Protein 3VE6 (pdb70)

CATH classification: 1.25.10.10

Secondary structure (DSSP, 8-state):
---SS--HHHHHHHHTSS-HHHHHHHHHHHHHHHTSSS---HHHHHHTT-HHHHHHHTT-SS-HHHHHHHHHHHHHHHTS-HHHHHHHHHTT-HHHHHHHTT-S-HHHHHHHHHHHHHHHHH-HHHHHHHHHTT-HHHHHHTT-SS-GGGS-HHHHHHHHHHHHHTT---SSPPPHHHHHHHHHHHHHHTT-S-HHHHHHHHHHHHHHHSS-HHHHHHHHTTT-HHHHHHHHT-S-HHHHHHHHHHHHHHTTS-HHHHHHHHHHTGGGTHHHHTT-SSHHHHHHHHHHHHTTTTS-HHHHHHHHHTT-HHHHHHHHHSS-HHHHHHHHHHHHHHHHHS-HHHHHHHHHTT-HHHHHGGGGSS-HHHHHHHHHHHHHHHHHHTTTTTHHHHHHHHHTTT-HHHHHHHTT-SSHHHHHHHHHHHHHT-/--S-S-------

Radius of gyration: 27.86 Å; Cα contacts (8 Å, |Δi|>4): 637; chains: 2; bounding box: 37×75×72 Å

Sequence (438 aa):
QGTVNWSVEDIVKGINSNNLESQLQATQAARKLLSREKQPPIDNIIRAGLIPKFVSFLGKTDCSPIQFESAWALTNIASGTSEQTKAVVDGGAIPAFISLLASPHAHISEQAVWALGNIAGDGSAFRDLVIKHGAIDPLLALLAVPDLSTLACGYLRNLTWTLSNLCRNKNPAPPLDAVEQILPTLVRLLHHNDPEVLADSCWAISYLTDGPNERIEMVVKKGVVPQLVKLLGATELPIVTPALRAIGNIVTGTDEQTQKVIDAGALAVFPSLLTNPKTNIQKEATWTMSNITAGRQDQIQQVVNHGLVPFLVGVLSKADFKTQKEAAWAITNYTSGGTVEQIVYLVHCGIIEPLMNLLSAKDTKIIQVILDAISNIFQAAEKLGETEKLSIMIEECGGLDKIEALQRHENESVYKASLNLIEKYFEGPSAKKPKKEA

Solvent-accessible surface area: 18948 Å² total; per-residue (Å²): 191,62,9,89,130,72,55,35,143,74,0,38,153,14,2,81,36,162,77,69,99,38,28,20,74,0,0,42,0,0,40,48,10,0,13,106,103,166,160,29,24,22,76,66,0,43,178,43,33,1,6,77,81,0,16,67,9,4,52,75,112,123,16,27,68,0,9,34,16,0,0,21,0,0,0,4,0,0,19,21,84,68,129,21,0,97,20,0,20,93,23,33,0,2,63,21,0,23,81,7,5,91,23,129,76,62,93,0,3,38,1,0,1,28,0,0,0,0,0,0,5,38,20,13,78,32,0,32,62,1,23,172,82,34,0,6,97,36,0,27,66,39,4,81,41,142,71,9,62,110,41,65,73,35,21,2,65,12,0,0,3,1,0,5,1,1,1,28,54,107,139,85,34,5,44,102,106,1,2,79,70,2,0,67,22,0,27,82,0,0,110,24,118,15,56,81,0,18,12,19,0,0,23,0,0,3,23,7,1,59,24,85,59,130,34,0,56,26,0,14,162,77,46,0,5,80,20,0,16,153,11,1,53,31,135,79,82,81,6,10,34,0,0,0,46,0,0,0,13,0,4,71,15,53,55,116,8,1,38,114,0,11,99,37,27,0,0,67,28,0,43,70,5,2,77,33,128,91,69,68,5,32,58,18,0,0,61,0,0,4,37,0,1,59,15,90,84,84,0,0,65,57,0,25,103,74,27,0,0,65,61,0,18,39,5,1,58,186,30,70,66,129,1,24,52,38,0,1,95,0,0,8,29,0,4,73,32,12,47,40,140,6,9,52,78,0,22,153,39,35,0,11,107,12,0,0,76,11,8,65,24,207,36,70,83,0,6,39,5,0,2,70,0,2,41,20,7,0,113,9,10,81,154,94,58,83,36,128,120,9,14,76,71,1,106,136,33,35,0,42,102,56,0,100,47,13,53,204,59,173,51,116,52,0,85,111,31,0,83,85,3,30,135,131,40,76,141,24,48,77,20,38,66,59,29,57,116,113

Foldseek 3Di:
DVLEDDDLVCLLVQCVDPDPVSNLSSLLSLLNQLVVPPDRPLVSNLVSPCLLSLLVQCPVLVDVSSVLSSLSNLLSQLQDAPVSVVSNVVSVNLLSLLVQLPPPDLSNVLSSLSSLLSQLLRAPVSLVVSVVSPSLVSLVVVCPDPDNVVDDPVSLLSSLSSLLSNQAYVVPGHDPVSCLSCLVVLLVLCPDPDQSSVLSSLSSLLSQLQDAQVSLVSNVVVPCLLSLLVQCQDPDPSNNVSSLSNLLSQLQYALVSVVSNVVSPNLLRLVCQCVPPDQVSNLSSLLSLLSQLLHAQVSLVSCVVSVCLLSLQVQCQDGDVSNVLSSLSSLLSNLQRYDLVSLVVSVVSPNQLSLQVCLPPPDPVSLLSSLSNVVSNCVSCVVVPCLVVVVVVCVVNCRLVSLVVQCVDDDPSRVVSSVVCVVPRD/DDDDPDDDPDDD

Nearest PDB structures (foldseek):
  6d7n-assembly1_B  TM=9.996E-01  e=6.670E-53  Panicum virgatum
  6d7m-assembly1_B  TM=9.993E-01  e=5.185E-52  Mus musculus
  5gxw-assembly1_A  TM=9.993E-01  e=7.814E-52  Mus musculus
  6p6e-assembly1_A  TM=9.997E-01  e=3.421E-51  Mus musculus
  3tpo-assembly1_A  TM=9.995E-01  e=2.257E-50  Mus musculus

Organism: Mus musculus (NCBI:txid10090)

GO terms:
  GO:0010494 cytoplasmic stress granule (C, IDA)
  GO:0005515 protein binding (F, IPI)
  GO:0061608 nuclear import signal receptor activity (F, IDA)
  GO:0006606 protein import into nucleus (P, IDA)
  GO:1903902 positive regulation of viral life cycle (P, IMP)
  GO:0075506 entry of viral genome into host nucleus through nuclear pore complex via importin (P, IMP)
  GO:0005654 nucleoplasm (C, TAS)
  GO:0005829 cytosol (C, TAS)
  GO:0140297 DNA-binding transcription factor binding (F, IPI)
  GO:0098978 glutamatergic synapse (C, IDA)
  GO:0098978 glutamatergic synapse (C, IMP)
  GO:0014069 postsynaptic density (C, IDA)
  GO:0099527 postsynapse to nucleus signaling pathway (P, IDA)
  GO:0099527 postsynapse to nucleus signaling pathway (P, IMP)
  GO:0014069 postsynaptic density (C, IEP)

B-factor: mean 61.04, std 24.83, range [16.73, 161.01]

Structure (mmCIF, N/CA/C/O backbone):
data_3VE6
#
_entry.id   3VE6
#
_cell.length_a   78.950
_cell.length_b   89.750
_cell.length_c   99.580
_cell.angle_alpha   90.000
_cell.angle_beta   90.000
_cell.angle_gamma   90.000
#
_symmetry.space_group_name_H-M   'P 21 21 21'
#
loop_
_entity.id
_entity.type
_entity.pdbx_description
1 polymer 'Importin subunit alpha-2'
2 polymer 'Venezuelan equine encephalitis virus capsid protein NLS'
#
loop_
_atom_site.group_PDB
_atom_site.id
_atom_site.type_symbol
_atom_site.label_atom_id
_atom_site.label_alt_id
_atom_site.label_comp_id
_atom_site.label_asym_id
_atom_site.label_entity_id
_atom_site.label_seq_id
_atom_site.pdbx_PDB_ins_code
_atom_site.Cartn_x
_atom_site.Cartn_y
_atom_site.Cartn_z
_atom_site.occupancy
_atom_site.B_iso_or_equiv
_atom_site.auth_seq_id
_atom_site.auth_comp_id
_atom_site.auth_asym_id
_atom_site.auth_atom_id
_atom_site.pdbx_PDB_model_num
ATOM 1 N N . GLN A 1 1 ? 31.802 103.881 70.713 1.00 123.12 1 GLN A N 1
ATOM 2 C CA . GLN A 1 1 ? 31.057 104.671 69.690 1.00 128.16 1 GLN A CA 1
ATOM 3 C C . GLN A 1 1 ? 31.851 105.890 69.221 1.00 132.83 1 GLN A C 1
ATOM 4 O O . GLN A 1 1 ? 31.544 106.473 68.181 1.00 122.43 1 GLN A O 1
ATOM 20 N N . GLY A 1 2 ? 32.869 106.269 69.987 1.00 130.34 2 GLY A N 1
ATOM 21 C CA . GLY A 1 2 ? 33.690 107.418 69.649 1.00 121.31 2 GLY A CA 1
ATOM 22 C C . GLY A 1 2 ? 34.999 107.027 68.990 1.00 114.46 2 GLY A C 1
ATOM 23 O O . GLY A 1 2 ? 35.921 107.838 68.895 1.00 75.61 2 GLY A O 1
ATOM 27 N N . THR A 1 3 ? 35.082 105.781 68.532 1.00 126.17 3 THR A N 1
ATOM 28 C CA . THR A 1 3 ? 36.280 105.286 67.863 1.00 99.59 3 THR A CA 1
ATOM 29 C C . THR A 1 3 ? 35.954 104.863 66.436 1.00 102.78 3 THR A C 1
ATOM 30 O O . THR A 1 3 ? 36.616 103.994 65.869 1.00 95.87 3 THR A O 1
ATOM 41 N N . VAL A 1 4 ? 34.929 105.484 65.860 1.00 110.94 4 VAL A N 1
ATOM 42 C CA . VAL A 1 4 ? 34.505 105.166 64.503 1.00 115.11 4 VAL A CA 1
ATOM 43 C C . VAL A 1 4 ? 35.108 106.153 63.510 1.00 117.94 4 VAL A C 1
ATOM 44 O O . VAL A 1 4 ? 35.058 107.366 63.716 1.00 107.99 4 VAL A O 1
ATOM 57 N N . ASN A 1 5 ? 35.684 105.621 62.437 1.00 107.44 5 ASN A N 1
ATOM 58 C CA . ASN A 1 5 ? 36.290 106.440 61.392 1.00 103.25 5 ASN A CA 1
ATOM 59 C C . ASN A 1 5 ? 37.454 107.297 61.884 1.00 91.08 5 ASN A C 1
ATOM 60 O O . ASN A 1 5 ? 37.393 108.526 61.846 1.00 81.50 5 ASN A O 1
ATOM 71 N N . TRP A 1 6 ? 38.512 106.640 62.348 1.00 95.13 6 TRP A N 1
ATOM 72 C CA . TRP A 1 6 ? 39.770 107.320 62.628 1.00 61.21 6 TRP A CA 1
ATOM 73 C C . TRP A 1 6 ? 40.642 107.271 61.383 1.00 50.62 6 TRP A C 1
ATOM 74 O O . TRP A 1 6 ? 40.526 106.351 60.574 1.00 53.33 6 TRP A O 1
ATOM 95 N N . SER A 1 7 ? 41.515 108.260 61.226 1.00 57.04 7 SER A N 1
ATOM 96 C CA . SER A 1 7 ? 42.486 108.237 60.143 1.00 50.81 7 SER A CA 1
ATOM 97 C C . SER A 1 7 ? 43.647 107.344 60.555 1.00 53.65 7 SER A C 1
ATOM 98 O O . SER A 1 7 ? 43.926 107.192 61.745 1.00 54.33 7 SER A O 1
ATOM 106 N N . VAL A 1 8 ? 44.323 106.755 59.576 1.00 46.42 8 VAL A N 1
ATOM 107 C CA . VAL A 1 8 ? 45.438 105.862 59.863 1.00 43.21 8 VAL A CA 1
ATOM 108 C C . VAL A 1 8 ? 46.522 106.618 60.622 1.00 46.44 8 VAL A C 1
ATOM 109 O O . VAL A 1 8 ? 47.223 106.046 61.454 1.00 45.80 8 VAL A O 1
ATOM 122 N N . GLU A 1 9 ? 46.648 107.910 60.334 1.00 55.04 9 GLU A N 1
ATOM 123 C CA . GLU A 1 9 ? 47.632 108.751 61.003 1.00 65.19 9 GLU A CA 1
ATOM 124 C C . GLU A 1 9 ? 47.246 108.998 62.459 1.00 53.16 9 GLU A C 1
ATOM 125 O O . GLU A 1 9 ? 48.109 109.068 63.334 1.00 47.20 9 GLU A O 1
ATOM 137 N N . ASP A 1 10 ? 45.948 109.131 62.715 1.00 44.89 10 ASP A N 1
ATOM 138 C CA . ASP A 1 10 ? 45.455 109.319 64.075 1.00 53.14 10 ASP A CA 1
ATOM 139 C C . ASP A 1 10 ? 45.732 108.079 64.918 1.00 53.73 10 ASP A C 1
ATOM 140 O O . ASP A 1 10 ? 46.126 108.181 66.079 1.00 46.75 10 ASP A O 1
ATOM 149 N N . ILE A 1 11 ? 45.524 106.910 64.322 1.00 44.34 11 ILE A N 1
ATOM 150 C CA . ILE A 1 11 ? 45.754 105.646 65.010 1.00 41.18 11 ILE A CA 1
ATOM 151 C C . ILE A 1 11 ? 47.213 105.521 65.437 1.00 39.31 11 ILE A C 1
ATOM 152 O O . ILE A 1 11 ? 47.508 105.075 66.545 1.00 39.75 11 ILE A O 1
ATOM 168 N N . VAL A 1 12 ? 48.121 105.918 64.551 1.00 36.58 12 VAL A N 1
ATOM 169 C CA . VAL A 1 12 ? 49.547 105.871 64.847 1.00 48.87 12 VAL A CA 1
ATOM 170 C C . VAL A 1 12 ? 49.902 106.883 65.930 1.00 44.95 12 VAL A C 1
ATOM 171 O O . VAL A 1 12 ? 50.741 106.619 66.790 1.00 41.79 12 VAL A O 1
ATOM 184 N N . LYS A 1 13 ? 49.252 108.041 65.883 1.00 46.50 13 LYS A N 1
ATOM 185 C CA . LYS A 1 13 ? 49.530 109.116 66.828 1.00 45.48 13 LYS A CA 1
ATOM 186 C C . LYS A 1 13 ? 49.235 108.676 68.259 1.00 49.42 13 LYS A C 1
ATOM 187 O O . LYS A 1 13 ? 50.019 108.937 69.172 1.00 48.95 13 LYS A O 1
ATOM 206 N N . GLY A 1 14 ? 48.103 108.006 68.448 1.00 33.88 14 GLY A N 1
ATOM 207 C CA . GLY A 1 14 ? 47.703 107.542 69.764 1.00 43.27 14 GLY A CA 1
ATOM 208 C C . GLY A 1 14 ? 48.544 106.376 70.247 1.00 47.30 14 GLY A C 1
ATOM 209 O O . GLY A 1 14 ? 48.843 106.265 71.436 1.00 46.95 14 GLY A O 1
ATOM 213 N N . ILE A 1 15 ? 48.925 105.503 69.321 1.00 44.67 15 ILE A N 1
ATOM 214 C CA . ILE A 1 15 ? 49.717 104.324 69.655 1.00 44.77 15 ILE A CA 1
ATOM 215 C C . ILE A 1 15 ? 51.164 104.690 69.976 1.00 47.85 15 ILE A C 1
ATOM 216 O O . ILE A 1 15 ? 51.818 104.023 70.778 1.00 42.46 15 ILE A O 1
ATOM 232 N N . ASN A 1 16 ? 51.660 105.753 69.349 1.00 55.89 16 ASN A N 1
ATOM 233 C CA . ASN A 1 16 ? 53.024 106.211 69.588 1.00 58.40 16 ASN A CA 1
ATOM 234 C C . ASN A 1 16 ? 53.143 107.029 70.870 1.00 46.95 16 ASN A C 1
ATOM 235 O O . ASN A 1 16 ? 54.246 107.375 71.293 1.00 60.23 16 ASN A O 1
ATOM 246 N N . SER A 1 17 ? 52.006 107.340 71.483 1.00 52.93 17 SER A N 1
ATOM 247 C CA . SER A 1 17 ? 51.996 108.059 72.749 1.00 55.30 17 SER A CA 1
ATOM 248 C C . SER A 1 17 ? 52.474 107.150 73.875 1.00 59.00 17 SER A C 1
ATOM 249 O O . SER A 1 17 ? 52.481 105.927 73.735 1.00 69.06 17 SER A O 1
ATOM 257 N N . ASN A 1 18 ? 52.870 107.753 74.990 1.00 68.33 18 ASN A N 1
ATOM 258 C CA . ASN A 1 18 ? 53.336 106.997 76.146 1.00 77.16 18 ASN A CA 1
ATOM 259 C C . ASN A 1 18 ? 52.184 106.636 77.079 1.00 74.50 18 ASN A C 1
ATOM 260 O O . ASN A 1 18 ? 52.404 106.197 78.208 1.00 81.62 18 ASN A O 1
ATOM 271 N N . ASN A 1 19 ? 50.957 106.822 76.602 1.00 64.96 19 ASN A N 1
ATOM 272 C CA . ASN A 1 19 ? 49.770 106.584 77.410 1.00 55.16 19 ASN A CA 1
ATOM 273 C C . ASN A 1 19 ? 49.081 105.279 77.027 1.00 48.86 19 ASN A C 1
ATOM 274 O O . ASN A 1 19 ? 48.605 105.125 75.903 1.00 51.54 19 ASN A O 1
ATOM 285 N N . LEU A 1 20 ? 49.029 104.344 77.970 1.00 44.95 20 LEU A N 1
ATOM 286 C CA . LEU A 1 20 ? 48.436 103.032 77.728 1.00 45.48 20 LEU A CA 1
ATOM 287 C C . LEU A 1 20 ? 47.008 103.143 77.202 1.00 43.34 20 LEU A C 1
ATOM 288 O O . LEU A 1 20 ? 46.626 102.434 76.271 1.00 33.36 20 LEU A O 1
ATOM 304 N N . GLU A 1 21 ? 46.221 104.030 77.802 1.00 44.93 21 GLU A N 1
ATOM 305 C CA . GLU A 1 21 ? 44.836 104.222 77.385 1.00 38.29 21 GLU A CA 1
ATOM 306 C C . GLU A 1 21 ? 44.755 104.766 75.963 1.00 45.17 21 GLU A C 1
ATOM 307 O O . GLU A 1 21 ? 44.002 104.251 75.138 1.00 48.79 21 GLU A O 1
ATOM 319 N N . SER A 1 22 ? 45.532 105.806 75.680 1.00 49.14 22 SER A N 1
ATOM 320 C CA . SER A 1 22 ? 45.552 106.398 74.348 1.00 45.23 22 SER A CA 1
ATOM 321 C C . SER A 1 22 ? 45.856 105.335 73.300 1.00 45.98 22 SER A C 1
ATOM 322 O O . SER A 1 22 ? 45.296 105.352 72.204 1.00 56.06 22 SER A O 1
ATOM 330 N N . GLN A 1 23 ? 46.746 104.409 73.644 1.00 40.72 23 GLN A N 1
ATOM 331 C CA . GLN A 1 23 ? 47.081 103.304 72.756 1.00 44.63 23 GLN A CA 1
ATOM 332 C C . GLN A 1 23 ? 45.874 102.393 72.568 1.00 45.18 23 GLN A C 1
ATOM 333 O O . GLN A 1 23 ? 45.569 101.973 71.452 1.00 48.02 23 GLN A O 1
ATOM 347 N N . LEU A 1 24 ? 45.189 102.094 73.667 1.00 33.88 24 LEU A N 1
ATOM 348 C CA . LEU A 1 24 ? 44.010 101.237 73.632 1.00 31.79 24 LEU A CA 1
ATOM 349 C C . LEU A 1 24 ? 42.931 101.815 72.721 1.00 53.61 24 LEU A C 1
ATOM 350 O O . LEU A 1 24 ? 42.319 101.092 71.935 1.00 58.02 24 LEU A O 1
ATOM 366 N N . GLN A 1 25 ? 42.704 103.120 72.830 1.00 50.25 25 GLN A N 1
ATOM 367 C CA . GLN A 1 25 ? 41.693 103.788 72.020 1.00 46.99 25 GLN A CA 1
ATOM 368 C C . GLN A 1 25 ? 42.038 103.684 70.540 1.00 51.97 25 GLN A C 1
ATOM 369 O O . GLN A 1 25 ? 41.181 103.377 69.711 1.00 48.46 25 GLN A O 1
ATOM 383 N N . ALA A 1 26 ? 43.300 103.941 70.215 1.00 51.85 26 ALA A N 1
ATOM 384 C CA . ALA A 1 26 ? 43.763 103.891 68.834 1.00 39.73 26 ALA A CA 1
ATOM 385 C C . ALA A 1 26 ? 43.716 102.466 68.294 1.00 42.87 26 ALA A C 1
ATOM 386 O O . ALA A 1 26 ? 43.418 102.248 67.120 1.00 47.90 26 ALA A O 1
ATOM 393 N N . THR A 1 27 ? 44.010 101.497 69.155 1.00 50.00 27 THR A N 1
ATOM 394 C CA . THR A 1 27 ? 43.992 100.094 68.760 1.00 48.75 27 THR A CA 1
ATOM 395 C C . THR A 1 27 ? 42.566 99.651 68.456 1.00 45.52 27 THR A C 1
ATOM 396 O O . THR A 1 27 ? 42.322 98.928 67.490 1.00 38.98 27 THR A O 1
ATOM 407 N N . GLN A 1 28 ? 41.627 100.090 69.288 1.00 42.29 28 GLN A N 1
ATOM 408 C CA . GLN A 1 28 ? 40.218 99.786 69.079 1.00 50.18 28 GLN A CA 1
ATOM 409 C C . GLN A 1 28 ? 39.728 100.426 67.786 1.00 48.29 28 GLN A C 1
ATOM 410 O O . GLN A 1 28 ? 38.897 99.859 67.078 1.00 52.68 28 GLN A O 1
ATOM 424 N N . ALA A 1 29 ? 40.250 101.610 67.482 1.00 40.96 29 ALA A N 1
ATOM 425 C CA . ALA A 1 29 ? 39.901 102.305 66.250 1.00 41.24 29 ALA A CA 1
ATOM 426 C C . ALA A 1 29 ? 40.442 101.544 65.044 1.00 56.30 29 ALA A C 1
ATOM 427 O O . ALA A 1 29 ? 39.759 101.405 64.030 1.00 43.52 29 ALA A O 1
ATOM 434 N N . ALA A 1 30 ? 41.671 101.051 65.164 1.00 60.12 30 ALA A N 1
ATOM 435 C CA . ALA A 1 30 ? 42.293 100.274 64.099 1.00 42.85 30 ALA A CA 1
ATOM 436 C C . ALA A 1 30 ? 41.449 99.046 63.787 1.00 53.01 30 ALA A C 1
ATOM 437 O O . ALA A 1 30 ? 41.245 98.696 62.625 1.00 53.45 30 ALA A O 1
ATOM 444 N N . ARG A 1 31 ? 40.962 98.395 64.837 1.00 41.12 31 ARG A N 1
ATOM 445 C CA . ARG A 1 31 ? 40.101 97.230 64.689 1.00 48.20 31 ARG A CA 1
ATOM 446 C C . ARG A 1 31 ? 38.838 97.589 63.919 1.00 50.76 31 ARG A C 1
ATOM 447 O O . ARG A 1 31 ? 38.486 96.926 62.945 1.00 53.37 31 ARG A O 1
ATOM 468 N N . LYS A 1 32 ? 38.158 98.642 64.363 1.00 56.37 32 LYS A N 1
ATOM 469 C CA . LYS A 1 32 ? 36.895 99.048 63.757 1.00 43.08 32 LYS A CA 1
ATOM 470 C C . LYS A 1 32 ? 37.048 99.354 62.268 1.00 50.50 32 LYS A C 1
ATOM 471 O O . LYS A 1 32 ? 36.086 99.251 61.507 1.00 62.97 32 LYS A O 1
ATOM 490 N N . LEU A 1 33 ? 38.254 99.731 61.856 1.00 48.41 33 LEU A N 1
ATOM 491 C CA . LEU A 1 33 ? 38.537 99.941 60.441 1.00 57.19 33 LEU A CA 1
ATOM 492 C C . LEU A 1 33 ? 38.647 98.600 59.728 1.00 63.06 33 LEU A C 1
ATOM 493 O O . LEU A 1 33 ? 38.092 98.412 58.647 1.00 82.36 33 LEU A O 1
ATOM 509 N N . LEU A 1 34 ? 39.366 97.668 60.346 1.00 57.04 34 LEU A N 1
ATOM 510 C CA . LEU A 1 34 ? 39.548 96.339 59.779 1.00 56.46 34 LEU A CA 1
ATOM 511 C C . LEU A 1 34 ? 38.234 95.566 59.765 1.00 53.69 34 LEU A C 1
ATOM 512 O O . LEU A 1 34 ? 37.999 94.742 58.880 1.00 59.23 34 LEU A O 1
ATOM 528 N N . SER A 1 35 ? 37.382 95.834 60.749 1.00 62.39 35 SER A N 1
ATOM 529 C CA . SER A 1 35 ? 36.093 95.157 60.847 1.00 57.49 35 SER A CA 1
ATOM 530 C C . SER A 1 35 ? 35.003 95.905 60.081 1.00 68.73 35 SER A C 1
ATOM 531 O O . SER A 1 35 ? 33.847 95.484 60.070 1.00 64.75 35 SER A O 1
ATOM 539 N N . ARG A 1 36 ? 35.371 97.015 59.447 1.00 86.08 36 ARG A N 1
ATOM 540 C CA . ARG A 1 36 ? 34.452 97.718 58.560 1.00 86.45 36 ARG A CA 1
ATOM 541 C C . ARG A 1 36 ? 34.309 96.866 57.306 1.00 104.43 36 ARG A C 1
ATOM 542 O O . ARG A 1 36 ? 35.298 96.536 56.651 1.00 95.85 36 ARG A O 1
ATOM 563 N N . GLU A 1 37 ? 33.073 96.501 56.983 1.00 124.74 37 GLU A N 1
ATOM 564 C CA . GLU A 1 37 ? 32.813 95.454 55.998 1.00 134.18 37 GLU A CA 1
ATOM 565 C C . GLU A 1 37 ? 33.261 95.794 54.576 1.00 131.26 37 GLU A C 1
ATOM 566 O O . GLU A 1 37 ? 33.393 94.901 53.738 1.00 119.86 37 GLU A O 1
ATOM 578 N N . LYS A 1 38 ? 33.488 97.074 54.299 1.00 117.94 38 LYS A N 1
ATOM 579 C CA . LYS A 1 38 ? 33.889 97.495 52.959 1.00 96.99 38 LYS A CA 1
ATOM 580 C C . LYS A 1 38 ? 35.369 97.865 52.883 1.00 89.14 38 LYS A C 1
ATOM 581 O O . LYS A 1 38 ? 35.789 98.903 53.394 1.00 94.53 38 LYS A O 1
ATOM 600 N N . GLN A 1 39 ? 36.142 96.997 52.236 1.00 83.34 39 GLN A N 1
ATOM 601 C CA . GLN A 1 39 ? 37.568 97.218 51.991 1.00 75.79 39 GLN A CA 1
ATOM 602 C C . GLN A 1 39 ? 38.273 98.011 53.090 1.00 73.40 39 GLN A C 1
ATOM 603 O O . GLN A 1 39 ? 38.350 99.237 53.023 1.00 69.56 39 GLN A O 1
ATOM 617 N N . PRO A 1 40 ? 38.798 97.307 54.103 1.00 76.39 40 PRO A N 1
ATOM 618 C CA . PRO A 1 40 ? 39.598 97.947 55.152 1.00 65.27 40 PRO A CA 1
ATOM 619 C C . PRO A 1 40 ? 40.987 98.330 54.644 1.00 50.26 40 PRO A C 1
ATOM 620 O O . PRO A 1 40 ? 41.503 97.673 53.741 1.00 54.09 40 PRO A O 1
ATOM 631 N N . PRO A 1 41 ? 41.587 99.383 55.220 1.00 57.23 41 PRO A N 1
ATOM 632 C CA . PRO A 1 41 ? 42.907 99.864 54.798 1.00 64.29 41 PRO A CA 1
ATOM 633 C C . PRO A 1 41 ? 44.049 99.031 55.377 1.00 59.94 41 PRO A C 1
ATOM 634 O O . PRO A 1 41 ? 44.915 99.571 56.064 1.00 67.46 41 PRO A O 1
ATOM 645 N N . ILE A 1 42 ? 44.051 97.733 55.091 1.00 43.21 42 ILE A N 1
ATOM 646 C CA . ILE A 1 42 ? 45.062 96.830 55.632 1.00 49.11 42 ILE A CA 1
ATOM 647 C C . ILE A 1 42 ? 46.476 97.291 55.292 1.00 44.46 42 ILE A C 1
ATOM 648 O O . ILE A 1 42 ? 47.289 97.531 56.184 1.00 46.63 42 ILE A O 1
ATOM 664 N N . ASP A 1 43 ? 46.764 97.412 54.000 1.00 55.51 43 ASP A N 1
ATOM 665 C CA . ASP A 1 43 ? 48.102 97.777 53.543 1.00 62.54 43 ASP A CA 1
ATOM 666 C C . ASP A 1 43 ? 48.644 99.006 54.266 1.00 56.87 43 ASP A C 1
ATOM 667 O O . ASP A 1 43 ? 49.817 99.050 54.634 1.00 44.85 43 ASP A O 1
ATOM 676 N N . ASN A 1 44 ? 47.788 100.003 54.467 1.00 63.61 44 ASN A N 1
ATOM 677 C CA . ASN A 1 44 ? 48.199 101.232 55.136 1.00 61.75 44 ASN A CA 1
ATOM 678 C C . ASN A 1 44 ? 48.558 100.992 56.599 1.00 65.95 44 ASN A C 1
ATOM 679 O O . ASN A 1 44 ? 49.466 101.627 57.135 1.00 47.97 44 ASN A O 1
ATOM 690 N N . ILE A 1 45 ? 47.843 100.074 57.241 1.00 56.07 45 ILE A N 1
ATOM 691 C CA . ILE A 1 45 ? 48.133 99.712 58.624 1.00 51.38 45 ILE A CA 1
ATOM 692 C C . ILE A 1 45 ? 49.504 99.053 58.713 1.00 50.16 45 ILE A C 1
ATOM 693 O O . ILE A 1 45 ? 50.239 99.253 59.680 1.00 46.86 45 ILE A O 1
ATOM 709 N N . ILE A 1 46 ? 49.842 98.269 57.695 1.00 40.12 46 ILE A N 1
ATOM 710 C CA . ILE A 1 46 ? 51.112 97.553 57.663 1.00 49.58 46 ILE A CA 1
ATOM 711 C C . ILE A 1 46 ? 52.270 98.496 57.358 1.00 49.34 46 ILE A C 1
ATOM 712 O O . ILE A 1 46 ? 53.307 98.455 58.021 1.00 45.69 46 ILE A O 1
ATOM 728 N N . ARG A 1 47 ? 52.089 99.347 56.353 1.00 51.43 47 ARG A N 1
ATOM 729 C CA . ARG A 1 47 ? 53.136 100.276 55.940 1.00 50.72 47 ARG A CA 1
ATOM 730 C C . ARG A 1 47 ? 53.405 101.327 57.014 1.00 52.15 47 ARG A C 1
ATOM 731 O O . ARG A 1 47 ? 54.438 101.996 56.989 1.00 43.55 47 ARG A O 1
ATOM 752 N N . ALA A 1 48 ? 52.475 101.471 57.953 1.00 54.04 48 ALA A N 1
ATOM 753 C CA . ALA A 1 48 ? 52.639 102.414 59.052 1.00 42.68 48 ALA A CA 1
ATOM 754 C C . ALA A 1 48 ? 53.583 101.856 60.114 1.00 40.39 48 ALA A C 1
ATOM 755 O O . ALA A 1 48 ? 54.093 102.598 60.953 1.00 26.13 48 ALA A O 1
ATOM 762 N N . GLY A 1 49 ? 53.810 100.546 60.076 1.00 39.93 49 GLY A N 1
ATOM 763 C CA . GLY A 1 49 ? 54.687 99.895 61.032 1.00 35.77 49 GLY A CA 1
ATOM 764 C C . GLY A 1 49 ? 54.018 99.706 62.379 1.00 40.07 49 GLY A C 1
ATOM 765 O O . GLY A 1 49 ? 54.632 99.923 63.424 1.00 57.00 49 GLY A O 1
ATOM 769 N N . LEU A 1 50 ? 52.754 99.296 62.353 1.00 43.13 50 LEU A N 1
ATOM 770 C CA . LEU A 1 50 ? 51.978 99.112 63.575 1.00 42.58 50 LEU A CA 1
ATOM 771 C C . LEU A 1 50 ? 51.967 97.657 64.033 1.00 43.67 50 LEU A C 1
ATOM 772 O O . LEU A 1 50 ? 51.890 97.380 65.230 1.00 40.76 50 LEU A O 1
ATOM 788 N N . ILE A 1 51 ? 52.040 96.733 63.079 1.00 40.74 51 ILE A N 1
ATOM 789 C CA . ILE A 1 51 ? 51.968 95.308 63.387 1.00 34.33 51 ILE A CA 1
ATOM 790 C C . ILE A 1 51 ? 52.870 94.922 64.559 1.00 28.32 51 ILE A C 1
ATOM 791 O O . ILE A 1 51 ? 52.419 94.260 65.493 1.00 31.08 51 ILE A O 1
ATOM 807 N N . PRO A 1 52 ? 54.147 95.334 64.518 1.00 29.89 52 PRO A N 1
ATOM 808 C CA . PRO A 1 52 ? 55.049 95.012 65.630 1.00 32.34 52 PRO A CA 1
ATOM 809 C C . PRO A 1 52 ? 54.533 95.548 66.962 1.00 36.78 52 PRO A C 1
ATOM 810 O O . PRO A 1 52 ? 54.701 94.902 67.997 1.00 39.51 52 PRO A O 1
ATOM 821 N N . LYS A 1 53 ? 53.912 96.723 66.928 1.00 36.50 53 LYS A N 1
ATOM 822 C CA . LYS A 1 53 ? 53.386 97.347 68.135 1.00 37.08 53 LYS A CA 1
ATOM 823 C C . LYS A 1 53 ? 52.125 96.631 68.611 1.00 31.35 53 LYS A C 1
ATOM 824 O O . LYS A 1 53 ? 51.867 96.547 69.812 1.00 27.90 53 LYS A O 1
ATOM 843 N N . PHE A 1 54 ? 51.341 96.119 67.667 1.00 35.12 54 PHE A N 1
ATOM 844 C CA . PHE A 1 54 ? 50.159 95.333 68.003 1.00 37.75 54 PHE A CA 1
ATOM 845 C C . PHE A 1 54 ? 50.567 94.028 68.674 1.00 37.83 54 PHE A C 1
ATOM 846 O O . PHE A 1 54 ? 49.961 93.610 69.660 1.00 38.65 54 PHE A O 1
ATOM 863 N N . VAL A 1 55 ? 51.598 93.389 68.132 1.00 33.43 55 VAL A N 1
ATOM 864 C CA . VAL A 1 55 ? 52.083 92.123 68.666 1.00 27.04 55 VAL A CA 1
ATOM 865 C C . VAL A 1 55 ? 52.578 92.280 70.100 1.00 35.14 55 VAL A C 1
ATOM 866 O O . VAL A 1 55 ? 52.394 91.389 70.928 1.00 35.45 55 VAL A O 1
ATOM 879 N N . SER A 1 56 ? 53.207 93.414 70.389 1.00 36.44 56 SER A N 1
ATOM 880 C CA . SER A 1 56 ? 53.745 93.667 71.721 1.00 40.86 56 SER A CA 1
ATOM 881 C C . SER A 1 56 ? 52.628 93.897 72.735 1.00 45.07 56 SER A C 1
ATOM 882 O O . SER A 1 56 ? 52.803 93.648 73.928 1.00 49.78 56 SER A O 1
ATOM 890 N N . PHE A 1 57 ? 51.482 94.372 72.259 1.00 33.33 57 PHE A N 1
ATOM 891 C CA . PHE A 1 57 ? 50.331 94.602 73.124 1.00 44.97 57 PHE A CA 1
ATOM 892 C C . PHE A 1 57 ? 49.703 93.279 73.549 1.00 47.76 57 PHE A C 1
ATOM 893 O O . PHE A 1 57 ? 49.040 93.203 74.583 1.00 50.23 57 PHE A O 1
ATOM 910 N N . LEU A 1 58 ? 49.912 92.240 72.747 1.00 45.60 58 LEU A N 1
ATOM 911 C CA . LEU A 1 58 ? 49.399 90.915 73.070 1.00 37.34 58 LEU A CA 1
ATOM 912 C C . LEU A 1 58 ? 50.009 90.408 74.374 1.00 41.35 58 LEU A C 1
ATOM 913 O O . LEU A 1 58 ? 49.462 89.514 75.018 1.00 50.77 58 LEU A O 1
ATOM 929 N N . GLY A 1 59 ? 51.147 90.981 74.755 1.00 34.31 59 GLY A N 1
ATOM 930 C CA . GLY A 1 59 ? 51.839 90.577 75.964 1.00 32.67 59 GLY A CA 1
ATOM 931 C C . GLY A 1 59 ? 51.381 91.330 77.200 1.00 36.42 59 GLY A C 1
ATOM 932 O O . GLY A 1 59 ? 51.627 90.893 78.324 1.00 51.22 59 GLY A O 1
ATOM 936 N N . LYS A 1 60 ? 50.719 92.466 76.999 1.00 35.10 60 LYS A N 1
ATOM 937 C CA . LYS A 1 60 ? 50.204 93.253 78.115 1.00 47.26 60 LYS A CA 1
ATOM 938 C C . LYS A 1 60 ? 49.110 92.488 78.854 1.00 43.50 60 LYS A C 1
ATOM 939 O O . LYS A 1 60 ? 47.928 92.612 78.536 1.00 40.20 60 LYS A O 1
ATOM 958 N N . THR A 1 61 ? 49.516 91.701 79.845 1.00 41.64 61 THR A N 1
ATOM 959 C CA . THR A 1 61 ? 48.579 90.892 80.616 1.00 58.40 61 THR A CA 1
ATOM 960 C C . THR A 1 61 ? 47.706 91.763 81.512 1.00 55.24 61 THR A C 1
ATOM 961 O O . THR A 1 61 ? 46.497 91.553 81.605 1.00 42.02 61 THR A O 1
ATOM 972 N N . ASP A 1 62 ? 48.322 92.738 82.171 1.00 59.37 62 ASP A N 1
ATOM 973 C CA . ASP A 1 62 ? 47.599 93.623 83.078 1.00 58.86 62 ASP A CA 1
ATOM 974 C C . ASP A 1 62 ? 46.400 94.266 82.386 1.00 51.39 62 ASP A C 1
ATOM 975 O O . ASP A 1 62 ? 45.341 94.430 82.991 1.00 56.17 62 ASP A O 1
ATOM 984 N N . CYS A 1 63 ? 46.572 94.628 81.118 1.00 45.32 63 CYS A N 1
ATOM 985 C CA . CYS A 1 63 ? 45.494 95.226 80.337 1.00 56.16 63 CYS A CA 1
ATOM 986 C C . CYS A 1 63 ? 44.964 94.222 79.319 1.00 61.35 63 CYS A C 1
ATOM 987 O O . CYS A 1 63 ? 45.518 94.078 78.229 1.00 60.13 63 CYS A O 1
ATOM 995 N N . SER A 1 64 ? 43.893 93.524 79.683 1.00 51.90 64 SER A N 1
ATOM 996 C CA . SER A 1 64 ? 43.310 92.509 78.812 1.00 59.86 64 SER A CA 1
ATOM 997 C C . SER A 1 64 ? 42.522 93.113 77.649 1.00 54.20 64 SER A C 1
ATOM 998 O O . SER A 1 64 ? 42.446 92.512 76.578 1.00 50.53 64 SER A O 1
ATOM 1006 N N . PRO A 1 65 ? 41.925 94.299 77.850 1.00 46.33 65 PRO A N 1
ATOM 1007 C CA . PRO A 1 65 ? 41.183 94.914 76.744 1.00 43.96 65 PRO A CA 1
ATOM 1008 C C . PRO A 1 65 ? 42.035 95.093 75.490 1.00 43.99 65 PRO A C 1
ATOM 1009 O O . PRO A 1 65 ? 41.624 94.675 74.408 1.00 46.69 65 PRO A O 1
ATOM 1020 N N . ILE A 1 66 ? 43.208 95.702 75.636 1.00 41.81 66 ILE A N 1
ATOM 1021 C CA . ILE A 1 66 ? 44.073 95.971 74.493 1.00 39.86 66 ILE A CA 1
ATOM 1022 C C . ILE A 1 66 ? 44.579 94.672 73.870 1.00 37.29 66 ILE A C 1
ATOM 1023 O O . ILE A 1 66 ? 44.898 94.630 72.682 1.00 42.59 66 ILE A O 1
ATOM 1039 N N . GLN A 1 67 ? 44.654 93.615 74.675 1.00 50.06 67 GLN A N 1
ATOM 1040 C CA . GLN A 1 67 ? 45.026 92.299 74.169 1.00 49.92 67 GLN A CA 1
ATOM 1041 C C . GLN A 1 67 ? 43.977 91.802 73.182 1.00 54.77 67 GLN A C 1
ATOM 1042 O O . GLN A 1 67 ? 44.308 91.263 72.125 1.00 51.23 67 GLN A O 1
ATOM 1056 N N . PHE A 1 68 ? 42.709 91.988 73.534 1.00 42.40 68 PHE A N 1
ATOM 1057 C CA . PHE A 1 68 ? 41.604 91.558 72.687 1.00 47.35 68 PHE A CA 1
ATOM 1058 C C . PHE A 1 68 ? 41.511 92.415 71.430 1.00 44.65 68 PHE A C 1
ATOM 1059 O O . PHE A 1 68 ? 41.327 91.899 70.329 1.00 52.25 68 PHE A O 1
ATOM 1076 N N . GLU A 1 69 ? 41.639 93.727 71.604 1.00 41.23 69 GLU A N 1
ATOM 1077 C CA . GLU A 1 69 ? 41.550 94.659 70.487 1.00 45.31 69 GLU A CA 1
ATOM 1078 C C . GLU A 1 69 ? 42.636 94.377 69.455 1.00 47.35 69 GLU A C 1
ATOM 1079 O O . GLU A 1 69 ? 42.389 94.431 68.250 1.00 45.62 69 GLU A O 1
ATOM 1091 N N . SER A 1 70 ? 43.837 94.076 69.936 1.00 48.05 70 SER A N 1
ATOM 1092 C CA . SER A 1 70 ? 44.976 93.835 69.059 1.00 40.81 70 SER A CA 1
ATOM 1093 C C . SER A 1 70 ? 44.907 92.452 68.424 1.00 42.55 70 SER A C 1
ATOM 1094 O O . SER A 1 70 ? 45.250 92.281 67.255 1.00 45.48 70 SER A O 1
ATOM 1102 N N . ALA A 1 71 ? 44.465 91.466 69.197 1.00 47.11 71 ALA A N 1
ATOM 1103 C CA . ALA A 1 71 ? 44.286 90.119 68.675 1.00 35.34 71 ALA A CA 1
ATOM 1104 C C . ALA A 1 71 ? 43.274 90.155 67.536 1.00 36.26 71 ALA A C 1
ATOM 1105 O O . ALA A 1 71 ? 43.516 89.614 66.458 1.00 47.29 71 ALA A O 1
ATOM 1112 N N . TRP A 1 72 ? 42.142 90.803 67.789 1.00 40.12 72 TRP A N 1
ATOM 1113 C CA . TRP A 1 72 ? 41.120 91.010 66.771 1.00 44.58 72 TRP A CA 1
ATOM 1114 C C . TRP A 1 72 ? 41.742 91.691 65.557 1.00 33.22 72 TRP A C 1
ATOM 1115 O O . TRP A 1 72 ? 41.628 91.205 64.433 1.00 32.88 72 TRP A O 1
ATOM 1136 N N . ALA A 1 73 ? 42.420 92.809 65.795 1.00 44.09 73 ALA A N 1
ATOM 1137 C CA . ALA A 1 73 ? 43.051 93.570 64.722 1.00 38.72 73 ALA A CA 1
ATOM 1138 C C . ALA A 1 73 ? 43.921 92.677 63.841 1.00 37.74 73 ALA A C 1
ATOM 1139 O O . ALA A 1 73 ? 43.680 92.552 62.641 1.00 38.35 73 ALA A O 1
ATOM 1146 N N . LEU A 1 74 ? 44.931 92.058 64.444 1.00 35.31 74 LEU A N 1
ATOM 1147 C CA . LEU A 1 74 ? 45.868 91.216 63.707 1.00 32.04 74 LEU A CA 1
ATOM 1148 C C . LEU A 1 74 ? 45.160 90.073 62.985 1.00 30.10 74 LEU A C 1
ATOM 1149 O O . LEU A 1 74 ? 45.562 89.680 61.890 1.00 32.81 74 LEU A O 1
ATOM 1165 N N . THR A 1 75 ? 44.108 89.542 63.599 1.00 29.10 75 THR A N 1
ATOM 1166 C CA . THR A 1 75 ? 43.351 88.445 63.003 1.00 27.84 75 THR A CA 1
ATOM 1167 C C . THR A 1 75 ? 42.858 88.825 61.612 1.00 34.70 75 THR A C 1
ATOM 1168 O O . THR A 1 75 ? 42.985 88.049 60.665 1.00 37.82 75 THR A O 1
ATOM 1179 N N . ASN A 1 76 ? 42.296 90.024 61.494 1.00 37.01 76 ASN A N 1
ATOM 1180 C CA . ASN A 1 76 ? 41.774 90.501 60.220 1.00 42.16 76 ASN A CA 1
ATOM 1181 C C . ASN A 1 76 ? 42.887 90.778 59.215 1.00 35.81 76 ASN A C 1
ATOM 1182 O O . ASN A 1 76 ? 42.702 90.608 58.010 1.00 35.38 76 ASN A O 1
ATOM 1193 N N . ILE A 1 77 ? 44.042 91.207 59.714 1.00 37.49 77 ILE A N 1
ATOM 1194 C CA . ILE A 1 77 ? 45.196 91.455 58.859 1.00 38.55 77 ILE A CA 1
ATOM 1195 C C . ILE A 1 77 ? 45.735 90.139 58.308 1.00 31.12 77 ILE A C 1
ATOM 1196 O O . ILE A 1 77 ? 46.232 90.083 57.183 1.00 34.59 77 ILE A O 1
ATOM 1212 N N . ALA A 1 78 ? 45.630 89.082 59.107 1.00 31.55 78 ALA A N 1
ATOM 1213 C CA . ALA A 1 78 ? 46.120 87.767 58.711 1.00 31.80 78 ALA A CA 1
ATOM 1214 C C . ALA A 1 78 ? 45.141 87.065 57.774 1.00 34.35 78 ALA A C 1
ATOM 1215 O O . ALA A 1 78 ? 45.499 86.095 57.106 1.00 31.61 78 ALA A O 1
ATOM 1222 N N . SER A 1 79 ? 43.907 87.556 57.729 1.00 38.75 79 SER A N 1
ATOM 1223 C CA . SER A 1 79 ? 42.879 86.962 56.882 1.00 42.14 79 SER A CA 1
ATOM 1224 C C . SER A 1 79 ? 43.002 87.425 55.431 1.00 33.59 79 SER A C 1
ATOM 1225 O O . SER A 1 79 ? 42.258 86.967 54.564 1.00 49.31 79 SER A O 1
ATOM 1233 N N . GLY A 1 80 ? 43.939 88.332 55.172 1.00 33.41 80 GLY A N 1
ATOM 1234 C CA . GLY A 1 80 ? 44.121 88.876 53.839 1.00 56.83 80 GLY A CA 1
ATOM 1235 C C . GLY A 1 80 ? 45.037 88.032 52.974 1.00 50.26 80 GLY A C 1
ATOM 1236 O O . GLY A 1 80 ? 45.086 86.809 53.111 1.00 46.28 80 GLY A O 1
ATOM 1240 N N . THR A 1 81 ? 45.768 88.691 52.081 1.00 41.42 81 THR A N 1
ATOM 1241 C CA . THR A 1 81 ? 46.662 88.002 51.157 1.00 46.30 81 THR A CA 1
ATOM 1242 C C . THR A 1 81 ? 47.834 87.369 51.897 1.00 42.93 81 THR A C 1
ATOM 1243 O O . THR A 1 81 ? 48.087 87.682 53.061 1.00 38.79 81 THR A O 1
ATOM 1254 N N . SER A 1 82 ? 48.546 86.478 51.215 1.00 46.17 82 SER A N 1
ATOM 1255 C CA . SER A 1 82 ? 49.709 85.818 51.795 1.00 39.57 82 SER A CA 1
ATOM 1256 C C . SER A 1 82 ? 50.764 86.844 52.192 1.00 47.69 82 SER A C 1
ATOM 1257 O O . SER A 1 82 ? 51.500 86.651 53.160 1.00 49.54 82 SER A O 1
ATOM 1265 N N . GLU A 1 83 ? 50.834 87.935 51.436 1.00 43.03 83 GLU A N 1
ATOM 1266 C CA . GLU A 1 83 ? 51.787 89.001 51.714 1.00 47.26 83 GLU A CA 1
ATOM 1267 C C . GLU A 1 83 ? 51.428 89.707 53.016 1.00 50.87 83 GLU A C 1
ATOM 1268 O O . GLU A 1 83 ? 52.306 90.096 53.787 1.00 36.42 83 GLU A O 1
ATOM 1280 N N . GLN A 1 84 ? 50.131 89.870 53.254 1.00 36.00 84 GLN A N 1
ATOM 1281 C CA . GLN A 1 84 ? 49.647 90.531 54.460 1.00 37.89 84 GLN A CA 1
ATOM 1282 C C . GLN A 1 84 ? 49.730 89.601 55.666 1.00 43.06 84 GLN A C 1
ATOM 1283 O O . GLN A 1 84 ? 50.004 90.043 56.782 1.00 34.74 84 GLN A O 1
ATOM 1297 N N . THR A 1 85 ? 49.491 88.314 55.439 1.00 34.87 85 THR A N 1
ATOM 1298 C CA . THR A 1 85 ? 49.613 87.318 56.496 1.00 35.88 85 THR A CA 1
ATOM 1299 C C . THR A 1 85 ? 51.074 87.184 56.901 1.00 42.90 85 THR A C 1
ATOM 1300 O O . THR A 1 85 ? 51.392 86.984 58.074 1.00 31.55 85 THR A O 1
ATOM 1311 N N . LYS A 1 86 ? 51.959 87.295 55.916 1.00 33.77 86 LYS A N 1
ATOM 1312 C CA . LYS A 1 86 ? 53.394 87.221 56.154 1.00 39.41 86 LYS A CA 1
ATOM 1313 C C . LYS A 1 86 ? 53.844 88.342 57.084 1.00 39.29 86 LYS A C 1
ATOM 1314 O O . LYS A 1 86 ? 54.737 88.156 57.909 1.00 33.71 86 LYS A O 1
ATOM 1333 N N . ALA A 1 87 ? 53.219 89.507 56.946 1.00 37.90 87 ALA A N 1
ATOM 1334 C CA . ALA A 1 87 ? 53.565 90.664 57.762 1.00 37.86 87 ALA A CA 1
ATOM 1335 C C . ALA A 1 87 ? 53.280 90.399 59.237 1.00 40.55 87 ALA A C 1
ATOM 1336 O O . ALA A 1 87 ? 54.024 90.845 60.111 1.00 36.31 87 ALA A O 1
ATOM 1343 N N . VAL A 1 88 ? 52.201 89.671 59.508 1.00 33.68 88 VAL A N 1
ATOM 1344 C CA . VAL A 1 88 ? 51.815 89.359 60.878 1.00 32.83 88 VAL A CA 1
ATOM 1345 C C . VAL A 1 88 ? 52.813 88.386 61.498 1.00 39.34 88 VAL A C 1
ATOM 1346 O O . VAL A 1 88 ? 53.219 88.548 62.649 1.00 39.74 88 VAL A O 1
ATOM 1359 N N . VAL A 1 89 ? 53.203 87.377 60.727 1.00 43.68 89 VAL A N 1
ATOM 1360 C CA . VAL A 1 89 ? 54.182 86.397 61.182 1.00 42.61 89 VAL A CA 1
ATOM 1361 C C . VAL A 1 89 ? 55.549 87.048 61.364 1.00 44.88 89 VAL A C 1
ATOM 1362 O O . VAL A 1 89 ? 56.284 86.719 62.295 1.00 44.26 89 VAL A O 1
ATOM 1375 N N . ASP A 1 90 ? 55.884 87.973 60.471 1.00 35.55 90 ASP A N 1
ATOM 1376 C CA . ASP A 1 90 ? 57.157 88.681 60.543 1.00 38.38 90 ASP A CA 1
ATOM 1377 C C . ASP A 1 90 ? 57.251 89.520 61.810 1.00 41.95 90 ASP A C 1
ATOM 1378 O O . ASP A 1 90 ? 58.342 89.759 62.327 1.00 35.05 90 ASP A O 1
ATOM 1387 N N . GLY A 1 91 ? 56.102 89.964 62.308 1.00 51.17 91 GLY A N 1
ATOM 1388 C CA . GLY A 1 91 ? 56.056 90.772 63.512 1.00 35.88 91 GLY A CA 1
ATOM 1389 C C . GLY A 1 91 ? 56.220 89.954 64.780 1.00 51.13 91 GLY A C 1
ATOM 1390 O O . GLY A 1 91 ? 56.176 90.498 65.883 1.00 32.33 91 GLY A O 1
ATOM 1394 N N . GLY A 1 92 ? 56.407 88.646 64.628 1.00 57.82 92 GLY A N 1
ATOM 1395 C CA . GLY A 1 92 ? 56.569 87.764 65.769 1.00 40.72 92 GLY A CA 1
ATOM 1396 C C . GLY A 1 92 ? 55.258 87.558 66.502 1.00 34.77 92 GLY A C 1
ATOM 1397 O O . GLY A 1 92 ? 55.192 87.680 67.725 1.00 41.74 92 GLY A O 1
ATOM 1401 N N . ALA A 1 93 ? 54.211 87.240 65.747 1.00 28.75 93 ALA A N 1
ATOM 1402 C CA . ALA A 1 93 ? 52.873 87.102 66.308 1.00 35.13 93 ALA A CA 1
ATOM 1403 C C . ALA A 1 93 ? 52.568 85.662 66.712 1.00 41.56 93 ALA A C 1
ATOM 1404 O O . ALA A 1 93 ? 51.817 85.424 67.657 1.00 38.20 93 ALA A O 1
ATOM 1411 N N . ILE A 1 94 ? 53.150 84.706 65.994 1.00 49.43 94 ILE A N 1
ATOM 1412 C CA . ILE A 1 94 ? 52.885 83.293 66.244 1.00 37.79 94 ILE A CA 1
ATOM 1413 C C . ILE A 1 94 ? 53.070 82.924 67.716 1.00 36.91 94 ILE A C 1
ATOM 1414 O O . ILE A 1 94 ? 52.129 82.464 68.361 1.00 34.16 94 ILE A O 1
ATOM 1430 N N . PRO A 1 95 ? 54.283 83.126 68.256 1.00 26.81 95 PRO A N 1
ATOM 1431 C CA . PRO A 1 95 ? 54.534 82.748 69.651 1.00 36.74 95 PRO A CA 1
ATOM 1432 C C . PRO A 1 95 ? 53.703 83.560 70.639 1.00 40.84 95 PRO A C 1
ATOM 1433 O O . PRO A 1 95 ? 53.410 83.081 71.735 1.00 33.49 95 PRO A O 1
ATOM 1444 N N . ALA A 1 96 ? 53.329 84.775 70.251 1.00 35.38 96 ALA A N 1
ATOM 1445 C CA . ALA A 1 96 ? 52.538 85.644 71.114 1.00 34.93 96 ALA A CA 1
ATOM 1446 C C . ALA A 1 96 ? 51.103 85.141 71.229 1.00 27.32 96 ALA A C 1
ATOM 1447 O O . ALA A 1 96 ? 50.512 85.168 72.308 1.00 27.96 96 ALA A O 1
ATOM 1454 N N . PHE A 1 97 ? 50.547 84.684 70.112 1.00 34.36 97 PHE A N 1
ATOM 1455 C CA . PHE A 1 97 ? 49.181 84.171 70.094 1.00 29.73 97 PHE A CA 1
ATOM 1456 C C . PHE A 1 97 ? 49.081 82.842 70.833 1.00 38.66 97 PHE A C 1
ATOM 1457 O O . PHE A 1 97 ? 48.088 82.574 71.510 1.00 30.02 97 PHE A O 1
ATOM 1474 N N . ILE A 1 98 ? 50.111 82.014 70.703 1.00 35.38 98 ILE A N 1
ATOM 1475 C CA . ILE A 1 98 ? 50.153 80.737 71.402 1.00 30.06 98 ILE A CA 1
ATOM 1476 C C . ILE A 1 98 ? 50.135 80.962 72.911 1.00 29.11 98 ILE A C 1
ATOM 1477 O O . ILE A 1 98 ? 49.637 80.128 73.666 1.00 36.32 98 ILE A O 1
ATOM 1493 N N . SER A 1 99 ? 50.678 82.096 73.342 1.00 33.18 99 SER A N 1
ATOM 1494 C CA . SER A 1 99 ? 50.694 82.448 74.756 1.00 42.77 99 SER A CA 1
ATOM 1495 C C . SER A 1 99 ? 49.311 82.895 75.222 1.00 36.12 99 SER A C 1
ATOM 1496 O O . SER A 1 99 ? 48.951 82.714 76.385 1.00 31.40 99 SER A O 1
ATOM 1504 N N . LEU A 1 100 ? 48.540 83.480 74.310 1.00 36.87 100 LEU A N 1
ATOM 1505 C CA . LEU A 1 100 ? 47.194 83.944 74.629 1.00 39.95 100 LEU A CA 1
ATOM 1506 C C . LEU A 1 100 ? 46.200 82.791 74.726 1.00 30.30 100 LEU A C 1
ATOM 1507 O O . LEU A 1 100 ? 45.099 82.959 75.251 1.00 45.98 100 LEU A O 1
ATOM 1523 N N . LEU A 1 101 ? 46.586 81.625 74.220 1.00 29.51 101 LEU A N 1
ATOM 1524 C CA . LEU A 1 101 ? 45.731 80.446 74.299 1.00 42.18 101 LEU A CA 1
ATOM 1525 C C . LEU A 1 101 ? 45.537 80.011 75.749 1.00 48.22 101 LEU A C 1
ATOM 1526 O O . LEU A 1 101 ? 44.609 79.265 76.061 1.00 57.84 101 LEU A O 1
ATOM 1542 N N . ALA A 1 102 ? 46.416 80.480 76.630 1.00 56.42 102 ALA A N 1
ATOM 1543 C CA . ALA A 1 102 ? 46.325 80.159 78.049 1.00 57.89 102 ALA A CA 1
ATOM 1544 C C . ALA A 1 102 ? 45.692 81.306 78.833 1.00 34.78 102 ALA A C 1
ATOM 1545 O O . ALA A 1 102 ? 45.689 81.296 80.064 1.00 50.00 102 ALA A O 1
ATOM 1552 N N . SER A 1 103 ? 45.158 82.292 78.119 1.00 45.62 103 SER A N 1
ATOM 1553 C CA . SER A 1 103 ? 44.542 83.448 78.758 1.00 44.52 103 SER A CA 1
ATOM 1554 C C . SER A 1 103 ? 43.277 83.042 79.510 1.00 44.34 103 SER A C 1
ATOM 1555 O O . SER A 1 103 ? 42.525 82.187 79.045 1.00 47.33 103 SER A O 1
ATOM 1563 N N . PRO A 1 104 ? 43.034 83.658 80.677 1.00 59.84 104 PRO A N 1
ATOM 1564 C CA . PRO A 1 104 ? 41.827 83.354 81.454 1.00 48.70 104 PRO A CA 1
ATOM 1565 C C . PRO A 1 104 ? 40.552 83.776 80.729 1.00 52.18 104 PRO A C 1
ATOM 1566 O O . PRO A 1 104 ? 39.499 83.169 80.925 1.00 59.70 104 PRO A O 1
ATOM 1577 N N . HIS A 1 105 ? 40.655 84.810 79.900 1.00 37.45 105 HIS A N 1
ATOM 1578 C CA . HIS A 1 105 ? 39.504 85.323 79.169 1.00 52.27 105 HIS A CA 1
ATOM 1579 C C . HIS A 1 105 ? 39.263 84.505 77.905 1.00 53.05 105 HIS A C 1
ATOM 1580 O O . HIS A 1 105 ? 40.074 84.522 76.978 1.00 59.31 105 HIS A O 1
ATOM 1595 N N . ALA A 1 106 ? 38.144 83.790 77.877 1.00 49.02 106 ALA A N 1
ATOM 1596 C CA . ALA A 1 106 ? 37.812 82.918 76.756 1.00 44.76 106 ALA A CA 1
ATOM 1597 C C . ALA A 1 106 ? 37.726 83.694 75.446 1.00 44.84 106 ALA A C 1
ATOM 1598 O O . ALA A 1 106 ? 38.178 83.218 74.405 1.00 48.60 106 ALA A O 1
ATOM 1605 N N . HIS A 1 107 ? 37.145 84.888 75.499 1.00 39.40 107 HIS A N 1
ATOM 1606 C CA . HIS A 1 107 ? 36.954 85.694 74.299 1.00 45.75 107 HIS A CA 1
ATOM 1607 C C . HIS A 1 107 ? 38.289 86.153 73.715 1.00 44.61 107 HIS A C 1
ATOM 1608 O O . HIS A 1 107 ? 38.385 86.440 72.522 1.00 40.91 107 HIS A O 1
ATOM 1623 N N . ILE A 1 108 ? 39.317 86.221 74.557 1.00 42.49 108 ILE A N 1
ATOM 1624 C CA . ILE A 1 108 ? 40.655 86.581 74.100 1.00 42.25 108 ILE A CA 1
ATOM 1625 C C . ILE A 1 108 ? 41.374 85.370 73.518 1.00 42.06 108 ILE A C 1
ATOM 1626 O O . ILE A 1 108 ? 41.990 85.454 72.456 1.00 46.82 108 ILE A O 1
ATOM 1642 N N . SER A 1 109 ? 41.296 84.244 74.220 1.00 39.33 109 SER A N 1
ATOM 1643 C CA . SER A 1 109 ? 41.932 83.018 73.755 1.00 40.00 109 SER A CA 1
ATOM 1644 C C . SER A 1 109 ? 41.281 82.538 72.462 1.00 41.77 109 SER A C 1
ATOM 1645 O O . SER A 1 109 ? 41.918 81.868 71.651 1.00 38.77 109 SER A O 1
ATOM 1653 N N . GLU A 1 110 ? 40.013 82.889 72.273 1.00 37.23 110 GLU A N 1
ATOM 1654 C CA . GLU A 1 110 ? 39.295 82.531 71.057 1.00 34.30 110 GLU A CA 1
ATOM 1655 C C . GLU A 1 110 ? 39.869 83.300 69.876 1.00 41.38 110 GLU A C 1
ATOM 1656 O O . GLU A 1 110 ? 39.893 82.802 68.751 1.00 26.44 110 GLU A O 1
ATOM 1668 N N . GLN A 1 111 ? 40.330 84.519 70.141 1.00 42.12 111 GLN A N 1
ATOM 1669 C CA . GLN A 1 111 ? 40.962 85.338 69.115 1.00 33.30 111 GLN A CA 1
ATOM 1670 C C . GLN A 1 111 ? 42.314 84.762 68.717 1.00 30.29 111 GLN A C 1
ATOM 1671 O O . GLN A 1 111 ? 42.697 84.810 67.550 1.00 33.17 111 GLN A O 1
ATOM 1685 N N . ALA A 1 112 ? 43.038 84.224 69.693 1.00 30.81 112 ALA A N 1
ATOM 1686 C CA . ALA A 1 112 ? 44.317 83.581 69.425 1.00 43.02 112 ALA A CA 1
ATOM 1687 C C . ALA A 1 112 ? 44.095 82.365 68.534 1.00 40.23 112 ALA A C 1
ATOM 1688 O O . ALA A 1 112 ? 44.860 82.116 67.602 1.00 33.32 112 ALA A O 1
ATOM 1695 N N . VAL A 1 113 ? 43.041 81.613 68.832 1.00 36.85 113 VAL A N 1
ATOM 1696 C CA . VAL A 1 113 ? 42.660 80.461 68.024 1.00 30.57 113 VAL A CA 1
ATOM 1697 C C . VAL A 1 113 ? 42.270 80.915 66.622 1.00 33.50 113 VAL A C 1
ATOM 1698 O O . VAL A 1 113 ? 42.658 80.302 65.627 1.00 28.70 113 VAL A O 1
ATOM 1711 N N . TRP A 1 114 ? 41.502 81.997 66.554 1.00 34.39 114 TRP A N 1
ATOM 1712 C CA . TRP A 1 114 ? 41.053 82.553 65.284 1.00 34.12 114 TRP A CA 1
ATOM 1713 C C . TRP A 1 114 ? 42.251 83.008 64.454 1.00 36.81 114 TRP A C 1
ATOM 1714 O O . TRP A 1 114 ? 42.370 82.664 63.278 1.00 27.35 114 TRP A O 1
ATOM 1735 N N . ALA A 1 115 ? 43.141 83.770 65.080 1.00 36.07 115 ALA A N 1
ATOM 1736 C CA . ALA A 1 115 ? 44.321 84.297 64.403 1.00 21.99 115 ALA A CA 1
ATOM 1737 C C . ALA A 1 115 ? 45.200 83.168 63.876 1.00 27.83 115 ALA A C 1
ATOM 1738 O O . ALA A 1 115 ? 45.462 83.084 62.677 1.00 29.49 115 ALA A O 1
ATOM 1745 N N . LEU A 1 116 ? 45.654 82.305 64.780 1.00 28.96 116 LEU A N 1
ATOM 1746 C CA . LEU A 1 116 ? 46.487 81.169 64.405 1.00 28.18 116 LEU A CA 1
ATOM 1747 C C . LEU A 1 116 ? 45.840 80.368 63.279 1.00 31.38 116 LEU A C 1
ATOM 1748 O O . LEU A 1 116 ? 46.530 79.730 62.484 1.00 25.80 116 LEU A O 1
ATOM 1764 N N . GLY A 1 117 ? 44.513 80.403 63.219 1.00 34.36 117 GLY A N 1
ATOM 1765 C CA . GLY A 1 117 ? 43.782 79.740 62.156 1.00 41.45 117 GLY A CA 1
ATOM 1766 C C . GLY A 1 117 ? 44.068 80.370 60.806 1.00 35.29 117 GLY A C 1
ATOM 1767 O O . GLY A 1 117 ? 44.346 79.671 59.831 1.00 28.04 117 GLY A O 1
ATOM 1771 N N . ASN A 1 118 ? 43.999 81.696 60.750 1.00 33.31 118 ASN A N 1
ATOM 1772 C CA . ASN A 1 118 ? 44.295 82.429 59.524 1.00 34.68 118 ASN A CA 1
ATOM 1773 C C . ASN A 1 118 ? 45.739 82.225 59.080 1.00 32.75 118 ASN A C 1
ATOM 1774 O O . ASN A 1 118 ? 46.021 82.103 57.888 1.00 30.05 118 ASN A O 1
ATOM 1785 N N . ILE A 1 119 ? 46.650 82.192 60.047 1.00 29.47 119 ILE A N 1
ATOM 1786 C CA . ILE A 1 119 ? 48.070 82.029 59.758 1.00 36.97 119 ILE A CA 1
ATOM 1787 C C . ILE A 1 119 ? 48.353 80.661 59.144 1.00 33.46 119 ILE A C 1
ATOM 1788 O O . ILE A 1 119 ? 48.977 80.564 58.087 1.00 29.47 119 ILE A O 1
ATOM 1804 N N . ALA A 1 120 ? 47.892 79.608 59.811 1.00 33.48 120 ALA A N 1
ATOM 1805 C CA . ALA A 1 120 ? 48.109 78.247 59.335 1.00 32.00 120 ALA A CA 1
ATOM 1806 C C . ALA A 1 120 ? 47.331 77.987 58.049 1.00 33.54 120 ALA A C 1
ATOM 1807 O O . ALA A 1 120 ? 47.735 77.169 57.223 1.00 51.01 120 ALA A O 1
ATOM 1814 N N . GLY A 1 121 ? 46.213 78.688 57.884 1.00 29.48 121 GLY A N 1
ATOM 1815 C CA . GLY A 1 121 ? 45.374 78.521 56.712 1.00 35.26 121 GLY A CA 1
ATOM 1816 C C . GLY A 1 121 ? 46.004 79.080 55.449 1.00 41.97 121 GLY A C 1
ATOM 1817 O O . GLY A 1 121 ? 45.551 78.787 54.343 1.00 51.36 121 GLY A O 1
ATOM 1821 N N . ASP A 1 122 ? 47.048 79.887 55.611 1.00 36.60 122 ASP A N 1
ATOM 1822 C CA . ASP A 1 122 ? 47.726 80.497 54.474 1.00 41.86 122 ASP A CA 1
ATOM 1823 C C . ASP A 1 122 ? 48.333 79.436 53.563 1.00 45.35 122 ASP A C 1
ATOM 1824 O O . ASP A 1 122 ? 48.026 79.378 52.372 1.00 42.50 122 ASP A O 1
ATOM 1833 N N . GLY A 1 123 ? 49.197 78.598 54.128 1.00 42.41 123 GLY A N 1
ATOM 1834 C CA . GLY A 1 123 ? 49.859 77.558 53.362 1.00 40.49 123 GLY A CA 1
ATOM 1835 C C . GLY A 1 123 ? 50.537 76.531 54.247 1.00 43.33 123 GLY A C 1
ATOM 1836 O O . GLY A 1 123 ? 50.314 76.495 55.456 1.00 54.60 123 GLY A O 1
ATOM 1840 N N . SER A 1 124 ? 51.370 75.694 53.639 1.00 39.92 124 SER A N 1
ATOM 1841 C CA . SER A 1 124 ? 52.060 74.634 54.364 1.00 43.19 124 SER A CA 1
ATOM 1842 C C . SER A 1 124 ? 53.214 75.186 55.194 1.00 35.87 124 SER A C 1
ATOM 1843 O O . SER A 1 124 ? 53.483 74.706 56.295 1.00 29.60 124 SER A O 1
ATOM 1851 N N . ALA A 1 125 ? 53.897 76.193 54.659 1.00 56.04 125 ALA A N 1
ATOM 1852 C CA . ALA A 1 125 ? 55.038 76.791 55.341 1.00 43.65 125 ALA A CA 1
ATOM 1853 C C . ALA A 1 125 ? 54.638 77.335 56.709 1.00 41.53 125 ALA A C 1
ATOM 1854 O O . ALA A 1 125 ? 55.248 76.996 57.723 1.00 37.06 125 ALA A O 1
ATOM 1861 N N . PHE A 1 126 ? 53.613 78.181 56.732 1.00 42.15 126 PHE A N 1
ATOM 1862 C CA . PHE A 1 126 ? 53.131 78.759 57.982 1.00 35.57 126 PHE A CA 1
ATOM 1863 C C . PHE A 1 126 ? 52.448 77.706 58.847 1.00 42.53 126 PHE A C 1
ATOM 1864 O O . PHE A 1 126 ? 52.538 77.749 60.073 1.00 41.29 126 PHE A O 1
ATOM 1881 N N . ARG A 1 127 ? 51.771 76.760 58.207 1.00 44.06 127 ARG A N 1
ATOM 1882 C CA . ARG A 1 127 ? 51.140 75.663 58.929 1.00 37.19 127 ARG A CA 1
ATOM 1883 C C . ARG A 1 127 ? 52.175 74.942 59.781 1.00 36.96 127 ARG A C 1
ATOM 1884 O O . ARG A 1 127 ? 51.953 74.687 60.964 1.00 32.77 127 ARG A O 1
ATOM 1905 N N . ASP A 1 128 ? 53.310 74.621 59.170 1.00 34.75 128 ASP A N 1
ATOM 1906 C CA . ASP A 1 128 ? 54.377 73.904 59.857 1.00 44.06 128 ASP A CA 1
ATOM 1907 C C . ASP A 1 128 ? 55.054 74.781 60.904 1.00 38.04 128 ASP A C 1
ATOM 1908 O O . ASP A 1 128 ? 55.513 74.287 61.934 1.00 34.47 128 ASP A O 1
ATOM 1917 N N . LEU A 1 129 ? 55.116 76.081 60.638 1.00 36.16 129 LEU A N 1
ATOM 1918 C CA . LEU A 1 129 ? 55.754 77.011 61.561 1.00 38.95 129 LEU A CA 1
ATOM 1919 C C . LEU A 1 129 ? 54.916 77.168 62.825 1.00 36.68 129 LEU A C 1
ATOM 1920 O O . LEU A 1 129 ? 55.452 77.223 63.932 1.00 34.95 129 LEU A O 1
ATOM 1936 N N . VAL A 1 130 ? 53.600 77.241 62.655 1.00 31.78 130 VAL A N 1
ATOM 1937 C CA . VAL A 1 130 ? 52.686 77.309 63.787 1.00 45.67 130 VAL A CA 1
ATOM 1938 C C . VAL A 1 130 ? 52.814 76.045 64.629 1.00 42.80 130 VAL A C 1
ATOM 1939 O O . VAL A 1 130 ? 52.720 76.091 65.856 1.00 37.23 130 VAL A O 1
ATOM 1952 N N . ILE A 1 131 ? 53.031 74.918 63.960 1.00 40.46 131 ILE A N 1
ATOM 1953 C CA . ILE A 1 131 ? 53.192 73.638 64.638 1.00 39.61 131 ILE A CA 1
ATOM 1954 C C . ILE A 1 131 ? 54.525 73.573 65.378 1.00 38.45 131 ILE A C 1
ATOM 1955 O O . ILE A 1 131 ? 54.600 73.056 66.493 1.00 47.07 131 ILE A O 1
ATOM 1971 N N . LYS A 1 132 ? 55.574 74.098 64.753 1.00 34.70 132 LYS A N 1
ATOM 1972 C CA . LYS A 1 132 ? 56.905 74.080 65.350 1.00 40.08 132 LYS A CA 1
ATOM 1973 C C . LYS A 1 132 ? 56.979 74.956 66.597 1.00 46.31 132 LYS A C 1
ATOM 1974 O O . LYS A 1 132 ? 57.759 74.682 67.509 1.00 42.28 132 LYS A O 1
ATOM 1993 N N . HIS A 1 133 ? 56.169 76.008 66.634 1.00 51.99 133 HIS A N 1
ATOM 1994 C CA . HIS A 1 133 ? 56.119 76.883 67.800 1.00 41.01 133 HIS A CA 1
ATOM 1995 C C . HIS A 1 133 ? 55.376 76.222 68.960 1.00 39.60 133 HIS A C 1
ATOM 1996 O O . HIS A 1 133 ? 55.332 76.764 70.064 1.00 45.31 133 HIS A O 1
ATOM 2011 N N . GLY A 1 134 ? 54.794 75.054 68.706 1.00 37.53 134 GLY A N 1
ATOM 2012 C CA . GLY A 1 134 ? 54.094 74.311 69.738 1.00 46.62 134 GLY A CA 1
ATOM 2013 C C . GLY A 1 134 ? 52.715 74.876 70.013 1.00 42.46 134 GLY A C 1
ATOM 2014 O O . GLY A 1 134 ? 52.400 75.251 71.143 1.00 54.61 134 GLY A O 1
ATOM 2018 N N . ALA A 1 135 ? 51.888 74.933 68.974 1.00 37.90 135 ALA A N 1
ATOM 2019 C CA . ALA A 1 135 ? 50.540 75.475 69.096 1.00 38.04 135 ALA A CA 1
ATOM 2020 C C . ALA A 1 135 ? 49.503 74.366 69.244 1.00 50.66 135 ALA A C 1
ATOM 2021 O O . ALA A 1 135 ? 48.353 74.629 69.587 1.00 52.48 135 ALA A O 1
ATOM 2028 N N . ILE A 1 136 ? 49.912 73.126 68.994 1.00 36.69 136 ILE A N 1
ATOM 2029 C CA . ILE A 1 136 ? 48.984 72.001 69.028 1.00 39.96 136 ILE A CA 1
ATOM 2030 C C . ILE A 1 136 ? 48.589 71.624 70.455 1.00 38.76 136 ILE A C 1
ATOM 2031 O O . ILE A 1 136 ? 47.412 71.397 70.736 1.00 40.58 136 ILE A O 1
ATOM 2047 N N . ASP A 1 137 ? 49.567 71.559 71.354 1.00 44.51 137 ASP A N 1
ATOM 2048 C CA . ASP A 1 137 ? 49.299 71.167 72.734 1.00 37.59 137 ASP A CA 1
ATOM 2049 C C . ASP A 1 137 ? 48.315 72.124 73.410 1.00 34.80 137 ASP A C 1
ATOM 2050 O O . ASP A 1 137 ? 47.346 71.681 74.024 1.00 42.35 137 ASP A O 1
ATOM 2059 N N . PRO A 1 138 ? 48.560 73.440 73.301 1.00 41.79 138 PRO A N 1
ATOM 2060 C CA . PRO A 1 138 ? 47.611 74.413 73.854 1.00 41.08 138 PRO A CA 1
ATOM 2061 C C . PRO A 1 138 ? 46.208 74.260 73.270 1.00 40.49 138 PRO A C 1
ATOM 2062 O O . PRO A 1 138 ? 45.232 74.201 74.017 1.00 37.06 138 PRO A O 1
ATOM 2073 N N . LEU A 1 139 ? 46.117 74.202 71.945 1.00 33.42 139 LEU A N 1
ATOM 2074 C CA . LEU A 1 139 ? 44.832 74.078 71.264 1.00 40.01 139 LEU A CA 1
ATOM 2075 C C . LEU A 1 139 ? 44.054 72.861 71.754 1.00 42.83 139 LEU A C 1
ATOM 2076 O O . LEU A 1 139 ? 42.897 72.976 72.158 1.00 39.56 139 LEU A O 1
ATOM 2092 N N . LEU A 1 140 ? 44.693 71.697 71.715 1.00 38.65 140 LEU A N 1
ATOM 2093 C CA . LEU A 1 140 ? 44.049 70.455 72.128 1.00 47.08 140 LEU A CA 1
ATOM 2094 C C . LEU A 1 140 ? 43.650 70.496 73.600 1.00 40.38 140 LEU A C 1
ATOM 2095 O O . LEU A 1 140 ? 42.669 69.870 74.002 1.00 41.66 140 LEU A O 1
ATOM 2111 N N . ALA A 1 141 ? 44.413 71.233 74.400 1.00 36.32 141 ALA A N 1
ATOM 2112 C CA . ALA A 1 141 ? 44.139 71.345 75.828 1.00 45.93 141 ALA A CA 1
ATOM 2113 C C . ALA A 1 141 ? 42.833 72.091 76.081 1.00 40.26 141 ALA A C 1
ATOM 2114 O O . ALA A 1 141 ? 42.173 71.875 77.098 1.00 37.99 141 ALA A O 1
ATOM 2121 N N . LEU A 1 142 ? 42.464 72.970 75.155 1.00 34.80 142 LEU A N 1
ATOM 2122 C CA . LEU A 1 142 ? 41.233 73.742 75.278 1.00 42.82 142 LEU A CA 1
ATOM 2123 C C . LEU A 1 142 ? 40.001 72.866 75.066 1.00 43.43 142 LEU A C 1
ATOM 2124 O O . LEU A 1 142 ? 38.884 73.265 75.396 1.00 43.97 142 LEU A O 1
ATOM 2140 N N . LEU A 1 143 ? 40.208 71.674 74.514 1.00 47.46 143 LEU A N 1
ATOM 2141 C CA . LEU A 1 143 ? 39.114 70.745 74.259 1.00 49.82 143 LEU A CA 1
ATOM 2142 C C . LEU A 1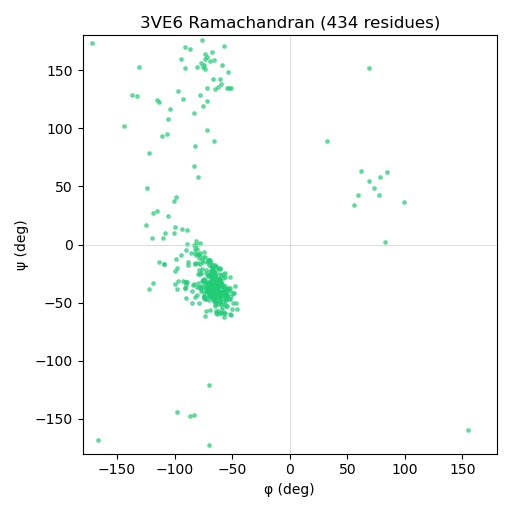 143 ? 39.156 69.557 75.217 1.00 42.13 143 LEU A C 1
ATOM 2143 O O . LEU A 1 143 ? 38.428 68.581 75.038 1.00 52.82 143 LEU A O 1
ATOM 2159 N N . ALA A 1 144 ? 40.009 69.644 76.234 1.00 43.02 144 ALA A N 1
ATOM 2160 C CA . ALA A 1 144 ? 40.147 68.566 77.205 1.00 62.14 144 ALA A CA 1
ATOM 2161 C C . ALA A 1 144 ? 39.074 68.667 78.283 1.00 51.69 144 ALA A C 1
ATOM 2162 O O . ALA A 1 144 ? 39.373 68.941 79.445 1.00 61.36 144 ALA A O 1
ATOM 2169 N N . VAL A 1 145 ? 37.824 68.446 77.889 1.00 41.51 145 VAL A N 1
ATOM 2170 C CA . VAL A 1 145 ? 36.707 68.484 78.826 1.00 60.62 145 VAL A CA 1
ATOM 2171 C C . VAL A 1 145 ? 35.842 67.239 78.664 1.00 59.65 145 VAL A C 1
ATOM 2172 O O . VAL A 1 145 ? 35.794 66.650 77.585 1.00 54.97 145 VAL A O 1
ATOM 2185 N N . PRO A 1 146 ? 35.156 66.831 79.742 1.00 53.20 146 PRO A N 1
ATOM 2186 C CA . PRO A 1 146 ? 34.274 65.659 79.702 1.00 52.85 146 PRO A CA 1
ATOM 2187 C C . PRO A 1 146 ? 33.255 65.725 78.568 1.00 40.11 146 PRO A C 1
ATOM 2188 O O . PRO A 1 146 ? 33.079 64.745 77.843 1.00 41.92 146 PRO A O 1
ATOM 2199 N N . ASP A 1 147 ? 32.595 66.870 78.420 1.00 43.98 147 ASP A N 1
ATOM 2200 C CA . ASP A 1 147 ? 31.569 67.038 77.397 1.00 48.66 147 ASP A CA 1
ATOM 2201 C C . ASP A 1 147 ? 31.774 68.340 76.628 1.00 51.39 147 ASP A C 1
ATOM 2202 O O . ASP A 1 147 ? 31.893 69.411 77.223 1.00 51.77 147 ASP A O 1
ATOM 2211 N N . LEU A 1 148 ? 31.815 68.238 75.304 1.00 47.85 148 LEU A N 1
ATOM 2212 C CA . LEU A 1 148 ? 32.037 69.398 74.447 1.00 51.28 148 LEU A CA 1
ATOM 2213 C C . LEU A 1 148 ? 30.865 70.375 74.491 1.00 57.00 148 LEU A C 1
ATOM 2214 O O . LEU A 1 148 ? 31.036 71.569 74.248 1.00 58.38 148 LEU A O 1
ATOM 2230 N N . SER A 1 149 ? 29.678 69.865 74.800 1.00 56.04 149 SER A N 1
ATOM 2231 C CA . SER A 1 149 ? 28.471 70.685 74.808 1.00 52.65 149 SER A CA 1
ATOM 2232 C C . SER A 1 149 ? 28.565 71.832 75.810 1.00 48.46 149 SER A C 1
ATOM 2233 O O . SER A 1 149 ? 27.960 72.886 75.614 1.00 43.93 149 SER A O 1
ATOM 2241 N N . THR A 1 150 ? 29.324 71.626 76.881 1.00 50.97 150 THR A N 1
ATOM 2242 C CA . THR A 1 150 ? 29.470 72.642 77.918 1.00 55.42 150 THR A CA 1
ATOM 2243 C C . THR A 1 150 ? 30.253 73.847 77.404 1.00 45.80 150 THR A C 1
ATOM 2244 O O . THR A 1 150 ? 30.127 74.950 77.936 1.00 48.79 150 THR A O 1
ATOM 2255 N N . LEU A 1 151 ? 31.061 73.631 76.371 1.00 51.64 151 LEU A N 1
ATOM 2256 C CA . LEU A 1 151 ? 31.834 74.709 75.766 1.00 39.43 151 LEU A CA 1
ATOM 2257 C C . LEU A 1 151 ? 30.936 75.600 74.917 1.00 31.15 151 LEU A C 1
ATOM 2258 O O . LEU A 1 151 ? 29.913 75.152 74.400 1.00 36.41 151 LEU A O 1
ATOM 2274 N N . ALA A 1 152 ? 31.323 76.864 74.778 1.00 28.83 152 ALA A N 1
ATOM 2275 C CA . ALA A 1 152 ? 30.559 77.812 73.978 1.00 42.77 152 ALA A CA 1
ATOM 2276 C C . ALA A 1 152 ? 30.488 77.344 72.528 1.00 43.94 152 ALA A C 1
ATOM 2277 O O . ALA A 1 152 ? 31.452 76.792 71.997 1.00 46.42 152 ALA A O 1
ATOM 2284 N N . CYS A 1 153 ? 29.341 77.567 71.895 1.00 40.18 153 CYS A N 1
ATOM 2285 C CA . CYS A 1 153 ? 29.120 77.120 70.524 1.00 47.59 153 CYS A CA 1
ATOM 2286 C C . CYS A 1 153 ? 30.173 77.684 69.575 1.00 43.32 153 CYS A C 1
ATOM 2287 O O . CYS A 1 153 ? 30.938 76.934 68.969 1.00 43.91 153 CYS A O 1
ATOM 2295 N N . GLY A 1 154 ? 30.207 79.007 69.452 1.00 46.48 154 GLY A N 1
ATOM 2296 C CA . GLY A 1 154 ? 31.143 79.666 68.560 1.00 47.46 154 GLY A CA 1
ATOM 2297 C C . GLY A 1 154 ? 32.589 79.362 68.904 1.00 42.92 154 GLY A C 1
ATOM 2298 O O . GLY A 1 154 ? 33.442 79.282 68.021 1.00 53.35 154 GLY A O 1
ATOM 2302 N N . TYR A 1 155 ? 32.863 79.192 70.193 1.00 41.27 155 TYR A N 1
ATOM 2303 C CA . TYR A 1 155 ? 34.214 78.903 70.658 1.00 52.22 155 TYR A CA 1
ATOM 2304 C C . TYR A 1 155 ? 34.672 77.536 70.161 1.00 52.67 155 TYR A C 1
ATOM 2305 O O . TYR A 1 155 ? 35.831 77.357 69.787 1.00 41.35 155 TYR A O 1
ATOM 2323 N N . LEU A 1 156 ? 33.753 76.576 70.160 1.00 44.77 156 LEU A N 1
ATOM 2324 C CA . LEU A 1 156 ? 34.057 75.224 69.710 1.00 37.31 156 LEU A CA 1
ATOM 2325 C C . LEU A 1 156 ? 34.190 75.173 68.191 1.00 36.93 156 LEU A C 1
ATOM 2326 O O . LEU A 1 156 ? 34.973 74.390 67.653 1.00 26.13 156 LEU A O 1
ATOM 2342 N N . ARG A 1 157 ? 33.420 76.012 67.505 1.00 28.72 157 ARG A N 1
ATOM 2343 C CA . ARG A 1 157 ? 33.447 76.060 66.048 1.00 38.95 157 ARG A CA 1
ATOM 2344 C C . ARG A 1 157 ? 34.785 76.581 65.532 1.00 41.75 157 ARG A C 1
ATOM 2345 O O . ARG A 1 157 ? 35.375 76.001 64.621 1.00 32.94 157 ARG A O 1
ATOM 2366 N N . ASN A 1 158 ? 35.257 77.677 66.116 1.00 26.12 158 ASN A N 1
ATOM 2367 C CA . ASN A 1 158 ? 36.520 78.278 65.702 1.00 43.60 158 ASN A CA 1
ATOM 2368 C C . ASN A 1 158 ? 37.712 77.376 66.006 1.00 42.93 158 ASN A C 1
ATOM 2369 O O . ASN A 1 158 ? 38.685 77.346 65.252 1.00 27.02 158 ASN A O 1
ATOM 2380 N N . LEU A 1 159 ? 37.634 76.643 67.112 1.00 41.17 159 LEU A N 1
ATOM 2381 C CA . LEU A 1 159 ? 38.686 75.700 67.473 1.00 35.83 159 LEU A CA 1
ATOM 2382 C C . LEU A 1 159 ? 38.770 74.579 66.445 1.00 37.01 159 LEU A C 1
ATOM 2383 O O . LEU A 1 159 ? 39.858 74.199 66.014 1.00 25.87 159 LEU A O 1
ATOM 2399 N N . THR A 1 160 ? 37.613 74.056 66.053 1.00 35.89 160 THR A N 1
ATOM 2400 C CA . THR A 1 160 ? 37.550 72.999 65.053 1.00 34.97 160 THR A CA 1
ATOM 2401 C C . THR A 1 160 ? 38.082 73.501 63.716 1.00 39.52 160 THR A C 1
ATOM 2402 O O . THR A 1 160 ? 38.844 72.811 63.040 1.00 36.90 160 THR A O 1
ATOM 2413 N N . TRP A 1 161 ? 37.674 74.710 63.342 1.00 36.87 161 TRP A N 1
ATOM 2414 C CA . TRP A 1 161 ? 38.095 75.306 62.081 1.00 47.64 161 TRP A CA 1
ATOM 2415 C C . TRP A 1 161 ? 39.609 75.469 62.021 1.00 32.95 161 TRP A C 1
ATOM 2416 O O . TRP A 1 161 ? 40.227 75.225 60.986 1.00 33.52 161 TRP A O 1
ATOM 2437 N N . THR A 1 162 ? 40.202 75.887 63.134 1.00 36.00 162 THR A N 1
ATOM 2438 C CA . THR A 1 162 ? 41.646 76.069 63.209 1.00 37.95 162 THR A CA 1
ATOM 2439 C C . THR A 1 162 ? 42.373 74.736 63.074 1.00 35.31 162 THR A C 1
ATOM 2440 O O . THR A 1 162 ? 43.382 74.637 62.376 1.00 27.66 162 THR A O 1
ATOM 2451 N N . LEU A 1 163 ? 41.857 73.712 63.746 1.00 36.62 163 LEU A N 1
ATOM 2452 C CA . LEU A 1 163 ? 42.456 72.385 63.690 1.00 29.08 163 LEU A CA 1
ATOM 2453 C C . LEU A 1 163 ? 42.405 71.819 62.274 1.00 37.41 163 LEU A C 1
ATOM 2454 O O . LEU A 1 163 ? 43.329 71.130 61.841 1.00 33.12 163 LEU A O 1
ATOM 2470 N N . SER A 1 164 ? 41.326 72.114 61.556 1.00 38.39 164 SER A N 1
ATOM 2471 C CA . SER A 1 164 ? 41.165 71.625 60.192 1.00 34.08 164 SER A CA 1
ATOM 2472 C C . SER A 1 164 ? 42.168 72.285 59.249 1.00 31.27 164 SER A C 1
ATOM 2473 O O . SER A 1 164 ? 42.534 71.713 58.223 1.00 47.42 164 SER A O 1
ATOM 2481 N N . ASN A 1 165 ? 42.611 73.488 59.602 1.00 29.36 165 ASN A N 1
ATOM 2482 C CA . ASN A 1 165 ? 43.602 74.201 58.805 1.00 40.63 165 ASN A CA 1
ATOM 2483 C C . ASN A 1 165 ? 45.008 73.661 59.045 1.00 41.58 165 ASN A C 1
ATOM 2484 O O . ASN A 1 165 ? 45.884 73.784 58.189 1.00 47.05 165 ASN A O 1
ATOM 2495 N N . LEU A 1 166 ? 45.218 73.065 60.215 1.00 31.20 166 LEU A N 1
ATOM 2496 C CA . LEU A 1 166 ? 46.497 72.446 60.538 1.00 34.41 166 LEU A CA 1
ATOM 2497 C C . LEU A 1 166 ? 46.622 71.079 59.872 1.00 38.56 166 LEU A C 1
ATOM 2498 O O . LEU A 1 166 ? 47.689 70.465 59.892 1.00 35.16 166 LEU A O 1
ATOM 2514 N N . CYS A 1 167 ? 45.526 70.607 59.286 1.00 41.56 167 CYS A N 1
ATOM 2515 C CA . CYS A 1 167 ? 45.525 69.350 58.549 1.00 46.04 167 CYS A CA 1
ATOM 2516 C C . CYS A 1 167 ? 45.355 69.611 57.056 1.00 47.35 167 CYS A C 1
ATOM 2517 O O . CYS A 1 167 ? 45.238 68.678 56.263 1.00 42.81 167 CYS A O 1
ATOM 2525 N N . ARG A 1 168 ? 45.350 70.887 56.678 1.00 41.94 168 ARG A N 1
ATOM 2526 C CA . ARG A 1 168 ? 45.069 71.288 55.305 1.00 34.97 168 ARG A CA 1
ATOM 2527 C C . ARG A 1 168 ? 46.354 71.381 54.486 1.00 41.93 168 ARG A C 1
ATOM 2528 O O . ARG A 1 168 ? 47.453 71.293 55.031 1.00 45.52 168 ARG A O 1
ATOM 2549 N N . ASN A 1 169 ? 46.205 71.544 53.174 1.00 48.76 169 ASN A N 1
ATOM 2550 C CA . ASN A 1 169 ? 47.344 71.663 52.264 1.00 43.90 169 ASN A CA 1
ATOM 2551 C C . ASN A 1 169 ? 48.112 70.348 52.133 1.00 53.13 169 ASN A C 1
ATOM 2552 O O . ASN A 1 169 ? 48.130 69.535 53.058 1.00 43.18 169 ASN A O 1
ATOM 2563 N N . LYS A 1 170 ? 48.743 70.146 50.979 1.00 54.81 170 LYS A N 1
ATOM 2564 C CA . LYS A 1 170 ? 49.346 68.855 50.647 1.00 66.41 170 LYS A CA 1
ATOM 2565 C C . LYS A 1 170 ? 50.858 68.891 50.425 1.00 62.29 170 LYS A C 1
ATOM 2566 O O . LYS A 1 170 ? 51.548 67.917 50.722 1.00 72.55 170 LYS A O 1
ATOM 2585 N N . ASN A 1 171 ? 51.371 69.996 49.896 1.00 52.97 171 ASN A N 1
ATOM 2586 C CA . ASN A 1 171 ? 52.785 70.077 49.538 1.00 57.01 171 ASN A CA 1
ATOM 2587 C C . ASN A 1 171 ? 53.584 71.027 50.428 1.00 57.59 171 ASN A C 1
ATOM 2588 O O . ASN A 1 171 ? 53.644 72.226 50.159 1.00 58.74 171 ASN A O 1
ATOM 2599 N N . PRO A 1 172 ? 54.201 70.494 51.497 1.00 45.76 172 PRO A N 1
ATOM 2600 C CA . PRO A 1 172 ? 54.108 69.099 51.938 1.00 40.43 172 PRO A CA 1
ATOM 2601 C C . PRO A 1 172 ? 52.907 68.868 52.846 1.00 42.26 172 PRO A C 1
ATOM 2602 O O . PRO A 1 172 ? 52.282 69.830 53.292 1.00 44.53 172 PRO A O 1
ATOM 2613 N N . ALA A 1 173 ? 52.586 67.606 53.108 1.00 44.24 173 ALA A N 1
ATOM 2614 C CA . ALA A 1 173 ? 51.491 67.271 54.009 1.00 41.06 173 ALA A CA 1
ATOM 2615 C C . ALA A 1 173 ? 51.937 67.469 55.454 1.00 33.22 173 ALA A C 1
ATOM 2616 O O . ALA A 1 173 ? 53.130 67.422 55.748 1.00 45.85 173 ALA A O 1
ATOM 2623 N N . PRO A 1 174 ? 50.976 67.694 56.362 1.00 37.02 174 PRO A N 1
ATOM 2624 C CA . PRO A 1 174 ? 51.296 67.911 57.778 1.00 38.88 174 PRO A CA 1
ATOM 2625 C C . PRO A 1 174 ? 52.150 66.784 58.356 1.00 39.43 174 PRO A C 1
ATOM 2626 O O . PRO A 1 174 ? 52.014 65.641 57.923 1.00 42.82 174 PRO A O 1
ATOM 2637 N N . PRO A 1 175 ? 53.023 67.104 59.323 1.00 37.10 175 PRO A N 1
ATOM 2638 C CA . PRO A 1 175 ? 53.869 66.090 59.965 1.00 44.23 175 PRO A CA 1
ATOM 2639 C C . PRO A 1 175 ? 53.053 64.933 60.534 1.00 43.50 175 PRO A C 1
ATOM 2640 O O . PRO A 1 175 ? 52.032 65.163 61.182 1.00 36.96 175 PRO A O 1
ATOM 2651 N N . LEU A 1 176 ? 53.504 63.706 60.295 1.00 48.52 176 LEU A N 1
ATOM 2652 C CA . LEU A 1 176 ? 52.798 62.522 60.770 1.00 38.16 176 LEU A CA 1
ATOM 2653 C C . LEU A 1 176 ? 52.580 62.576 62.278 1.00 43.53 176 LEU A C 1
ATOM 2654 O O . LEU A 1 176 ? 51.495 62.263 62.768 1.00 49.84 176 LEU A O 1
ATOM 2670 N N . ASP A 1 177 ? 53.617 62.972 63.008 1.00 40.85 177 ASP A N 1
ATOM 2671 C CA . ASP A 1 177 ? 53.540 63.057 64.461 1.00 50.51 177 ASP A CA 1
ATOM 2672 C C . ASP A 1 177 ? 52.483 64.066 64.896 1.00 52.98 177 ASP A C 1
ATOM 2673 O O . ASP A 1 177 ? 51.880 63.926 65.959 1.00 47.80 177 ASP A O 1
ATOM 2682 N N . ALA A 1 178 ? 52.262 65.083 64.069 1.00 45.90 178 ALA A N 1
ATOM 2683 C CA . ALA A 1 178 ? 51.274 66.113 64.368 1.00 58.23 178 ALA A CA 1
ATOM 2684 C C . ALA A 1 178 ? 49.863 65.623 64.054 1.00 32.74 178 ALA A C 1
ATOM 2685 O O . ALA A 1 178 ? 48.913 65.946 64.767 1.00 35.90 178 ALA A O 1
ATOM 2692 N N . VAL A 1 179 ? 49.732 64.842 62.986 1.00 29.33 179 VAL A N 1
ATOM 2693 C CA . VAL A 1 179 ? 48.435 64.309 62.586 1.00 40.63 179 VAL A CA 1
ATOM 2694 C C . VAL A 1 179 ? 47.921 63.312 63.621 1.00 43.16 179 VAL A C 1
ATOM 2695 O O . VAL A 1 179 ? 46.741 63.322 63.970 1.00 44.23 179 VAL A O 1
ATOM 2708 N N . GLU A 1 180 ? 48.812 62.452 64.105 1.00 37.34 180 GLU A N 1
ATOM 2709 C CA . GLU A 1 180 ? 48.463 61.497 65.151 1.00 42.56 180 GLU A CA 1
ATOM 2710 C C . GLU A 1 180 ? 48.060 62.222 66.428 1.00 37.25 180 GLU A C 1
ATOM 2711 O O . GLU A 1 180 ? 47.224 61.740 67.193 1.00 47.72 180 GLU A O 1
ATOM 2723 N N . GLN A 1 181 ? 48.662 63.385 66.651 1.00 46.68 181 GLN A N 1
ATOM 2724 C CA . GLN A 1 181 ? 48.416 64.166 67.855 1.00 44.93 181 GLN A CA 1
ATOM 2725 C C . GLN A 1 181 ? 47.019 64.780 67.840 1.00 50.79 181 GLN A C 1
ATOM 2726 O O . GLN A 1 181 ? 46.431 65.031 68.892 1.00 48.61 181 GLN A O 1
ATOM 2740 N N . ILE A 1 182 ? 46.492 65.016 66.642 1.00 37.09 182 ILE A N 1
ATOM 2741 C CA . ILE A 1 182 ? 45.215 65.704 66.485 1.00 46.58 182 ILE A CA 1
ATOM 2742 C C . ILE A 1 182 ? 44.053 64.742 66.241 1.00 40.93 182 ILE A C 1
ATOM 2743 O O . ILE A 1 182 ? 42.933 64.992 66.687 1.00 43.78 182 ILE A O 1
ATOM 2759 N N . LEU A 1 183 ? 44.321 63.647 65.536 1.00 45.40 183 LEU A N 1
ATOM 2760 C CA . LEU A 1 183 ? 43.269 62.710 65.148 1.00 43.16 183 LEU A CA 1
ATOM 2761 C C . LEU A 1 183 ? 42.319 62.367 66.295 1.00 39.70 183 LEU A C 1
ATOM 2762 O O . LEU A 1 183 ? 41.109 62.540 66.164 1.00 42.10 183 LEU A O 1
ATOM 2778 N N . PRO A 1 184 ? 42.861 61.884 67.424 1.00 45.18 184 PRO A N 1
ATOM 2779 C CA . PRO A 1 184 ? 42.013 61.481 68.552 1.00 43.06 184 PRO A CA 1
ATOM 2780 C C . PRO A 1 184 ? 40.964 62.531 68.906 1.00 48.70 184 PRO A C 1
ATOM 2781 O O . PRO A 1 184 ? 39.815 62.186 69.184 1.00 49.82 184 PRO A O 1
ATOM 2792 N N . THR A 1 185 ? 41.361 63.799 68.893 1.00 40.79 185 THR A N 1
ATOM 2793 C CA . THR A 1 185 ? 40.447 64.891 69.200 1.00 35.45 185 THR A CA 1
ATOM 2794 C C . THR A 1 185 ? 39.520 65.153 68.019 1.00 42.60 185 THR A C 1
ATOM 2795 O O . THR A 1 185 ? 38.374 65.563 68.196 1.00 45.54 185 THR A O 1
ATOM 2806 N N . LEU A 1 186 ? 40.026 64.912 66.814 1.00 44.54 186 LEU A N 1
ATOM 2807 C CA . LEU A 1 186 ? 39.248 65.122 65.601 1.00 42.64 186 LEU A CA 1
ATOM 2808 C C . LEU A 1 186 ? 38.117 64.102 65.511 1.00 44.42 186 LEU A C 1
ATOM 2809 O O . LEU A 1 186 ? 37.011 64.425 65.076 1.00 43.11 186 LEU A O 1
ATOM 2825 N N . VAL A 1 187 ? 38.400 62.872 65.927 1.00 38.64 187 VAL A N 1
ATOM 2826 C CA . VAL A 1 187 ? 37.395 61.816 65.946 1.00 48.76 187 VAL A CA 1
ATOM 2827 C C . VAL A 1 187 ? 36.307 62.165 66.952 1.00 47.68 187 VAL A C 1
ATOM 2828 O O . VAL A 1 187 ? 35.140 61.820 66.768 1.00 48.46 187 VAL A O 1
ATOM 2841 N N . ARG A 1 188 ? 36.701 62.854 68.017 1.00 39.61 188 ARG A N 1
ATOM 2842 C CA . ARG A 1 188 ? 35.771 63.263 69.060 1.00 33.60 188 ARG A CA 1
ATOM 2843 C C . ARG A 1 188 ? 34.876 64.394 68.564 1.00 39.59 188 ARG A C 1
ATOM 2844 O O . ARG A 1 188 ? 33.679 64.419 68.844 1.00 38.86 188 ARG A O 1
ATOM 2865 N N . LEU A 1 189 ? 35.463 65.327 67.821 1.00 42.94 189 LEU A N 1
ATOM 2866 C CA . LEU A 1 189 ? 34.704 66.420 67.225 1.00 48.85 189 LEU A CA 1
ATOM 2867 C C . LEU A 1 189 ? 33.773 65.901 66.135 1.00 43.69 189 LEU A C 1
ATOM 2868 O O . LEU A 1 189 ? 32.820 66.577 65.747 1.00 39.38 189 LEU A O 1
ATOM 2884 N N . LEU A 1 190 ? 34.055 64.699 65.644 1.00 36.37 190 LEU A N 1
ATOM 2885 C CA . LEU A 1 190 ? 33.287 64.115 64.553 1.00 40.65 190 LEU A CA 1
ATOM 2886 C C . LEU A 1 190 ? 31.990 63.476 65.050 1.00 52.76 190 LEU A C 1
ATOM 2887 O O . LEU A 1 190 ? 31.214 62.940 64.258 1.00 35.81 190 LEU A O 1
ATOM 2903 N N . HIS A 1 191 ? 31.759 63.530 66.359 1.00 47.37 191 HIS A N 1
ATOM 2904 C CA . HIS A 1 191 ? 30.547 62.969 66.948 1.00 42.46 191 HIS A CA 1
ATOM 2905 C C . HIS A 1 191 ? 29.714 64.028 67.668 1.00 42.35 191 HIS A C 1
ATOM 2906 O O . HIS A 1 191 ? 28.715 63.706 68.311 1.00 36.63 191 HIS A O 1
ATOM 2921 N N . HIS A 1 192 ? 30.124 65.289 67.563 1.00 44.38 192 HIS A N 1
ATOM 2922 C CA . HIS A 1 192 ? 29.406 66.374 68.222 1.00 42.19 192 HIS A CA 1
ATOM 2923 C C . HIS A 1 192 ? 28.112 66.686 67.475 1.00 45.37 192 HIS A C 1
ATOM 2924 O O . HIS A 1 192 ? 28.002 66.435 66.275 1.00 47.05 192 HIS A O 1
ATOM 2939 N N . ASN A 1 193 ? 27.134 67.236 68.188 1.00 48.05 193 ASN A N 1
ATOM 2940 C CA . ASN A 1 193 ? 25.806 67.457 67.621 1.00 53.99 193 ASN A CA 1
ATOM 2941 C C . ASN A 1 193 ? 25.720 68.685 66.715 1.00 47.72 193 ASN A C 1
ATOM 2942 O O . ASN A 1 193 ? 24.823 68.778 65.877 1.00 55.07 193 ASN A O 1
ATOM 2953 N N . ASP A 1 194 ? 26.646 69.624 66.881 1.00 43.84 194 ASP A N 1
ATOM 2954 C CA . ASP A 1 194 ? 26.639 70.846 66.082 1.00 55.63 194 ASP A CA 1
ATOM 2955 C C . ASP A 1 194 ? 27.045 70.547 64.641 1.00 51.77 194 ASP A C 1
ATOM 2956 O O . ASP A 1 194 ? 28.019 69.833 64.404 1.00 52.70 194 ASP A O 1
ATOM 2965 N N . PRO A 1 195 ? 26.301 71.100 63.669 1.00 41.63 195 PRO A N 1
ATOM 2966 C CA . PRO A 1 195 ? 26.557 70.823 62.251 1.00 42.81 195 PRO A CA 1
ATOM 2967 C C . PRO A 1 195 ? 27.839 71.468 61.726 1.00 45.26 195 PRO A C 1
ATOM 2968 O O . PRO A 1 195 ? 28.557 70.841 60.949 1.00 49.01 195 PRO A O 1
ATOM 2979 N N . GLU A 1 196 ? 28.118 72.700 62.141 1.00 49.91 196 GLU A N 1
ATOM 2980 C CA . GLU A 1 196 ? 29.319 73.394 61.687 1.00 37.20 196 GLU A CA 1
ATOM 2981 C C . GLU A 1 196 ? 30.575 72.685 62.183 1.00 40.83 196 GLU A C 1
ATOM 2982 O O . GLU A 1 196 ? 31.611 72.704 61.518 1.00 36.63 196 GLU A O 1
ATOM 2994 N N . VAL A 1 197 ? 30.479 72.062 63.353 1.00 42.45 197 VAL A N 1
ATOM 2995 C CA . VAL A 1 197 ? 31.592 71.298 63.903 1.00 38.41 197 VAL A CA 1
ATOM 2996 C C . VAL A 1 197 ? 31.798 70.019 63.100 1.00 37.72 197 VAL A C 1
ATOM 2997 O O . VAL A 1 197 ? 32.931 69.618 62.834 1.00 38.68 197 VAL A O 1
ATOM 3010 N N . LEU A 1 198 ? 30.696 69.382 62.717 1.00 36.37 198 LEU A N 1
ATOM 3011 C CA . LEU A 1 198 ? 30.755 68.161 61.922 1.00 44.89 198 LEU A CA 1
ATOM 3012 C C . LEU A 1 198 ? 31.266 68.453 60.516 1.00 47.51 198 LEU A C 1
ATOM 3013 O O . LEU A 1 198 ? 31.993 67.650 59.932 1.00 47.67 198 LEU A O 1
ATOM 3029 N N . ALA A 1 199 ? 30.884 69.606 59.977 1.00 37.39 199 ALA A N 1
ATOM 3030 C CA . ALA A 1 199 ? 31.299 69.998 58.636 1.00 36.29 199 ALA A CA 1
ATOM 3031 C C . ALA A 1 199 ? 32.811 70.179 58.573 1.00 40.87 199 ALA A C 1
ATOM 3032 O O . ALA A 1 199 ? 33.489 69.535 57.772 1.00 41.49 199 ALA A O 1
ATOM 3039 N N . ASP A 1 200 ? 33.333 71.057 59.423 1.00 37.07 200 ASP A N 1
ATOM 3040 C CA . ASP A 1 200 ? 34.766 71.325 59.464 1.00 32.50 200 ASP A CA 1
ATOM 3041 C C . ASP A 1 200 ? 35.546 70.071 59.845 1.00 39.73 200 ASP A C 1
ATOM 3042 O O . ASP A 1 200 ? 36.667 69.863 59.381 1.00 29.68 200 ASP A O 1
ATOM 3051 N N . SER A 1 201 ? 34.949 69.239 60.693 1.00 38.53 201 SER A N 1
ATOM 3052 C CA . SER A 1 201 ? 35.578 67.991 61.105 1.00 35.83 201 SER A CA 1
ATOM 3053 C C . SER A 1 201 ? 35.740 67.059 59.911 1.00 44.46 201 SER A C 1
ATOM 3054 O O . SER A 1 201 ? 36.774 66.411 59.753 1.00 37.88 201 SER A O 1
ATOM 3062 N N . CYS A 1 202 ? 34.711 66.996 59.072 1.00 36.00 202 CYS A N 1
ATOM 3063 C CA . CYS A 1 202 ? 34.747 66.159 57.880 1.00 34.95 202 CYS A CA 1
ATOM 3064 C C . CYS A 1 202 ? 35.757 66.700 56.873 1.00 40.27 202 CYS A C 1
ATOM 3065 O O . CYS A 1 202 ? 36.416 65.932 56.171 1.00 44.17 202 CYS A O 1
ATOM 3073 N N . TRP A 1 203 ? 35.875 68.022 56.805 1.00 35.96 203 TRP A N 1
ATOM 3074 C CA . TRP A 1 203 ? 36.850 68.652 55.922 1.00 35.25 203 TRP A CA 1
ATOM 3075 C C . TRP A 1 203 ? 38.269 68.368 56.402 1.00 35.53 203 TRP A C 1
ATOM 3076 O O . TRP A 1 203 ? 39.175 68.154 55.597 1.00 32.67 203 TRP A O 1
ATOM 3097 N N . ALA A 1 204 ? 38.457 68.368 57.717 1.00 43.28 204 ALA A N 1
ATOM 3098 C CA . ALA A 1 204 ? 39.757 68.060 58.299 1.00 38.55 204 ALA A CA 1
ATOM 3099 C C . ALA A 1 204 ? 40.174 66.646 57.916 1.00 39.43 204 ALA A C 1
ATOM 3100 O O . ALA A 1 204 ? 41.325 66.403 57.557 1.00 36.72 204 ALA A O 1
ATOM 3107 N N . ILE A 1 205 ? 39.227 65.716 57.994 1.00 40.01 205 ILE A N 1
ATOM 3108 C CA . ILE A 1 205 ? 39.480 64.329 57.624 1.00 39.09 205 ILE A CA 1
ATOM 3109 C C . ILE A 1 205 ? 39.767 64.209 56.132 1.00 42.73 205 ILE A C 1
ATOM 3110 O O . ILE A 1 205 ? 40.693 63.509 55.725 1.00 42.69 205 ILE A O 1
ATOM 3126 N N . SER A 1 206 ? 38.970 64.898 55.320 1.00 38.80 206 SER A N 1
ATOM 3127 C CA . SER A 1 206 ? 39.116 64.830 53.871 1.00 48.92 206 SER A CA 1
ATOM 3128 C C . SER A 1 206 ? 40.501 65.300 53.432 1.00 44.86 206 SER A C 1
ATOM 3129 O O . SER A 1 206 ? 40.996 64.898 52.380 1.00 51.15 206 SER A O 1
ATOM 3137 N N . TYR A 1 207 ? 41.123 66.151 54.244 1.00 44.83 207 TYR A N 1
ATOM 3138 C CA . TYR A 1 207 ? 42.460 66.648 53.947 1.00 38.49 207 TYR A CA 1
ATOM 3139 C C . TYR A 1 207 ? 43.500 65.566 54.213 1.00 40.77 207 TYR A C 1
ATOM 3140 O O . TYR A 1 207 ? 44.415 65.361 53.417 1.00 45.61 207 TYR A O 1
ATOM 3158 N N . LEU A 1 208 ? 43.350 64.878 55.340 1.00 38.52 208 LEU A N 1
ATOM 3159 C CA . LEU A 1 208 ? 44.302 63.852 55.748 1.00 40.17 208 LEU A CA 1
ATOM 3160 C C . LEU A 1 208 ? 44.252 62.642 54.820 1.00 42.80 208 LEU A C 1
ATOM 3161 O O . LEU A 1 208 ? 45.289 62.106 54.428 1.00 52.73 208 LEU A O 1
ATOM 3177 N N . THR A 1 209 ? 43.042 62.215 54.473 1.00 51.10 209 THR A N 1
ATOM 3178 C CA . THR A 1 209 ? 42.862 61.062 53.597 1.00 50.09 209 THR A CA 1
ATOM 3179 C C . THR A 1 209 ? 43.383 61.349 52.192 1.00 52.99 209 THR A C 1
ATOM 3180 O O . THR A 1 209 ? 43.727 60.429 51.450 1.00 50.15 209 THR A O 1
ATOM 3191 N N . ASP A 1 210 ? 43.440 62.627 51.830 1.00 40.46 210 ASP A N 1
ATOM 3192 C CA . ASP A 1 210 ? 43.948 63.027 50.524 1.00 49.86 210 ASP A CA 1
ATOM 3193 C C . ASP A 1 210 ? 45.460 62.839 50.472 1.00 61.01 210 ASP A C 1
ATOM 3194 O O . ASP A 1 210 ? 46.217 63.681 50.954 1.00 52.84 210 ASP A O 1
ATOM 3203 N N . GLY A 1 211 ? 45.894 61.727 49.886 1.00 59.89 211 GLY A N 1
ATOM 3204 C CA . GLY A 1 211 ? 47.310 61.427 49.778 1.00 59.71 211 GLY A CA 1
ATOM 3205 C C . GLY A 1 211 ? 47.574 59.938 49.667 1.00 73.31 211 GLY A C 1
ATOM 3206 O O . GLY A 1 211 ? 46.680 59.172 49.308 1.00 67.06 211 GLY A O 1
ATOM 3210 N N . PRO A 1 212 ? 48.811 59.519 49.974 1.00 78.76 212 PRO A N 1
ATOM 3211 C CA . PRO A 1 212 ? 49.217 58.109 49.920 1.00 76.23 212 PRO A CA 1
ATOM 3212 C C . PRO A 1 212 ? 48.342 57.213 50.792 1.00 76.73 212 PRO A C 1
ATOM 3213 O O . PRO A 1 212 ? 47.533 57.711 51.575 1.00 67.57 212 PRO A O 1
ATOM 3224 N N . ASN A 1 213 ? 48.511 55.902 50.657 1.00 67.03 213 ASN A N 1
ATO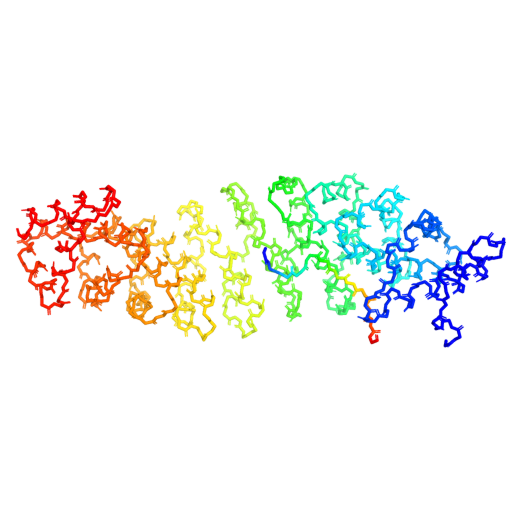M 3225 C CA . ASN A 1 213 ? 47.715 54.944 51.415 1.00 65.03 213 ASN A CA 1
ATOM 3226 C C . ASN A 1 213 ? 48.091 54.926 52.893 1.00 64.01 213 ASN A C 1
ATOM 3227 O O . ASN A 1 213 ? 47.272 54.580 53.744 1.00 50.24 213 ASN A O 1
ATOM 3238 N N . GLU A 1 214 ? 49.330 55.303 53.193 1.00 67.27 214 GLU A N 1
ATOM 3239 C CA . GLU A 1 214 ? 49.800 55.341 54.572 1.00 57.48 214 GLU A CA 1
ATOM 3240 C C . GLU A 1 214 ? 49.040 56.410 55.349 1.00 57.39 214 GLU A C 1
ATOM 3241 O O . GLU A 1 214 ? 48.731 56.234 56.527 1.00 45.29 214 GLU A O 1
ATOM 3253 N N . ARG A 1 215 ? 48.744 57.518 54.677 1.00 57.37 215 ARG A N 1
ATOM 3254 C CA . ARG A 1 215 ? 47.973 58.600 55.275 1.00 50.91 215 ARG A CA 1
ATOM 3255 C C . ARG A 1 215 ? 46.527 58.169 55.483 1.00 45.03 215 ARG A C 1
ATOM 3256 O O . ARG A 1 215 ? 45.936 58.423 56.531 1.00 50.05 215 ARG A O 1
ATOM 3277 N N . ILE A 1 216 ? 45.961 57.519 54.472 1.00 50.14 216 ILE A N 1
ATOM 3278 C CA . ILE A 1 216 ? 44.592 57.026 54.548 1.00 49.49 216 ILE A CA 1
ATOM 3279 C C . ILE A 1 216 ? 44.458 55.978 55.647 1.00 48.64 216 ILE A C 1
ATOM 3280 O O . ILE A 1 216 ? 43.433 55.903 56.323 1.00 36.69 216 ILE A O 1
ATOM 3296 N N . GLU A 1 217 ? 45.503 55.176 55.826 1.00 47.68 217 GLU A N 1
ATOM 3297 C CA . GLU A 1 217 ? 45.466 54.070 56.776 1.00 48.92 217 GLU A CA 1
ATOM 3298 C C . GLU A 1 217 ? 45.324 54.556 58.215 1.00 37.74 217 GLU A C 1
ATOM 3299 O O . GLU A 1 217 ? 44.456 54.085 58.950 1.00 48.82 217 GLU A O 1
ATOM 3311 N N . MET A 1 218 ? 46.177 55.493 58.615 1.00 50.32 218 MET A N 1
ATOM 3312 C CA . MET A 1 218 ? 46.169 55.991 59.988 1.00 51.05 218 MET A CA 1
ATOM 3313 C C . MET A 1 218 ? 44.829 56.632 60.342 1.00 52.09 218 MET A C 1
ATOM 3314 O O . MET A 1 218 ? 44.485 56.754 61.517 1.00 53.59 218 MET A O 1
ATOM 3328 N N . VAL A 1 219 ? 44.077 57.043 59.325 1.00 60.21 219 VAL A N 1
ATOM 3329 C CA . VAL A 1 219 ? 42.749 57.605 59.537 1.00 54.91 219 VAL A CA 1
ATOM 3330 C C . VAL A 1 219 ? 41.714 56.489 59.629 1.00 44.94 219 VAL A C 1
ATOM 3331 O O . VAL A 1 219 ? 40.794 56.547 60.446 1.00 55.63 219 VAL A O 1
ATOM 3344 N N . VAL A 1 220 ? 41.871 55.473 58.786 1.00 47.80 220 VAL A N 1
ATOM 3345 C CA . VAL A 1 220 ? 40.958 54.336 58.772 1.00 53.16 220 VAL A CA 1
ATOM 3346 C C . VAL A 1 220 ? 41.085 53.506 60.047 1.00 52.41 220 VAL A C 1
ATOM 3347 O O . VAL A 1 220 ? 40.094 52.978 60.553 1.00 56.44 220 VAL A O 1
ATOM 3360 N N . LYS A 1 221 ? 42.305 53.395 60.563 1.00 50.79 221 LYS A N 1
ATOM 3361 C CA . LYS A 1 221 ? 42.557 52.599 61.760 1.00 62.96 221 LYS A CA 1
ATOM 3362 C C . LYS A 1 221 ? 41.957 53.237 63.010 1.00 55.93 221 LYS A C 1
ATOM 3363 O O . LYS A 1 221 ? 41.864 52.595 64.056 1.00 45.37 221 LYS A O 1
ATOM 3382 N N . LYS A 1 222 ? 41.554 54.500 62.904 1.00 54.08 222 LYS A N 1
ATOM 3383 C CA . LYS A 1 222 ? 40.906 55.187 64.015 1.00 53.06 222 LYS A CA 1
ATOM 3384 C C . LYS A 1 222 ? 39.422 54.834 64.091 1.00 55.21 222 LYS A C 1
ATOM 3385 O O . LYS A 1 222 ? 38.741 55.189 65.052 1.00 49.25 222 LYS A O 1
ATOM 3404 N N . GLY A 1 223 ? 38.926 54.135 63.075 1.00 60.52 223 GLY A N 1
ATOM 3405 C CA . GLY A 1 223 ? 37.544 53.694 63.056 1.00 46.16 223 GLY A CA 1
ATOM 3406 C C . GLY A 1 223 ? 36.568 54.844 62.912 1.00 62.52 223 GLY A C 1
ATOM 3407 O O . GLY A 1 223 ? 35.659 55.006 63.727 1.00 62.25 223 GLY A O 1
ATOM 3411 N N . VAL A 1 224 ? 36.758 55.646 61.868 1.00 57.72 224 VAL A N 1
ATOM 3412 C CA . VAL A 1 224 ? 35.884 56.784 61.605 1.00 50.83 224 VAL A CA 1
ATOM 3413 C C . VAL A 1 224 ? 35.001 56.544 60.385 1.00 48.67 224 VAL A C 1
ATOM 3414 O O . VAL A 1 224 ? 34.002 57.235 60.191 1.00 48.11 224 VAL A O 1
ATOM 3427 N N . VAL A 1 225 ? 35.370 55.561 59.569 1.00 55.39 225 VAL A N 1
ATOM 3428 C CA . VAL A 1 225 ? 34.623 55.254 58.355 1.00 44.00 225 VAL A CA 1
ATOM 3429 C C . VAL A 1 225 ? 33.134 55.070 58.643 1.00 43.75 225 VAL A C 1
ATOM 3430 O O . VAL A 1 225 ? 32.294 55.628 57.938 1.00 46.04 225 VAL A O 1
ATOM 3443 N N . PRO A 1 226 ? 32.799 54.285 59.680 1.00 45.54 226 PRO A N 1
ATOM 3444 C CA . PRO A 1 226 ? 31.388 54.110 60.041 1.00 44.43 226 PRO A CA 1
ATOM 3445 C C . PRO A 1 226 ? 30.696 55.441 60.319 1.00 43.44 226 PRO A C 1
ATOM 3446 O O . PRO A 1 226 ? 29.565 55.652 59.881 1.00 51.85 226 PRO A O 1
ATOM 3457 N N . GLN A 1 227 ? 31.375 56.324 61.042 1.00 37.83 227 GLN A N 1
ATOM 3458 C CA . GLN A 1 227 ? 30.816 57.625 61.388 1.00 43.10 227 GLN A CA 1
ATOM 3459 C C . GLN A 1 227 ? 30.647 58.499 60.149 1.00 39.04 227 GLN A C 1
ATOM 3460 O O . GLN A 1 227 ? 29.715 59.297 60.067 1.00 38.90 227 GLN A O 1
ATOM 3474 N N . LEU A 1 228 ? 31.553 58.347 59.188 1.00 38.48 228 LEU A N 1
ATOM 3475 C CA . LEU A 1 228 ? 31.483 59.115 57.950 1.00 39.27 228 LEU A CA 1
ATOM 3476 C C . LEU A 1 228 ? 30.294 58.669 57.107 1.00 37.64 228 LEU A C 1
ATOM 3477 O O . LEU A 1 228 ? 29.581 59.497 56.540 1.00 36.73 228 LEU A O 1
ATOM 3493 N N . VAL A 1 229 ? 30.086 57.359 57.027 1.00 44.06 229 VAL A N 1
ATOM 3494 C CA . VAL A 1 229 ? 28.941 56.809 56.313 1.00 46.36 229 VAL A CA 1
ATOM 3495 C C . VAL A 1 229 ? 27.643 57.295 56.947 1.00 37.98 229 VAL A C 1
ATOM 3496 O O . VAL A 1 229 ? 26.643 57.504 56.260 1.00 32.59 229 VAL A O 1
ATOM 3509 N N . LYS A 1 230 ? 27.667 57.473 58.263 1.00 29.15 230 LYS A N 1
ATOM 3510 C CA . LYS A 1 230 ? 26.511 57.981 58.989 1.00 30.20 230 LYS A CA 1
ATOM 3511 C C . LYS A 1 230 ? 26.281 59.449 58.645 1.00 37.05 230 LYS A C 1
ATOM 3512 O O . LYS A 1 230 ? 25.142 59.888 58.485 1.00 37.24 230 LYS A O 1
ATOM 3531 N N . LEU A 1 231 ? 27.371 60.201 58.533 1.00 36.63 231 LEU A N 1
ATOM 3532 C CA . LEU A 1 231 ? 27.301 61.606 58.151 1.00 38.73 231 LEU A CA 1
ATOM 3533 C C . LEU A 1 231 ? 27.053 61.745 56.652 1.00 35.89 231 LEU A C 1
ATOM 3534 O O . LEU A 1 231 ? 26.589 62.785 56.185 1.00 41.38 231 LEU A O 1
ATOM 3550 N N . LEU A 1 232 ? 27.366 60.692 55.905 1.00 43.75 232 LEU A N 1
ATOM 3551 C CA . LEU A 1 232 ? 27.179 60.691 54.460 1.00 43.68 232 LEU A CA 1
ATOM 3552 C C . LEU A 1 232 ? 25.699 60.798 54.102 1.00 37.29 232 LEU A C 1
ATOM 3553 O O . LEU A 1 232 ? 25.348 61.230 53.004 1.00 39.20 232 LEU A O 1
ATOM 3569 N N . GLY A 1 233 ? 24.836 60.401 55.032 1.00 43.74 233 GLY A N 1
ATOM 3570 C CA . GLY A 1 233 ? 23.402 60.450 54.815 1.00 45.58 233 GLY A CA 1
ATOM 3571 C C . GLY A 1 233 ? 22.736 61.582 55.573 1.00 49.61 233 GLY A C 1
ATOM 3572 O O . GLY A 1 233 ? 21.545 61.517 55.879 1.00 56.16 233 GLY A O 1
ATOM 3576 N N . ALA A 1 234 ? 23.504 62.624 55.876 1.00 47.73 234 ALA A N 1
ATOM 3577 C CA . ALA A 1 234 ? 22.977 63.777 56.595 1.00 58.63 234 ALA A CA 1
ATOM 3578 C C . ALA A 1 234 ? 22.094 64.620 55.683 1.00 63.95 234 ALA A C 1
ATOM 3579 O O . ALA A 1 234 ? 22.132 64.478 54.461 1.00 55.81 234 ALA A O 1
ATOM 3586 N N . THR A 1 235 ? 21.300 65.500 56.284 1.00 60.10 235 THR A N 1
ATOM 3587 C CA . THR A 1 235 ? 20.401 66.365 55.529 1.00 69.03 235 THR A CA 1
ATOM 3588 C C . THR A 1 235 ? 21.128 67.612 55.038 1.00 62.12 235 THR A C 1
ATOM 3589 O O . THR A 1 235 ? 20.849 68.116 53.950 1.00 59.38 235 THR A O 1
ATOM 3600 N N . GLU A 1 236 ? 22.064 68.101 55.843 1.00 64.84 236 GLU A N 1
ATOM 3601 C CA . GLU A 1 236 ? 22.794 69.320 55.517 1.00 58.83 236 GLU A CA 1
ATOM 3602 C C . GLU A 1 236 ? 23.828 69.053 54.430 1.00 58.69 236 GLU A C 1
ATOM 3603 O O . GLU A 1 236 ? 24.742 68.250 54.617 1.00 66.21 236 GLU A O 1
ATOM 3615 N N . LEU A 1 237 ? 23.679 69.730 53.295 1.00 54.98 237 LEU A N 1
ATOM 3616 C CA . LEU A 1 237 ? 24.609 69.576 52.183 1.00 56.91 237 LEU A CA 1
ATOM 3617 C C . LEU A 1 237 ? 26.041 69.901 52.605 1.00 56.29 237 LEU A C 1
ATOM 3618 O O . LEU A 1 237 ? 26.976 69.204 52.211 1.00 55.49 237 LEU A O 1
ATOM 3634 N N . PRO A 1 238 ? 26.219 70.961 53.409 1.00 63.63 238 PRO A N 1
ATOM 3635 C CA . PRO A 1 238 ? 27.557 71.317 53.897 1.00 59.34 238 PRO A CA 1
ATOM 3636 C C . PRO A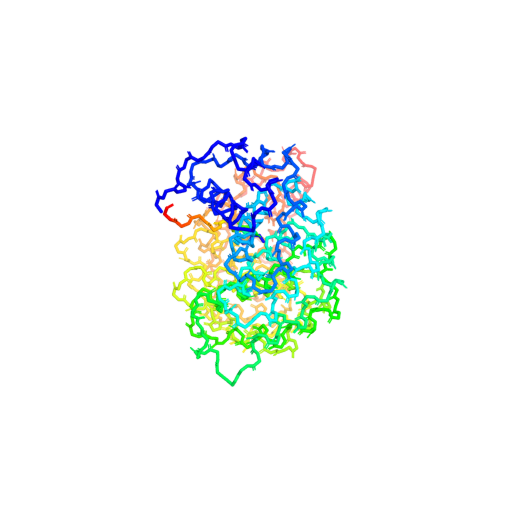 1 238 ? 28.241 70.175 54.647 1.00 63.95 238 PRO A C 1
ATOM 3637 O O . PRO A 1 238 ? 29.469 70.144 54.722 1.00 52.38 238 PRO A O 1
ATOM 3648 N N . ILE A 1 239 ? 27.453 69.256 55.198 1.00 54.30 239 ILE A N 1
ATOM 3649 C CA . ILE A 1 239 ? 27.998 68.125 55.943 1.00 55.34 239 ILE A CA 1
ATOM 3650 C C . ILE A 1 239 ? 28.242 66.924 55.033 1.00 47.53 239 ILE A C 1
ATOM 3651 O O . ILE A 1 239 ? 29.221 66.198 55.201 1.00 42.68 239 ILE A O 1
ATOM 3667 N N . VAL A 1 240 ? 27.348 66.719 54.071 1.00 43.34 240 VAL A N 1
ATOM 3668 C CA . VAL A 1 240 ? 27.454 65.587 53.157 1.00 47.00 240 VAL A CA 1
ATOM 3669 C C . VAL A 1 240 ? 28.617 65.764 52.185 1.00 43.49 240 VAL A C 1
ATOM 3670 O O . VAL A 1 240 ? 29.261 64.792 51.793 1.00 43.98 240 VAL A O 1
ATOM 3683 N N . THR A 1 241 ? 28.882 67.010 51.803 1.00 37.79 241 THR A N 1
ATOM 3684 C CA . THR A 1 241 ? 29.931 67.308 50.833 1.00 47.20 241 THR A CA 1
ATOM 3685 C C . THR A 1 241 ? 31.295 66.781 51.278 1.00 47.11 241 THR A C 1
ATOM 3686 O O . THR A 1 241 ? 31.902 65.971 50.579 1.00 37.92 241 THR A O 1
ATOM 3697 N N . PRO A 1 242 ? 31.781 67.236 52.444 1.00 45.23 242 PRO A N 1
ATOM 3698 C CA . PRO A 1 242 ? 33.096 66.789 52.918 1.00 48.16 242 PRO A CA 1
ATOM 3699 C C . PRO A 1 242 ? 33.117 65.303 53.261 1.00 48.25 242 PRO A C 1
ATOM 3700 O O . PRO A 1 242 ? 34.145 64.648 53.090 1.00 40.47 242 PRO A O 1
ATOM 3711 N N . ALA A 1 243 ? 31.993 64.784 53.743 1.00 36.03 243 ALA A N 1
ATOM 3712 C CA . ALA A 1 243 ? 31.887 63.370 54.076 1.00 45.51 243 ALA A CA 1
ATOM 3713 C C . ALA A 1 243 ? 32.082 62.520 52.827 1.00 37.86 243 ALA A C 1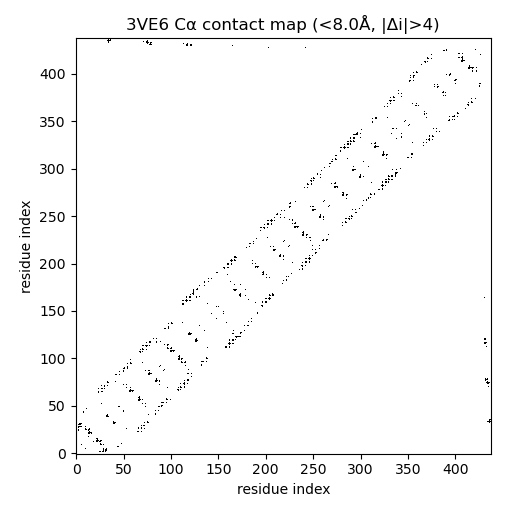
ATOM 3714 O O . ALA A 1 243 ? 32.762 61.495 52.861 1.00 37.08 243 ALA A O 1
ATOM 3721 N N . LEU A 1 244 ? 31.484 62.956 51.723 1.00 37.85 244 LEU A N 1
ATOM 3722 C CA . LEU A 1 244 ? 31.607 62.250 50.455 1.00 37.51 244 LEU A CA 1
ATOM 3723 C C . LEU A 1 244 ? 33.030 62.356 49.918 1.00 36.69 244 LEU A C 1
ATOM 3724 O O . LEU A 1 244 ? 33.543 61.421 49.304 1.00 42.72 244 LEU A O 1
ATOM 3740 N N . ARG A 1 245 ? 33.663 63.502 50.151 1.00 36.38 245 ARG A N 1
ATOM 3741 C CA . ARG A 1 245 ? 35.042 63.713 49.733 1.00 36.34 245 ARG A CA 1
ATOM 3742 C C . ARG A 1 245 ? 35.975 62.780 50.496 1.00 45.49 245 ARG A C 1
ATOM 3743 O O . ARG A 1 245 ? 36.871 62.168 49.915 1.00 30.47 245 ARG A O 1
ATOM 3764 N N . ALA A 1 246 ? 35.758 62.678 51.804 1.00 43.78 246 ALA A N 1
ATOM 3765 C CA . ALA A 1 246 ? 36.567 61.811 52.650 1.00 38.78 246 ALA A CA 1
ATOM 3766 C C . ALA A 1 246 ? 36.473 60.368 52.169 1.00 40.19 246 ALA A C 1
ATOM 3767 O O . ALA A 1 246 ? 37.486 59.737 51.870 1.00 31.64 246 ALA A O 1
ATOM 3774 N N . ILE A 1 247 ? 35.249 59.854 52.093 1.00 31.77 247 ILE A N 1
ATOM 3775 C CA . ILE A 1 247 ? 35.019 58.497 51.614 1.00 38.05 247 ILE A CA 1
ATOM 3776 C C . ILE A 1 247 ? 35.604 58.330 50.217 1.00 41.86 247 ILE A C 1
ATOM 3777 O O . ILE A 1 247 ? 36.156 57.282 49.887 1.00 35.69 247 ILE A O 1
ATOM 3793 N N . GLY A 1 248 ? 35.482 59.373 49.403 1.00 44.66 248 GLY A N 1
ATOM 3794 C CA . GLY A 1 248 ? 35.996 59.347 48.047 1.00 45.38 248 GLY A CA 1
ATOM 3795 C C . GLY A 1 248 ? 37.504 59.194 48.004 1.00 44.39 248 GLY A C 1
ATOM 3796 O O . GLY A 1 248 ? 38.047 58.592 47.079 1.00 47.52 248 GLY A O 1
ATOM 3800 N N . ASN A 1 249 ? 38.183 59.744 49.006 1.00 34.20 249 ASN A N 1
ATOM 3801 C CA . ASN A 1 249 ? 39.636 59.651 49.092 1.00 48.15 249 ASN A CA 1
ATOM 3802 C C . ASN A 1 249 ? 40.092 58.305 49.644 1.00 39.91 249 ASN A C 1
ATOM 3803 O O . ASN A 1 249 ? 41.142 57.791 49.261 1.00 33.55 249 ASN A O 1
ATOM 3814 N N . ILE A 1 250 ? 39.301 57.741 50.550 1.00 34.99 250 ILE A N 1
ATOM 3815 C CA . ILE A 1 250 ? 39.647 56.476 51.190 1.00 33.70 250 ILE A CA 1
ATOM 3816 C C . ILE A 1 250 ? 39.612 55.316 50.197 1.00 37.07 250 ILE A C 1
ATOM 3817 O O . ILE A 1 250 ? 40.379 54.361 50.321 1.00 34.74 250 ILE A O 1
ATOM 3833 N N . VAL A 1 251 ? 38.725 55.405 49.212 1.00 35.77 251 VAL A N 1
ATOM 3834 C CA . VAL A 1 251 ? 38.560 54.331 48.236 1.00 39.40 251 VAL A CA 1
ATOM 3835 C C . VAL A 1 251 ? 39.599 54.388 47.117 1.00 42.04 251 VAL A C 1
ATOM 3836 O O . VAL A 1 251 ? 39.632 53.513 46.252 1.00 45.20 251 VAL A O 1
ATOM 3849 N N . THR A 1 252 ? 40.446 55.414 47.133 1.00 35.45 252 THR A N 1
ATOM 3850 C CA . THR A 1 252 ? 41.511 55.530 46.143 1.00 47.36 252 THR A CA 1
ATOM 3851 C C . THR A 1 252 ? 42.706 54.675 46.550 1.00 44.92 252 THR A C 1
ATOM 3852 O O . THR A 1 252 ? 43.583 54.391 45.735 1.00 34.86 252 THR A O 1
ATOM 3863 N N . GLY A 1 253 ? 42.735 54.268 47.815 1.00 36.94 253 GLY A N 1
ATOM 3864 C CA . GLY A 1 253 ? 43.837 53.481 48.335 1.00 49.22 253 GLY A CA 1
ATOM 3865 C C . GLY A 1 253 ? 43.699 52.003 48.029 1.00 52.56 253 GLY A C 1
ATOM 3866 O O . GLY A 1 253 ? 43.170 51.620 46.986 1.00 51.99 253 GLY A O 1
ATOM 3870 N N . THR A 1 254 ? 44.177 51.170 48.948 1.00 47.89 254 THR A N 1
ATOM 3871 C CA . THR A 1 254 ? 44.154 49.724 48.763 1.00 46.48 254 THR A CA 1
ATOM 3872 C C . THR A 1 254 ? 42.723 49.199 48.730 1.00 46.34 254 THR A C 1
ATOM 3873 O O . THR A 1 254 ? 41.801 49.852 49.217 1.00 46.13 254 THR A O 1
ATOM 3884 N N . ASP A 1 255 ? 42.546 48.016 48.150 1.00 52.33 255 ASP A N 1
ATOM 3885 C CA . ASP A 1 255 ? 41.233 47.387 48.085 1.00 43.65 255 ASP A CA 1
ATOM 3886 C C . ASP A 1 255 ? 40.746 47.004 49.478 1.00 45.47 255 ASP A C 1
ATOM 3887 O O . ASP A 1 255 ? 39.548 46.825 49.698 1.00 43.82 255 ASP A O 1
ATOM 3896 N N . GLU A 1 256 ? 41.679 46.884 50.418 1.00 58.46 256 GLU A N 1
ATOM 3897 C CA . GLU A 1 256 ? 41.333 46.566 51.797 1.00 54.61 256 GLU A CA 1
ATOM 3898 C C . GLU A 1 256 ? 40.724 47.794 52.461 1.00 49.82 256 GLU A C 1
ATOM 3899 O O . GLU A 1 256 ? 39.742 47.694 53.196 1.00 41.17 256 GLU A O 1
ATOM 3911 N N . GLN A 1 257 ? 41.319 48.953 52.197 1.00 53.94 257 GLN A N 1
ATOM 3912 C CA . GLN A 1 257 ? 40.794 50.217 52.696 1.00 43.28 257 GLN A CA 1
ATOM 3913 C C . GLN A 1 257 ? 39.448 50.515 52.045 1.00 39.57 257 GLN A C 1
ATOM 3914 O O . GLN A 1 257 ? 38.545 51.056 52.682 1.00 39.32 257 GLN A O 1
ATOM 3928 N N . THR A 1 258 ? 39.324 50.159 50.770 1.00 43.98 258 THR A N 1
ATOM 3929 C CA . THR A 1 258 ? 38.078 50.344 50.039 1.00 39.89 258 THR A CA 1
ATOM 3930 C C . THR A 1 258 ? 36.988 49.435 50.594 1.00 42.91 258 THR A C 1
ATOM 3931 O O . THR A 1 258 ? 35.811 49.786 50.583 1.00 47.68 258 THR A O 1
ATOM 3942 N N . GLN A 1 259 ? 37.385 48.262 51.076 1.00 47.85 259 GLN A N 1
ATOM 3943 C CA . GLN A 1 259 ? 36.431 47.299 51.610 1.00 37.84 259 GLN A CA 1
ATOM 3944 C C . GLN A 1 259 ? 35.797 47.802 52.903 1.00 35.73 259 GLN A C 1
ATOM 3945 O O . GLN A 1 259 ? 34.664 47.445 53.228 1.00 37.25 259 GLN A O 1
ATOM 3959 N N . LYS A 1 260 ? 36.530 48.632 53.639 1.00 50.14 260 LYS A N 1
ATOM 3960 C CA . LYS A 1 260 ? 36.056 49.138 54.923 1.00 52.45 260 LYS A CA 1
ATOM 3961 C C . LYS A 1 260 ? 34.840 50.050 54.781 1.00 47.02 260 LYS A C 1
ATOM 3962 O O . LYS A 1 260 ? 33.959 50.052 55.640 1.00 38.60 260 LYS A O 1
ATOM 3981 N N . VAL A 1 261 ? 34.788 50.820 53.698 1.00 49.95 261 VAL A N 1
ATOM 3982 C CA . VAL A 1 261 ? 33.677 51.742 53.485 1.00 56.48 261 VAL A CA 1
ATOM 3983 C C . VAL A 1 261 ? 32.452 50.975 53.000 1.00 38.41 261 VAL A C 1
ATOM 3984 O O . VAL A 1 261 ? 31.318 51.418 53.181 1.00 42.05 261 VAL A O 1
ATOM 3997 N N . ILE A 1 262 ? 32.690 49.822 52.383 1.00 34.83 262 ILE A N 1
ATOM 3998 C CA . ILE A 1 262 ? 31.607 48.959 51.931 1.00 44.19 262 ILE A CA 1
ATOM 3999 C C . ILE A 1 262 ? 30.971 48.256 53.125 1.00 42.64 262 ILE A C 1
ATOM 4000 O O . ILE A 1 262 ? 29.747 48.182 53.236 1.00 42.52 262 ILE A O 1
ATOM 4016 N N . ASP A 1 263 ? 31.812 47.741 54.016 1.00 39.41 263 ASP A N 1
ATOM 4017 C CA . ASP A 1 263 ? 31.339 47.067 55.218 1.00 44.76 263 ASP A CA 1
ATOM 4018 C C . ASP A 1 263 ? 30.540 48.026 56.092 1.00 36.71 263 ASP A C 1
ATOM 4019 O O . ASP A 1 263 ? 29.634 47.613 56.816 1.00 32.33 263 ASP A O 1
ATOM 4028 N N . ALA A 1 264 ? 30.882 49.308 56.020 1.00 46.01 264 ALA A N 1
ATOM 4029 C CA . ALA A 1 264 ? 30.200 50.329 56.804 1.00 44.44 264 ALA A CA 1
ATOM 4030 C C . ALA A 1 264 ? 28.775 50.545 56.302 1.00 48.89 264 ALA A C 1
ATOM 4031 O O . ALA A 1 264 ? 27.901 50.973 57.056 1.00 44.11 264 ALA A O 1
ATOM 4038 N N . GLY A 1 265 ? 28.547 50.248 55.025 1.00 53.55 265 GLY A N 1
ATOM 4039 C CA . GLY A 1 265 ? 27.232 50.395 54.429 1.00 39.30 265 GLY A CA 1
ATOM 4040 C C . GLY A 1 265 ? 27.099 51.684 53.642 1.00 44.46 265 GLY A C 1
ATOM 4041 O O . GLY A 1 265 ? 26.040 52.312 53.633 1.00 50.39 265 GLY A O 1
ATOM 4045 N N . ALA A 1 266 ? 28.180 52.079 52.976 1.00 37.24 266 ALA A N 1
ATOM 4046 C CA . ALA A 1 266 ? 28.199 53.317 52.208 1.00 36.75 266 ALA A CA 1
ATOM 4047 C C . ALA A 1 266 ? 27.342 53.207 50.950 1.00 39.28 266 ALA A C 1
ATOM 4048 O O . ALA A 1 266 ? 26.643 54.151 50.582 1.00 40.40 266 ALA A O 1
ATOM 4055 N N . LEU A 1 267 ? 27.397 52.050 50.298 1.00 39.10 267 LEU A N 1
ATOM 4056 C CA . LEU A 1 267 ? 26.711 51.846 49.025 1.00 42.63 267 LEU A CA 1
ATOM 4057 C C . LEU A 1 267 ? 25.197 52.023 49.133 1.00 43.47 267 LEU A C 1
ATOM 4058 O O . LEU A 1 267 ? 24.524 52.259 48.129 1.00 35.88 267 LEU A O 1
ATOM 4074 N N . ALA A 1 268 ? 24.665 51.910 50.345 1.00 34.39 268 ALA A N 1
ATOM 4075 C CA . ALA A 1 268 ? 23.228 52.039 50.560 1.00 24.87 268 ALA A CA 1
ATOM 4076 C C . ALA A 1 268 ? 22.767 53.493 50.452 1.00 31.10 268 ALA A C 1
ATOM 4077 O O . ALA A 1 268 ? 21.568 53.767 50.406 1.00 36.86 268 ALA A O 1
ATOM 4084 N N . VAL A 1 269 ? 23.720 54.419 50.412 1.00 33.10 269 VAL A N 1
ATOM 4085 C CA . VAL A 1 269 ? 23.407 55.842 50.357 1.00 40.11 269 VAL A CA 1
ATOM 4086 C C . VAL A 1 269 ? 23.482 56.376 48.928 1.00 44.81 269 VAL A C 1
ATOM 4087 O O . VAL A 1 269 ? 22.901 57.415 48.613 1.00 38.92 269 VAL A O 1
ATOM 4100 N N . PHE A 1 270 ? 24.189 55.656 48.062 1.00 41.71 270 PHE A N 1
ATOM 4101 C CA . PHE A 1 270 ? 24.462 56.132 46.709 1.00 37.40 270 PHE A CA 1
ATOM 4102 C C . PHE A 1 270 ? 23.219 56.283 45.830 1.00 40.35 270 PHE A C 1
ATOM 4103 O O . PHE A 1 270 ? 23.228 57.070 44.885 1.00 42.88 270 PHE A O 1
ATOM 4120 N N . PRO A 1 271 ? 22.147 55.530 46.124 1.00 50.24 271 PRO A N 1
ATOM 4121 C CA . PRO A 1 271 ? 20.923 55.762 45.350 1.00 45.76 271 PRO A CA 1
ATOM 4122 C C . PRO A 1 271 ? 20.471 57.218 45.432 1.00 46.71 271 PRO A C 1
ATOM 4123 O O . PRO A 1 271 ? 19.825 57.717 44.511 1.00 53.48 271 PRO A O 1
ATOM 4134 N N . SER A 1 272 ? 20.814 57.886 46.530 1.00 43.72 272 SER A N 1
ATOM 4135 C CA . SER A 1 272 ? 20.480 59.293 46.714 1.00 43.52 272 SER A CA 1
ATOM 4136 C C . SER A 1 272 ? 21.593 60.193 46.185 1.00 37.84 272 SER A C 1
ATOM 4137 O O . SER A 1 272 ? 21.329 61.254 45.620 1.00 36.72 272 SER A O 1
ATOM 4145 N N . LEU A 1 273 ? 22.837 59.762 46.371 1.00 38.11 273 LEU A N 1
ATOM 4146 C CA . LEU A 1 273 ? 23.994 60.550 45.959 1.00 42.34 273 LEU A CA 1
ATOM 4147 C C . LEU A 1 273 ? 24.087 60.653 44.439 1.00 40.68 273 LEU A C 1
ATOM 4148 O O . LEU A 1 273 ? 24.408 61.712 43.899 1.00 42.90 273 LEU A O 1
ATOM 4164 N N . LEU A 1 274 ? 23.806 59.549 43.756 1.00 37.54 274 LEU A N 1
ATOM 4165 C CA . LEU A 1 274 ? 23.908 59.498 42.302 1.00 34.39 274 LEU A CA 1
ATOM 4166 C C . LEU A 1 274 ? 22.749 60.226 41.626 1.00 33.05 274 LEU A C 1
ATOM 4167 O O . LEU A 1 274 ? 22.769 60.448 40.416 1.00 30.16 274 LEU A O 1
ATOM 4183 N N . THR A 1 275 ? 21.740 60.592 42.411 1.00 36.22 275 THR A N 1
ATOM 4184 C CA . THR A 1 275 ? 20.608 61.356 41.901 1.00 38.28 275 THR A CA 1
ATOM 4185 C C . THR A 1 275 ? 20.415 62.629 42.716 1.00 36.72 275 THR A C 1
ATOM 4186 O O . THR A 1 275 ? 19.360 63.260 42.657 1.00 49.46 275 THR A O 1
ATOM 4197 N N . ASN A 1 276 ? 21.441 63.004 43.475 1.00 46.93 276 ASN A N 1
ATOM 4198 C CA . ASN A 1 276 ? 21.372 64.185 44.323 1.00 49.05 276 ASN A CA 1
ATOM 4199 C C . ASN A 1 276 ? 21.164 65.448 43.491 1.00 43.05 276 ASN A C 1
ATOM 4200 O O . ASN A 1 276 ? 21.814 65.626 42.461 1.00 33.13 276 ASN A O 1
ATOM 4211 N N . PRO A 1 277 ? 20.256 66.331 43.935 1.00 43.97 277 PRO A N 1
ATOM 4212 C CA . PRO A 1 277 ? 19.957 67.566 43.202 1.00 45.43 277 PRO A CA 1
ATOM 4213 C C . PRO A 1 277 ? 21.212 68.341 42.810 1.00 47.79 277 PRO A C 1
ATOM 4214 O O . PRO A 1 277 ? 21.359 68.719 41.648 1.00 45.68 277 PRO A O 1
ATOM 4225 N N . LYS A 1 278 ? 22.103 68.572 43.770 1.00 42.47 278 LYS A N 1
ATOM 4226 C CA . LYS A 1 278 ? 23.332 69.304 43.497 1.00 58.27 278 LYS A CA 1
ATOM 4227 C C . LYS A 1 278 ? 24.207 68.521 42.523 1.00 50.66 278 LYS A C 1
ATOM 4228 O O . LYS A 1 278 ? 24.410 67.317 42.684 1.00 53.58 278 LYS A O 1
ATOM 4247 N N . THR A 1 279 ? 24.727 69.216 41.517 1.00 44.31 279 THR A N 1
ATOM 4248 C CA . THR A 1 279 ? 25.492 68.577 40.453 1.00 53.37 279 THR A CA 1
ATOM 4249 C C . THR A 1 279 ? 26.824 68.020 40.949 1.00 55.90 279 THR A C 1
ATOM 4250 O O . THR A 1 279 ? 27.221 66.917 40.573 1.00 66.87 279 THR A O 1
ATOM 4261 N N . ASN A 1 280 ? 27.514 68.784 41.789 1.00 52.37 280 ASN A N 1
ATOM 4262 C CA . ASN A 1 280 ? 28.820 68.373 42.294 1.00 62.12 280 ASN A CA 1
ATOM 4263 C C . ASN A 1 280 ? 28.749 67.122 43.165 1.00 57.48 280 ASN A C 1
ATOM 4264 O O . ASN A 1 280 ? 29.696 66.338 43.211 1.00 59.75 280 ASN A O 1
ATOM 4275 N N . ILE A 1 281 ? 27.628 66.936 43.856 1.00 56.03 281 ILE A N 1
ATOM 4276 C CA . ILE A 1 281 ? 27.438 65.748 44.681 1.00 45.26 281 ILE A CA 1
ATOM 4277 C C . ILE A 1 281 ? 27.403 64.502 43.804 1.00 52.65 281 ILE A C 1
ATOM 4278 O O . ILE A 1 281 ? 27.939 63.458 44.174 1.00 52.10 281 ILE A O 1
ATOM 4294 N N . GLN A 1 282 ? 26.768 64.617 42.642 1.00 43.47 282 GLN A N 1
ATOM 4295 C CA . GLN A 1 282 ? 26.714 63.514 41.690 1.00 41.51 282 GLN A CA 1
ATOM 4296 C C . GLN A 1 282 ? 28.099 63.231 41.122 1.00 42.40 282 GLN A C 1
ATOM 4297 O O . GLN A 1 282 ? 28.483 62.075 40.945 1.00 47.46 282 GLN A O 1
ATOM 4311 N N . LYS A 1 283 ? 28.844 64.294 40.836 1.00 41.51 283 LYS A N 1
ATOM 4312 C CA . LYS A 1 283 ? 30.182 64.163 40.273 1.00 50.83 283 LYS A CA 1
ATOM 4313 C C . LYS A 1 283 ? 31.119 63.482 41.266 1.00 56.90 283 LYS A C 1
ATOM 4314 O O . LYS A 1 283 ? 31.892 62.598 40.897 1.00 41.66 283 LYS A O 1
ATOM 4333 N N . GLU A 1 284 ? 31.043 63.898 42.526 1.00 47.04 284 GLU A N 1
ATOM 4334 C CA . GLU A 1 284 ? 31.860 63.308 43.580 1.00 44.53 284 GLU A CA 1
ATOM 4335 C C . GLU A 1 284 ? 31.428 61.873 43.854 1.00 44.03 284 GLU A C 1
ATOM 4336 O O . GLU A 1 284 ? 32.260 60.999 44.098 1.00 40.80 284 GLU A O 1
ATOM 4348 N N . ALA A 1 285 ? 30.122 61.636 43.814 1.00 50.64 285 ALA A N 1
ATOM 4349 C CA . ALA A 1 285 ? 29.575 60.308 44.065 1.00 41.87 285 ALA A CA 1
ATOM 4350 C C . ALA A 1 285 ? 30.008 59.332 42.978 1.00 42.79 285 ALA A C 1
ATOM 4351 O O . ALA A 1 285 ? 30.487 58.237 43.270 1.00 38.11 285 ALA A O 1
ATOM 4358 N N . THR A 1 286 ? 29.843 59.738 41.724 1.00 38.52 286 THR A N 1
ATOM 4359 C CA . THR A 1 286 ? 30.198 58.891 40.593 1.00 45.14 286 THR A CA 1
ATOM 4360 C C . THR A 1 286 ? 31.704 58.662 40.560 1.00 40.10 286 THR A C 1
ATOM 4361 O O . THR A 1 286 ? 32.170 57.586 40.185 1.00 32.28 286 THR A O 1
ATOM 4372 N N . TRP A 1 287 ? 32.461 59.680 40.956 1.00 48.40 287 TRP A N 1
ATOM 4373 C CA . TRP A 1 287 ? 33.912 59.571 41.034 1.00 41.70 287 TRP A CA 1
ATOM 4374 C C . TRP A 1 287 ? 34.317 58.538 42.080 1.00 35.92 287 TRP A C 1
ATOM 4375 O O . TRP A 1 287 ? 35.296 57.814 41.904 1.00 45.65 287 TRP A O 1
ATOM 4396 N N . THR A 1 288 ? 33.557 58.477 43.168 1.00 44.02 288 THR A N 1
ATOM 4397 C CA . THR A 1 288 ? 33.807 57.501 44.221 1.00 47.11 288 THR A CA 1
ATOM 4398 C C . THR A 1 288 ? 33.462 56.099 43.731 1.00 47.94 288 THR A C 1
ATOM 4399 O O . THR A 1 288 ? 34.154 55.132 44.050 1.00 43.37 288 THR A O 1
ATOM 4410 N N . MET A 1 289 ? 32.390 55.997 42.953 1.00 42.79 289 MET A N 1
ATOM 4411 C CA . MET A 1 289 ? 31.946 54.716 42.418 1.00 40.67 289 MET A CA 1
ATOM 4412 C C . MET A 1 289 ? 32.979 54.130 41.461 1.00 37.69 289 MET A C 1
ATOM 4413 O O . MET A 1 289 ? 33.164 52.914 41.406 1.00 37.35 289 MET A O 1
ATOM 4427 N N . SER A 1 290 ? 33.652 54.997 40.711 1.00 31.00 290 SER A N 1
ATOM 4428 C CA . SER A 1 290 ? 34.647 54.552 39.742 1.00 35.10 290 SER A CA 1
ATOM 4429 C C . SER A 1 290 ? 35.860 53.933 40.432 1.00 45.58 290 SER A C 1
ATOM 4430 O O . SER A 1 290 ? 36.555 53.101 39.851 1.00 42.11 290 SER A O 1
ATOM 4438 N N . ASN A 1 291 ? 36.109 54.342 41.672 1.00 48.51 291 ASN A N 1
ATOM 4439 C CA . ASN A 1 291 ? 37.222 53.806 42.444 1.00 42.86 291 ASN A CA 1
ATOM 4440 C C . ASN A 1 291 ? 36.836 52.523 43.174 1.00 55.78 291 ASN A C 1
ATOM 4441 O O . ASN A 1 291 ? 37.682 51.863 43.777 1.00 52.78 291 ASN A O 1
ATOM 4452 N N . ILE A 1 292 ? 35.553 52.177 43.120 1.00 46.28 292 ILE A N 1
ATOM 4453 C CA . ILE A 1 292 ? 35.062 50.941 43.716 1.00 51.01 292 ILE A CA 1
ATOM 4454 C C . ILE A 1 292 ? 34.930 49.860 42.648 1.00 48.66 292 ILE A C 1
ATOM 4455 O O . ILE A 1 292 ? 35.222 48.689 42.897 1.00 52.88 292 ILE A O 1
ATOM 4471 N N . THR A 1 293 ? 34.490 50.258 41.459 1.00 43.48 293 THR A N 1
ATOM 4472 C CA . THR A 1 293 ? 34.385 49.337 40.335 1.00 50.98 293 THR A CA 1
ATOM 4473 C C . THR A 1 293 ? 35.771 48.948 39.827 1.00 54.79 293 THR A C 1
ATOM 4474 O O . THR A 1 293 ? 35.912 48.008 39.045 1.00 48.55 293 THR A O 1
ATOM 4485 N N . ALA A 1 294 ? 36.789 49.678 40.272 1.00 48.09 294 ALA A N 1
ATOM 4486 C CA . ALA A 1 294 ? 38.165 49.397 39.881 1.00 50.23 294 ALA A CA 1
ATOM 4487 C C . ALA A 1 294 ? 38.853 48.486 40.895 1.00 60.68 294 ALA A C 1
ATOM 4488 O O . ALA A 1 294 ? 40.075 48.338 40.874 1.00 59.69 294 ALA A O 1
ATOM 4495 N N . GLY A 1 295 ? 38.068 47.879 41.780 1.00 55.94 295 GLY A N 1
ATOM 4496 C CA . GLY A 1 295 ? 38.606 46.995 42.797 1.00 68.68 295 GLY A CA 1
ATOM 4497 C C . GLY A 1 295 ? 38.490 45.536 42.405 1.00 62.58 295 GLY A C 1
ATOM 4498 O O . GLY A 1 295 ? 38.622 45.185 41.233 1.00 54.92 295 GLY A O 1
ATOM 4502 N N . ARG A 1 296 ? 38.238 44.681 43.391 1.00 56.77 296 ARG A N 1
ATOM 4503 C CA . ARG A 1 296 ? 38.103 43.250 43.144 1.00 63.20 296 ARG A CA 1
ATOM 4504 C C . ARG A 1 296 ? 36.815 42.970 42.379 1.00 63.39 296 ARG A C 1
ATOM 4505 O O . ARG A 1 296 ? 36.131 43.894 41.941 1.00 57.43 296 ARG A O 1
ATOM 4526 N N . GLN A 1 297 ? 36.486 41.691 42.224 1.00 65.03 297 GLN A N 1
ATOM 4527 C CA . GLN A 1 297 ? 35.255 41.295 41.552 1.00 53.15 297 GLN A CA 1
ATOM 4528 C C . GLN A 1 297 ? 34.110 41.160 42.549 1.00 47.81 297 GLN A C 1
ATOM 4529 O O . GLN A 1 297 ? 32.960 41.463 42.230 1.00 41.99 297 GLN A O 1
ATOM 4543 N N . ASP A 1 298 ? 34.425 40.704 43.758 1.00 48.14 298 ASP A N 1
ATOM 4544 C CA . ASP A 1 298 ? 33.420 40.595 44.808 1.00 57.95 298 ASP A CA 1
ATOM 4545 C C . ASP A 1 298 ? 32.997 41.986 45.270 1.00 52.85 298 ASP A C 1
ATOM 4546 O O . ASP A 1 298 ? 31.909 42.163 45.817 1.00 47.90 298 ASP A O 1
ATOM 4555 N N . GLN A 1 299 ? 33.865 42.970 45.049 1.00 52.35 299 GLN A N 1
ATOM 4556 C CA . GLN A 1 299 ? 33.544 44.357 45.362 1.00 54.74 299 GLN A CA 1
ATOM 4557 C C . GLN A 1 299 ? 32.626 44.937 44.292 1.00 56.93 299 GLN A C 1
ATOM 4558 O O . GLN A 1 299 ? 31.694 45.680 44.597 1.00 48.63 299 GLN A O 1
ATOM 4572 N N . ILE A 1 300 ? 32.898 44.597 43.036 1.00 54.46 300 ILE A N 1
ATOM 4573 C CA . ILE A 1 300 ? 32.027 44.990 41.936 1.00 48.92 300 ILE A CA 1
ATOM 4574 C C . ILE A 1 300 ? 30.650 44.366 42.131 1.00 48.88 300 ILE A C 1
ATOM 4575 O O . ILE A 1 300 ? 29.634 44.949 41.756 1.00 54.50 300 ILE A O 1
ATOM 4591 N N . GLN A 1 301 ? 30.626 43.176 42.724 1.00 52.03 301 GLN A N 1
ATOM 4592 C CA . GLN A 1 301 ? 29.373 42.481 42.993 1.00 58.51 301 GLN A CA 1
ATOM 4593 C C . GLN A 1 301 ? 28.530 43.242 44.009 1.00 49.65 301 GLN A C 1
ATOM 4594 O O . GLN A 1 301 ? 27.311 43.327 43.871 1.00 48.10 301 GLN A O 1
ATOM 4608 N N . GLN A 1 302 ? 29.181 43.788 45.031 1.00 44.92 302 GLN A N 1
ATOM 4609 C CA . GLN A 1 302 ? 28.485 44.583 46.035 1.00 42.82 302 GLN A CA 1
ATOM 4610 C C . GLN A 1 302 ? 27.697 45.699 45.360 1.00 46.15 302 GLN A C 1
ATOM 4611 O O . GLN A 1 302 ? 26.546 45.958 45.707 1.00 48.91 302 GLN A O 1
ATOM 4625 N N . VAL A 1 303 ? 28.326 46.352 44.387 1.00 42.63 303 VAL A N 1
ATOM 4626 C CA . VAL A 1 303 ? 27.677 47.419 43.637 1.00 38.89 303 VAL A CA 1
ATOM 4627 C C . VAL A 1 303 ? 26.470 46.877 42.878 1.00 48.02 303 VAL A C 1
ATOM 4628 O O . VAL A 1 303 ? 25.431 47.533 42.796 1.00 45.72 303 VAL A O 1
ATOM 4641 N N . VAL A 1 304 ? 26.615 45.677 42.326 1.00 52.62 304 VAL A N 1
ATOM 4642 C CA . VAL A 1 304 ? 25.529 45.028 41.601 1.00 45.42 304 VAL A CA 1
ATOM 4643 C C . VAL A 1 304 ? 24.389 44.654 42.544 1.00 37.40 304 VAL A C 1
ATOM 4644 O O . VAL A 1 304 ? 23.216 44.811 42.205 1.00 39.75 304 VAL A O 1
ATOM 4657 N N . ASN A 1 305 ? 24.742 44.163 43.727 1.00 38.87 305 ASN A N 1
ATOM 4658 C CA . ASN A 1 305 ? 23.752 43.719 44.701 1.00 41.59 305 ASN A CA 1
ATOM 4659 C C . ASN A 1 305 ? 22.903 44.872 45.227 1.00 42.08 305 ASN A C 1
ATOM 4660 O O . ASN A 1 305 ? 21.720 44.698 45.521 1.00 46.04 305 ASN A O 1
ATOM 4671 N N . HIS A 1 306 ? 23.512 46.048 45.345 1.00 39.48 306 HIS A N 1
ATOM 4672 C CA . HIS A 1 306 ? 22.802 47.231 45.821 1.00 46.65 306 HIS A CA 1
ATOM 4673 C C . HIS A 1 306 ? 21.989 47.886 44.707 1.00 32.77 306 HIS A C 1
ATOM 4674 O O . HIS A 1 306 ? 21.369 48.929 44.917 1.00 27.67 306 HIS A O 1
ATOM 4689 N N . GLY A 1 307 ? 21.991 47.275 43.526 1.00 34.10 307 GLY A N 1
ATOM 4690 C CA . GLY A 1 307 ? 21.249 47.804 42.397 1.00 41.00 307 GLY A CA 1
ATOM 4691 C C . GLY A 1 307 ? 21.696 49.207 42.038 1.00 43.79 307 GLY A C 1
ATOM 4692 O O . GLY A 1 307 ? 20.874 50.078 41.754 1.00 33.49 307 GLY A O 1
ATOM 4696 N N . LEU A 1 308 ? 23.007 49.426 42.053 1.00 35.64 308 LEU A N 1
ATOM 4697 C CA . LEU A 1 308 ? 23.570 50.733 41.739 1.00 36.07 308 LEU A CA 1
ATOM 4698 C C . LEU A 1 308 ? 23.956 50.839 40.267 1.00 44.32 308 LEU A C 1
ATOM 4699 O O . LEU A 1 308 ? 24.294 51.920 39.787 1.00 41.14 308 LEU A O 1
ATOM 4715 N N . VAL A 1 309 ? 23.904 49.719 39.553 1.00 48.40 309 VAL A N 1
ATOM 4716 C CA . VAL A 1 309 ? 24.230 49.713 38.133 1.00 45.56 309 VAL A CA 1
ATOM 4717 C C . VAL A 1 309 ? 23.239 50.567 37.345 1.00 37.11 309 VAL A C 1
ATOM 4718 O O . VAL A 1 309 ? 23.647 51.410 36.547 1.00 29.51 309 VAL A O 1
ATOM 4731 N N . PRO A 1 310 ? 21.931 50.357 37.568 1.00 34.35 310 PRO A N 1
ATOM 4732 C CA . PRO A 1 310 ? 20.928 51.194 36.901 1.00 43.46 310 PRO A CA 1
ATOM 4733 C C . PRO A 1 310 ? 21.181 52.682 37.123 1.00 38.23 310 PRO A C 1
ATOM 4734 O O . PRO A 1 310 ? 20.960 53.487 36.219 1.00 37.05 310 PRO A O 1
ATOM 4745 N N . PHE A 1 311 ? 21.638 53.037 38.320 1.00 28.22 311 PHE A N 1
ATOM 4746 C CA . PHE A 1 311 ? 21.933 54.428 38.640 1.00 37.10 311 PHE A CA 1
ATOM 4747 C C . PHE A 1 311 ? 23.115 54.940 37.823 1.00 39.00 311 PHE A C 1
ATOM 4748 O O . PHE A 1 311 ? 23.116 56.085 37.375 1.00 38.13 311 PHE A O 1
ATOM 4765 N N . LEU A 1 312 ? 24.117 54.089 37.627 1.00 33.07 312 LEU A N 1
ATOM 4766 C CA . LEU A 1 312 ? 25.265 54.451 36.804 1.00 28.21 312 LEU A CA 1
ATOM 4767 C C . LEU A 1 312 ? 24.831 54.659 35.357 1.00 38.36 312 LEU A C 1
ATOM 4768 O O . LEU A 1 312 ? 25.393 55.489 34.645 1.00 44.37 312 LEU A O 1
ATOM 4784 N N . VAL A 1 313 ? 23.827 53.899 34.929 1.00 35.10 313 VAL A N 1
ATOM 4785 C CA . VAL A 1 313 ? 23.275 54.047 33.589 1.00 43.15 313 VAL A CA 1
ATOM 4786 C C . VAL A 1 313 ? 22.532 55.373 33.473 1.00 41.75 313 VAL A C 1
ATOM 4787 O O . VAL A 1 313 ? 22.656 56.081 32.473 1.00 47.42 313 VAL A O 1
ATOM 4800 N N . GLY A 1 314 ? 21.759 55.703 34.503 1.00 41.97 314 GLY A N 1
ATOM 4801 C CA . GLY A 1 314 ? 21.002 56.940 34.525 1.00 46.51 314 GLY A CA 1
ATOM 4802 C C . GLY A 1 314 ? 21.907 58.157 34.538 1.00 51.06 314 GLY A C 1
ATOM 4803 O O . GLY A 1 314 ? 21.628 59.157 33.877 1.00 52.90 314 GLY A O 1
ATOM 4807 N N . VAL A 1 315 ? 22.995 58.069 35.295 1.00 30.03 315 VAL A N 1
ATOM 4808 C CA . VAL A 1 315 ? 23.962 59.157 35.376 1.00 42.54 315 VAL A CA 1
ATOM 4809 C C . VAL A 1 315 ? 24.747 59.269 34.073 1.00 42.26 315 VAL A C 1
ATOM 4810 O O . VAL A 1 315 ? 25.131 60.363 33.660 1.00 48.72 315 VAL A O 1
ATOM 4823 N N . LEU A 1 316 ? 24.979 58.130 33.429 1.00 44.50 316 LEU A N 1
ATOM 4824 C CA . LEU A 1 316 ? 25.676 58.100 32.149 1.00 43.81 316 LEU A CA 1
ATOM 4825 C C . LEU A 1 316 ? 24.776 58.637 31.041 1.00 44.43 316 LEU A C 1
ATOM 4826 O O . LEU A 1 316 ? 25.255 59.074 29.995 1.00 45.99 316 LEU A O 1
ATOM 4842 N N . SER A 1 317 ? 23.468 58.604 31.280 1.00 45.89 317 SER A N 1
ATOM 4843 C CA . SER A 1 317 ? 22.492 58.992 30.270 1.00 44.24 317 SER A CA 1
ATOM 4844 C C . SER A 1 317 ? 22.152 60.479 30.333 1.00 46.12 317 SER A C 1
ATOM 4845 O O . SER A 1 317 ? 22.113 61.156 29.306 1.00 48.09 317 SER A O 1
ATOM 4853 N N . LYS A 1 318 ? 21.907 60.983 31.538 1.00 47.78 318 LYS A N 1
ATOM 4854 C CA . LYS A 1 318 ? 21.448 62.357 31.706 1.00 47.05 318 LYS A CA 1
ATOM 4855 C C . LYS A 1 318 ? 22.035 62.988 32.966 1.00 50.54 318 LYS A C 1
ATOM 4856 O O . LYS A 1 318 ? 21.575 62.727 34.077 1.00 56.91 318 LYS A O 1
ATOM 4875 N N . ALA A 1 319 ? 23.054 63.823 32.781 1.00 47.81 319 ALA A N 1
ATOM 4876 C CA . ALA A 1 319 ? 23.715 64.493 33.894 1.00 42.88 319 ALA A CA 1
ATOM 4877 C C . ALA A 1 319 ? 24.703 65.529 33.376 1.00 46.08 319 ALA A C 1
ATOM 4878 O O . ALA A 1 319 ? 24.939 65.626 32.172 1.00 54.59 319 ALA A O 1
ATOM 4885 N N . ASP A 1 320 ? 25.279 66.305 34.290 1.00 48.15 320 ASP A N 1
ATOM 4886 C CA . ASP A 1 320 ? 26.316 67.261 33.929 1.00 46.97 320 ASP A CA 1
ATOM 4887 C C . ASP A 1 320 ? 27.484 66.507 33.307 1.00 52.71 320 ASP A C 1
ATOM 4888 O O . ASP A 1 320 ? 27.869 65.444 33.790 1.00 66.09 320 ASP A O 1
ATOM 4897 N N . PHE A 1 321 ? 28.043 67.056 32.233 1.00 45.38 321 PHE A N 1
ATOM 4898 C CA . PHE A 1 321 ? 29.098 66.371 31.493 1.00 49.76 321 PHE A CA 1
ATOM 4899 C C . PHE A 1 321 ? 30.218 65.888 32.410 1.00 56.24 321 PHE A C 1
ATOM 4900 O O . PHE A 1 321 ? 30.693 64.761 32.277 1.00 50.04 321 PHE A O 1
ATOM 4917 N N . LYS A 1 322 ? 30.638 66.744 33.336 1.00 59.57 322 LYS A N 1
ATOM 4918 C CA . LYS A 1 322 ? 31.686 66.384 34.284 1.00 65.21 322 LYS A CA 1
ATOM 4919 C C . LYS A 1 322 ? 31.325 65.096 35.014 1.00 61.40 322 LYS A C 1
ATOM 4920 O O . LYS A 1 322 ? 32.182 64.246 35.256 1.00 54.40 322 LYS A O 1
ATOM 4939 N N . THR A 1 323 ? 30.050 64.956 35.362 1.00 61.45 323 THR A N 1
ATOM 4940 C CA . THR A 1 323 ? 29.566 63.755 36.030 1.00 55.00 323 THR A CA 1
ATOM 4941 C C . THR A 1 323 ? 29.520 62.585 35.053 1.00 42.93 323 THR A C 1
ATOM 4942 O O . THR A 1 323 ? 29.853 61.455 35.408 1.00 39.70 323 THR A O 1
ATOM 4953 N N . GLN A 1 324 ? 29.105 62.864 33.821 1.00 54.54 324 GLN A N 1
ATOM 4954 C CA . GLN A 1 324 ? 29.024 61.837 32.789 1.00 50.77 324 GLN A CA 1
ATOM 4955 C C . GLN A 1 324 ? 30.405 61.288 32.446 1.00 45.09 324 GLN A C 1
ATOM 4956 O O . GLN A 1 324 ? 30.537 60.136 32.035 1.00 42.15 324 GLN A O 1
ATOM 4970 N N . LYS A 1 325 ? 31.431 62.117 32.612 1.00 51.38 325 LYS A N 1
ATOM 4971 C CA . LYS A 1 325 ? 32.798 61.692 32.339 1.00 50.47 325 LYS A CA 1
ATOM 4972 C C . LYS A 1 325 ? 33.270 60.738 33.430 1.00 55.53 325 LYS A C 1
ATOM 4973 O O . LYS A 1 325 ? 33.999 59.783 33.161 1.00 55.46 325 LYS A O 1
ATOM 4992 N N . GLU A 1 326 ? 32.850 61.004 34.663 1.00 57.71 326 GLU A N 1
ATOM 4993 C CA . GLU A 1 326 ? 33.159 60.122 35.782 1.00 52.08 326 GLU A CA 1
ATOM 4994 C C . GLU A 1 326 ? 32.420 58.800 35.617 1.00 47.27 326 GLU A C 1
ATOM 4995 O O . GLU A 1 326 ? 32.919 57.746 36.011 1.00 44.79 326 GLU A O 1
ATOM 5007 N N . ALA A 1 327 ? 31.228 58.865 35.033 1.00 51.99 327 ALA A N 1
ATOM 5008 C CA . ALA A 1 327 ? 30.437 57.669 34.773 1.00 43.45 327 ALA A CA 1
ATOM 5009 C C . ALA A 1 327 ? 31.176 56.757 33.803 1.00 41.04 327 ALA A C 1
ATOM 5010 O O . ALA A 1 327 ? 31.249 55.546 34.009 1.00 31.29 327 ALA A O 1
ATOM 5017 N N . ALA A 1 328 ? 31.723 57.346 32.744 1.00 38.39 328 ALA A N 1
ATOM 5018 C CA . ALA A 1 328 ? 32.482 56.592 31.755 1.00 39.57 328 ALA A CA 1
ATOM 5019 C C . ALA A 1 328 ? 33.639 55.856 32.421 1.00 37.79 328 ALA A C 1
ATOM 5020 O O . ALA A 1 328 ? 33.886 54.684 32.138 1.00 48.10 328 ALA A O 1
ATOM 5027 N N . TRP A 1 329 ? 34.345 56.552 33.307 1.00 43.15 329 TRP A N 1
ATOM 5028 C CA . TRP A 1 329 ? 35.453 55.952 34.041 1.00 55.31 329 TRP A CA 1
ATOM 5029 C C . TRP A 1 329 ? 34.980 54.772 34.882 1.00 49.64 329 TRP A C 1
ATOM 5030 O O . TRP A 1 329 ? 35.654 53.745 34.960 1.00 58.81 329 TRP A O 1
ATOM 5051 N N . ALA A 1 330 ? 33.818 54.924 35.509 1.00 40.56 330 ALA A N 1
ATOM 5052 C CA . ALA A 1 330 ? 33.262 53.871 36.350 1.00 44.84 330 ALA A CA 1
ATOM 5053 C C . ALA A 1 330 ? 32.976 52.620 35.527 1.00 46.17 330 ALA A C 1
ATOM 5054 O O . ALA A 1 330 ? 33.289 51.505 35.946 1.00 38.06 330 ALA A O 1
ATOM 5061 N N . ILE A 1 331 ? 32.382 52.813 34.355 1.00 48.89 331 ILE A N 1
ATOM 5062 C CA . ILE A 1 331 ? 32.060 51.702 33.468 1.00 53.61 331 ILE A CA 1
ATOM 5063 C C . ILE A 1 331 ? 33.332 51.019 32.980 1.00 53.05 331 ILE A C 1
ATOM 5064 O O . ILE A 1 331 ? 33.434 49.794 32.997 1.00 51.14 331 ILE A O 1
ATOM 5080 N N . THR A 1 332 ? 34.301 51.819 32.552 1.00 38.94 332 THR A N 1
ATOM 5081 C CA . THR A 1 332 ? 35.556 51.292 32.029 1.00 55.14 332 THR A CA 1
ATOM 5082 C C . THR A 1 332 ? 36.243 50.383 33.043 1.00 56.19 332 THR A C 1
ATOM 5083 O O . THR A 1 332 ? 36.686 49.286 32.703 1.00 56.74 332 THR A O 1
ATOM 5094 N N . ASN A 1 333 ? 36.329 50.842 34.286 1.00 43.37 333 ASN A N 1
ATOM 5095 C CA . ASN A 1 333 ? 36.928 50.048 35.351 1.00 45.16 333 ASN A CA 1
ATOM 5096 C C . ASN A 1 333 ? 36.070 48.829 35.675 1.00 54.99 333 ASN A C 1
ATOM 5097 O O . ASN A 1 333 ? 36.576 47.797 36.115 1.00 55.31 333 ASN A O 1
ATOM 5108 N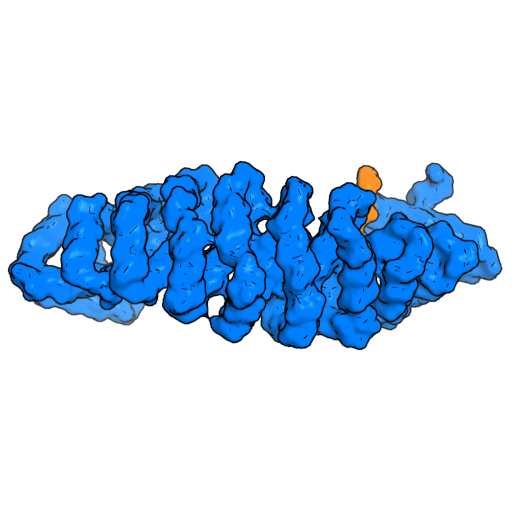 N . TYR A 1 334 ? 34.767 48.962 35.453 1.00 53.94 334 TYR A N 1
ATOM 5109 C CA . TYR A 1 334 ? 33.816 47.890 35.720 1.00 51.95 334 TYR A CA 1
ATOM 5110 C C . TYR A 1 334 ? 33.954 46.759 34.703 1.00 57.46 334 TYR A C 1
ATOM 5111 O O . TYR A 1 334 ? 33.792 45.587 35.041 1.00 53.03 334 TYR A O 1
ATOM 5129 N N . THR A 1 335 ? 34.255 47.120 33.459 1.00 47.69 335 THR A N 1
ATOM 5130 C CA . THR A 1 335 ? 34.335 46.145 32.374 1.00 55.30 335 THR A CA 1
ATOM 5131 C C . THR A 1 335 ? 35.721 45.518 32.238 1.00 56.00 335 THR A C 1
ATOM 5132 O O . THR A 1 335 ? 35.878 44.495 31.571 1.00 57.96 335 THR A O 1
ATOM 5143 N N . SER A 1 336 ? 36.722 46.128 32.865 1.00 58.37 336 SER A N 1
ATOM 5144 C CA . SER A 1 336 ? 38.094 45.646 32.745 1.00 58.74 336 SER A CA 1
ATOM 5145 C C . SER A 1 336 ? 38.437 44.601 33.804 1.00 65.99 336 SER A C 1
ATOM 5146 O O . SER A 1 336 ? 39.226 43.691 33.551 1.00 70.57 336 SER A O 1
ATOM 5154 N N . GLY A 1 337 ? 37.841 44.732 34.984 1.00 51.92 337 GLY A N 1
ATOM 5155 C CA . GLY A 1 337 ? 38.120 43.824 36.082 1.00 40.66 337 GLY A CA 1
ATOM 5156 C C . GLY A 1 337 ? 36.960 42.899 36.395 1.00 46.56 337 GLY A C 1
ATOM 5157 O O . GLY A 1 337 ? 37.131 41.887 37.074 1.00 47.98 337 GLY A O 1
ATOM 5161 N N . GLY A 1 338 ? 35.775 43.243 35.900 1.00 63.67 338 GLY A N 1
ATOM 5162 C CA . GLY A 1 338 ? 34.584 42.457 36.163 1.00 62.37 338 GLY A CA 1
ATOM 5163 C C . GLY A 1 338 ? 34.562 41.150 35.395 1.00 51.04 338 GLY A C 1
ATOM 5164 O O . GLY A 1 338 ? 35.253 40.997 34.388 1.00 54.68 338 GLY A O 1
ATOM 5168 N N . THR A 1 339 ? 33.760 40.205 35.874 1.00 41.51 339 THR A N 1
ATOM 5169 C CA . THR A 1 339 ? 33.621 38.910 35.222 1.00 45.32 339 THR A CA 1
ATOM 5170 C C . THR A 1 339 ? 32.745 39.043 33.984 1.00 47.95 339 THR A C 1
ATOM 5171 O O . THR A 1 339 ? 32.212 40.116 33.704 1.00 57.04 339 THR A O 1
ATOM 5182 N N . VAL A 1 340 ? 32.594 37.948 33.247 1.00 53.74 340 VAL A N 1
ATOM 5183 C CA . VAL A 1 340 ? 31.738 37.940 32.069 1.00 62.32 340 VAL A CA 1
ATOM 5184 C C . VAL A 1 340 ? 30.283 38.109 32.488 1.00 56.52 340 VAL A C 1
ATOM 5185 O O . VAL A 1 340 ? 29.545 38.898 31.900 1.00 44.58 340 VAL A O 1
ATOM 5198 N N . GLU A 1 341 ? 29.880 37.367 33.514 1.00 44.53 341 GLU A N 1
ATOM 5199 C CA . GLU A 1 341 ? 28.515 37.434 34.023 1.00 64.83 341 GLU A CA 1
ATOM 5200 C C . GLU A 1 341 ? 28.176 38.847 34.483 1.00 56.41 341 GLU A C 1
ATOM 5201 O O . GLU A 1 341 ? 27.031 39.286 34.378 1.00 42.73 341 GLU A O 1
ATOM 5213 N N . GLN A 1 342 ? 29.177 39.556 34.993 1.00 56.21 342 GLN A N 1
ATOM 5214 C CA . GLN A 1 342 ? 28.984 40.919 35.476 1.00 47.67 342 GLN A CA 1
ATOM 5215 C C . GLN A 1 342 ? 28.833 41.902 34.320 1.00 51.78 342 GLN A C 1
ATOM 5216 O O . GLN A 1 342 ? 27.948 42.758 34.334 1.00 55.06 342 GLN A O 1
ATOM 5230 N N . ILE A 1 343 ? 29.701 41.779 33.320 1.00 46.06 343 ILE A N 1
ATOM 5231 C CA . ILE A 1 343 ? 29.647 42.651 32.153 1.00 38.62 343 ILE A CA 1
ATOM 5232 C C . ILE A 1 343 ? 28.353 42.421 31.378 1.00 44.73 343 ILE A C 1
ATOM 5233 O O . ILE A 1 343 ? 27.794 43.352 30.800 1.00 41.94 343 ILE A O 1
ATOM 5249 N N . VAL A 1 344 ? 27.882 41.178 31.370 1.00 55.51 344 VAL A N 1
ATOM 5250 C CA . VAL A 1 344 ? 26.620 40.845 30.723 1.00 52.33 344 VAL A CA 1
ATOM 5251 C C . VAL A 1 344 ? 25.474 41.594 31.391 1.00 55.01 344 VAL A C 1
ATOM 5252 O O . VAL A 1 344 ? 24.670 42.244 30.723 1.00 59.19 344 VAL A O 1
ATOM 5265 N N . TYR A 1 345 ? 25.407 41.498 32.715 1.00 46.95 345 TYR A N 1
ATOM 5266 C CA . TYR A 1 345 ? 24.377 42.187 33.483 1.00 54.71 345 TYR A CA 1
ATOM 5267 C C . TYR A 1 345 ? 24.407 43.684 33.200 1.00 49.12 345 TYR A C 1
ATOM 5268 O O . TYR A 1 345 ? 23.362 44.320 33.069 1.00 45.69 345 TYR A O 1
ATOM 5286 N N . LEU A 1 346 ? 25.610 44.239 33.102 1.00 43.48 346 LEU A N 1
ATOM 5287 C CA . LEU A 1 346 ? 25.781 45.658 32.818 1.00 50.63 346 LEU A CA 1
ATOM 5288 C C . LEU A 1 346 ? 25.114 46.040 31.501 1.00 53.95 346 LEU A C 1
ATOM 5289 O O . LEU A 1 346 ? 24.477 47.088 31.398 1.00 45.59 346 LEU A O 1
ATOM 5305 N N . VAL A 1 347 ? 25.264 45.185 30.495 1.00 50.10 347 VAL A N 1
ATOM 5306 C CA . VAL A 1 347 ? 24.719 45.457 29.170 1.00 57.12 347 VAL A CA 1
ATOM 5307 C C . VAL A 1 347 ? 23.198 45.335 29.151 1.00 50.55 347 VAL A C 1
ATOM 5308 O O . VAL A 1 347 ? 22.515 46.126 28.501 1.00 61.64 347 VAL A O 1
ATOM 5321 N N . HIS A 1 348 ? 22.671 44.344 29.863 1.00 47.87 348 HIS A N 1
ATOM 5322 C CA . HIS A 1 348 ? 21.229 44.136 29.921 1.00 61.71 348 HIS A CA 1
ATOM 5323 C C . HIS A 1 348 ? 20.528 45.252 30.691 1.00 56.95 348 HIS A C 1
ATOM 5324 O O . HIS A 1 348 ? 19.307 45.392 30.617 1.00 54.16 348 HIS A O 1
ATOM 5339 N N . CYS A 1 349 ? 21.301 46.043 31.429 1.00 47.42 349 CYS A N 1
ATOM 5340 C CA . CYS A 1 349 ? 20.756 47.198 32.133 1.00 42.56 349 CYS A CA 1
ATOM 5341 C C . CYS A 1 349 ? 20.622 48.396 31.195 1.00 39.98 349 CYS A C 1
ATOM 5342 O O . CYS A 1 349 ? 20.060 49.426 31.569 1.00 41.74 349 CYS A O 1
ATOM 5350 N N . GLY A 1 350 ? 21.140 48.258 29.978 1.00 41.67 350 GLY A N 1
ATOM 5351 C CA . GLY A 1 350 ? 21.056 49.315 28.988 1.00 35.19 350 GLY A CA 1
ATOM 5352 C C . GLY A 1 350 ? 22.172 50.331 29.134 1.00 37.05 350 GLY A C 1
ATOM 5353 O O . GLY A 1 350 ? 21.922 51.506 29.399 1.00 51.27 350 GLY A O 1
ATOM 5357 N N . ILE A 1 351 ? 23.408 49.876 28.957 1.00 48.56 351 ILE A N 1
ATOM 5358 C CA . ILE A 1 351 ? 24.572 50.746 29.088 1.00 47.70 351 ILE A CA 1
ATOM 5359 C C . ILE A 1 351 ? 25.071 51.211 27.724 1.00 49.30 351 ILE A C 1
ATOM 5360 O O . ILE A 1 351 ? 25.730 52.243 27.616 1.00 59.00 351 ILE A O 1
ATOM 5376 N N . ILE A 1 352 ? 24.747 50.449 26.684 1.00 42.54 352 ILE A N 1
ATOM 5377 C CA . ILE A 1 352 ? 25.274 50.708 25.349 1.00 49.18 352 ILE A CA 1
ATOM 5378 C C . ILE A 1 352 ? 24.799 52.046 24.789 1.00 58.44 352 ILE A C 1
ATOM 5379 O O . ILE A 1 352 ? 25.611 52.914 24.468 1.00 54.98 352 ILE A O 1
ATOM 5395 N N . GLU A 1 353 ? 23.485 52.208 24.672 1.00 55.76 353 GLU A N 1
ATOM 5396 C CA . GLU A 1 353 ? 22.911 53.404 24.062 1.00 56.62 353 GLU A CA 1
ATOM 5397 C C . GLU A 1 353 ? 23.493 54.694 24.642 1.00 60.65 353 GLU A C 1
ATOM 5398 O O . GLU A 1 353 ? 24.009 55.528 23.899 1.00 65.65 353 GLU A O 1
ATOM 5410 N N . PRO A 1 354 ? 23.416 54.864 25.972 1.00 55.69 354 PRO A N 1
ATOM 5411 C CA . PRO A 1 354 ? 23.954 56.086 26.581 1.00 59.83 354 PRO A CA 1
ATOM 5412 C C . PRO A 1 354 ? 25.472 56.182 26.458 1.00 54.16 354 PRO A C 1
ATOM 5413 O O . PRO A 1 354 ? 26.028 57.277 26.541 1.00 38.47 354 PRO A O 1
ATOM 5424 N N . LEU A 1 355 ? 26.129 55.043 26.265 1.00 57.85 355 LEU A N 1
ATOM 5425 C CA . LEU A 1 355 ? 27.579 55.008 26.125 1.00 52.37 355 LEU A CA 1
ATOM 5426 C C . LEU A 1 355 ? 28.000 55.403 24.711 1.00 60.93 355 LEU A C 1
ATOM 5427 O O . LEU A 1 355 ? 29.113 55.884 24.497 1.00 56.44 355 LEU A O 1
ATOM 5443 N N . MET A 1 356 ? 27.104 55.197 23.750 1.00 55.18 356 MET A N 1
ATOM 5444 C CA . MET A 1 356 ? 27.372 55.552 22.360 1.00 60.74 356 MET A CA 1
ATOM 5445 C C . MET A 1 356 ? 27.092 57.029 22.109 1.00 68.10 356 MET A C 1
ATOM 5446 O O . MET A 1 356 ? 27.768 57.669 21.303 1.00 81.22 356 MET A O 1
ATOM 5460 N N . ASN A 1 357 ? 26.094 57.567 22.803 1.00 57.52 357 ASN A N 1
ATOM 5461 C CA . ASN A 1 357 ? 25.712 58.964 22.633 1.00 59.72 357 ASN A CA 1
ATOM 5462 C C . ASN A 1 357 ? 26.754 59.927 23.198 1.00 60.89 357 ASN A C 1
ATOM 5463 O O . ASN A 1 357 ? 26.710 61.127 22.926 1.00 67.58 357 ASN A O 1
ATOM 5474 N N . LEU A 1 358 ? 27.687 59.400 23.984 1.00 64.21 358 LEU A N 1
ATOM 5475 C CA . LEU A 1 358 ? 28.753 60.215 24.557 1.00 74.78 358 LEU A CA 1
ATOM 5476 C C . LEU A 1 358 ? 29.972 60.272 23.640 1.00 65.36 358 LEU A C 1
ATOM 5477 O O . LEU A 1 358 ? 30.934 60.987 23.922 1.00 74.15 358 LEU A O 1
ATOM 5493 N N . LEU A 1 359 ? 29.930 59.517 22.547 1.00 63.23 359 LEU A N 1
ATOM 5494 C CA . LEU A 1 359 ? 30.994 59.559 21.552 1.00 72.81 359 LEU A CA 1
ATOM 5495 C C . LEU A 1 359 ? 30.873 60.818 20.699 1.00 68.77 359 LEU A C 1
ATOM 5496 O O . LEU A 1 359 ? 31.793 61.168 19.960 1.00 65.97 359 LEU A O 1
ATOM 5512 N N . SER A 1 360 ? 29.732 61.492 20.803 1.00 76.28 3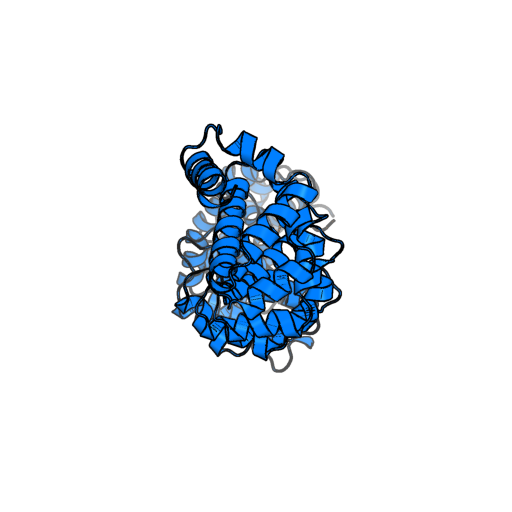60 SER A N 1
ATOM 5513 C CA . SER A 1 360 ? 29.505 62.734 20.077 1.00 76.47 360 SER A CA 1
ATOM 5514 C C . SER A 1 360 ? 30.122 63.916 20.818 1.00 71.83 360 SER A C 1
ATOM 5515 O O . SER A 1 360 ? 30.309 64.989 20.244 1.00 67.95 360 SER A O 1
ATOM 5523 N N . ALA A 1 361 ? 30.433 63.716 22.095 1.00 63.83 361 ALA A N 1
ATOM 5524 C CA . ALA A 1 361 ? 31.031 64.766 22.912 1.00 84.76 361 ALA A CA 1
ATOM 5525 C C . ALA A 1 361 ? 32.354 65.229 22.310 1.00 75.93 361 ALA A C 1
ATOM 5526 O O . ALA A 1 361 ? 33.021 64.477 21.599 1.00 65.39 361 ALA A O 1
ATOM 5533 N N . LYS A 1 362 ? 32.728 66.470 22.604 1.00 89.89 362 LYS A N 1
ATOM 5534 C CA . LYS A 1 362 ? 33.935 67.064 22.041 1.00 91.52 362 LYS A CA 1
ATOM 5535 C C . LYS A 1 362 ? 35.092 67.043 23.036 1.00 90.69 362 LYS A C 1
ATOM 5536 O O . LYS A 1 362 ? 35.883 67.984 23.098 1.00 95.19 362 LYS A O 1
ATOM 5555 N N . ASP A 1 363 ? 35.188 65.966 23.810 1.00 83.17 363 ASP A N 1
ATOM 5556 C CA . ASP A 1 363 ? 36.284 65.799 24.758 1.00 83.64 363 ASP A CA 1
ATOM 5557 C C . ASP A 1 363 ? 37.159 64.629 24.324 1.00 84.07 363 ASP A C 1
ATOM 5558 O O . ASP A 1 363 ? 36.680 63.507 24.168 1.00 86.19 363 ASP A O 1
ATOM 5567 N N . THR A 1 364 ? 38.444 64.900 24.124 1.00 80.86 364 THR A N 1
ATOM 5568 C CA . THR A 1 364 ? 39.363 63.906 23.581 1.00 94.88 364 THR A CA 1
ATOM 5569 C C . THR A 1 364 ? 39.552 62.702 24.500 1.00 90.47 364 THR A C 1
ATOM 5570 O O . THR A 1 364 ? 39.720 61.579 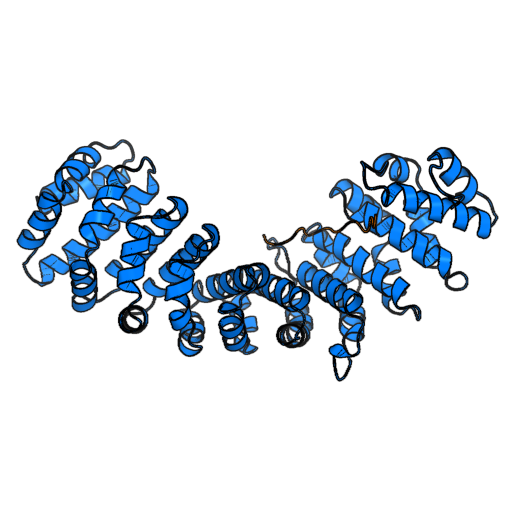24.027 1.00 82.10 364 THR A O 1
ATOM 5581 N N . LYS A 1 365 ? 39.523 62.932 25.809 1.00 90.23 365 LYS A N 1
ATOM 5582 C CA . LYS A 1 365 ? 39.822 61.870 26.765 1.00 89.10 365 LYS A CA 1
ATOM 5583 C C . LYS A 1 365 ? 38.641 60.925 26.976 1.00 78.88 365 LYS A C 1
ATOM 5584 O O . LYS A 1 365 ? 38.799 59.707 26.897 1.00 76.11 365 LYS A O 1
ATOM 5603 N N . ILE A 1 366 ? 37.465 61.481 27.248 1.00 71.56 366 ILE A N 1
ATOM 5604 C CA . ILE A 1 366 ? 36.283 60.662 27.498 1.00 71.52 366 ILE A CA 1
ATOM 5605 C C . ILE A 1 366 ? 36.085 59.662 26.366 1.00 75.76 366 ILE A C 1
ATOM 5606 O O . ILE A 1 366 ? 35.677 58.525 26.595 1.00 62.37 366 ILE A O 1
ATOM 5622 N N . ILE A 1 367 ? 36.380 60.092 25.143 1.00 79.77 367 ILE A N 1
ATOM 5623 C CA . ILE A 1 367 ? 36.254 59.226 23.978 1.00 78.60 367 ILE A CA 1
ATOM 5624 C C . ILE A 1 367 ? 37.165 58.012 24.123 1.00 72.00 367 ILE A C 1
ATOM 5625 O O . ILE A 1 367 ? 36.751 56.882 23.871 1.00 65.56 367 ILE A O 1
ATOM 5641 N N . GLN A 1 368 ? 38.406 58.252 24.532 1.00 68.23 368 GLN A N 1
ATOM 5642 C CA . GLN A 1 368 ? 39.348 57.168 24.782 1.00 70.38 368 GLN A CA 1
ATOM 5643 C C . GLN A 1 368 ? 38.794 56.256 25.868 1.00 70.27 368 GLN A C 1
ATOM 5644 O O . GLN A 1 368 ? 38.792 55.033 25.730 1.00 66.54 368 GLN A O 1
ATOM 5658 N N . VAL A 1 369 ? 38.320 56.870 26.946 1.00 75.08 369 VAL A N 1
ATOM 5659 C CA . VAL A 1 369 ? 37.786 56.140 28.089 1.00 67.15 369 VAL A CA 1
ATOM 5660 C C . VAL A 1 369 ? 36.588 55.284 27.686 1.00 65.82 369 VAL A C 1
ATOM 5661 O O . VAL A 1 369 ? 36.392 54.189 28.213 1.00 59.70 369 VAL A O 1
ATOM 5674 N N . ILE A 1 370 ? 35.791 55.786 26.747 1.00 62.65 370 ILE A N 1
ATOM 5675 C CA . ILE A 1 370 ? 34.636 55.047 26.249 1.00 60.91 370 ILE A CA 1
ATOM 5676 C C . ILE A 1 370 ? 35.081 53.905 25.344 1.00 62.74 370 ILE A C 1
ATOM 5677 O O . ILE A 1 370 ? 34.821 52.737 25.632 1.00 51.12 370 ILE A O 1
ATOM 5693 N N . LEU A 1 371 ? 35.753 54.252 24.251 1.00 72.00 371 LEU A N 1
ATOM 5694 C CA . LEU A 1 371 ? 36.248 53.259 23.304 1.00 70.80 371 LEU A CA 1
ATOM 5695 C C . LEU A 1 371 ? 36.965 52.129 24.032 1.00 67.27 371 LEU A C 1
ATOM 5696 O O . LEU A 1 371 ? 36.885 50.970 23.628 1.00 70.50 371 LEU A O 1
ATOM 5712 N N . ASP A 1 372 ? 37.666 52.476 25.106 1.00 72.32 372 ASP A N 1
ATOM 5713 C CA . ASP A 1 372 ? 38.373 51.487 25.907 1.00 73.09 372 ASP A CA 1
ATOM 5714 C C . ASP A 1 372 ? 37.376 50.494 26.491 1.00 59.50 372 ASP A C 1
ATOM 5715 O O . ASP A 1 372 ? 37.606 49.285 26.473 1.00 48.15 372 ASP A O 1
ATOM 5724 N N . ALA A 1 373 ? 36.266 51.013 27.007 1.00 69.93 373 ALA A N 1
ATOM 5725 C CA . ALA A 1 373 ? 35.218 50.172 27.573 1.00 71.13 373 ALA A CA 1
ATOM 5726 C C . ALA A 1 373 ? 34.620 49.269 26.503 1.00 54.34 373 ALA A C 1
ATOM 5727 O O . ALA A 1 373 ? 34.430 48.074 26.723 1.00 46.40 373 ALA A O 1
ATOM 5734 N N . ILE A 1 374 ? 34.331 49.846 25.340 1.00 59.07 374 ILE A N 1
ATOM 5735 C CA . ILE A 1 374 ? 33.745 49.092 24.238 1.00 51.14 374 ILE A CA 1
ATOM 5736 C C . ILE A 1 374 ? 34.620 47.888 23.915 1.00 60.11 374 ILE A C 1
ATOM 5737 O O . ILE A 1 374 ? 34.121 46.783 23.705 1.00 48.41 374 ILE A O 1
ATOM 5753 N N . SER A 1 375 ? 35.929 48.112 23.881 1.00 58.26 375 SER A N 1
ATOM 5754 C CA . SER A 1 375 ? 36.883 47.043 23.616 1.00 57.53 375 SER A CA 1
ATOM 5755 C C . SER A 1 375 ? 36.798 45.967 24.692 1.00 59.90 375 SER A C 1
ATOM 5756 O O . SER A 1 375 ? 36.859 44.775 24.394 1.00 60.41 375 SER A O 1
ATOM 5764 N N . ASN A 1 376 ? 36.654 46.394 25.943 1.00 56.58 376 ASN A N 1
ATOM 5765 C CA . ASN A 1 376 ? 36.557 45.464 27.063 1.00 56.56 376 ASN A CA 1
ATOM 5766 C C . ASN A 1 376 ? 35.277 44.634 27.023 1.00 54.38 376 ASN A C 1
ATOM 5767 O O . ASN A 1 376 ? 35.268 43.477 27.442 1.00 59.16 376 ASN A O 1
ATOM 5778 N N . ILE A 1 377 ? 34.198 45.227 26.521 1.00 57.47 377 ILE A N 1
ATOM 5779 C CA . ILE A 1 377 ? 32.927 44.521 26.416 1.00 60.45 377 ILE A CA 1
ATOM 5780 C C . ILE A 1 377 ? 33.016 43.442 25.342 1.00 64.95 377 ILE A C 1
ATOM 5781 O O . ILE A 1 377 ? 32.613 42.300 25.563 1.00 54.07 377 ILE A O 1
ATOM 5797 N N . PHE A 1 378 ? 33.544 43.811 24.180 1.00 62.37 378 PHE A N 1
ATOM 5798 C CA . PHE A 1 378 ? 33.785 42.847 23.114 1.00 58.58 378 PHE A CA 1
ATOM 5799 C C . PHE A 1 378 ? 34.733 41.759 23.598 1.00 59.69 378 PHE A C 1
ATOM 5800 O O . PHE A 1 378 ? 34.604 40.594 23.222 1.00 61.54 378 PHE A O 1
ATOM 5817 N N . GLN A 1 379 ? 35.687 42.153 24.435 1.00 65.85 379 GLN A N 1
ATOM 5818 C CA . GLN A 1 379 ? 36.662 41.224 24.990 1.00 66.34 379 GLN A CA 1
ATOM 5819 C C . GLN A 1 379 ? 35.951 40.103 25.742 1.00 70.92 379 GLN A C 1
ATOM 5820 O O . GLN A 1 379 ? 36.457 38.984 25.831 1.00 81.82 379 GLN A O 1
ATOM 5834 N N . ALA A 1 380 ? 34.775 40.412 26.280 1.00 71.51 380 ALA A N 1
ATOM 5835 C CA . ALA A 1 380 ? 33.964 39.426 26.983 1.00 67.94 380 ALA A CA 1
ATOM 5836 C C . ALA A 1 380 ? 32.998 38.738 26.022 1.00 65.23 380 ALA A C 1
ATOM 5837 O O . ALA A 1 380 ? 32.663 37.567 26.197 1.00 69.28 380 ALA A O 1
ATOM 5844 N N . ALA A 1 381 ? 32.551 39.474 25.009 1.00 63.34 381 ALA A N 1
ATOM 5845 C CA . ALA A 1 381 ? 31.625 38.937 24.018 1.00 73.50 381 ALA A CA 1
ATOM 5846 C C . ALA A 1 381 ? 32.247 37.762 23.268 1.00 71.85 381 ALA A C 1
ATOM 5847 O O . ALA A 1 381 ? 31.560 36.798 22.931 1.00 67.14 381 ALA A O 1
ATOM 5854 N N . GLU A 1 382 ? 33.547 37.851 23.006 1.00 71.58 382 GLU A N 1
ATOM 5855 C CA . GLU A 1 382 ? 34.263 36.787 22.310 1.00 75.28 382 GLU A CA 1
ATOM 5856 C C . GLU A 1 382 ? 34.250 35.494 23.117 1.00 75.99 382 GLU A C 1
ATOM 5857 O O . GLU A 1 382 ? 34.281 34.400 22.553 1.00 93.40 382 GLU A O 1
ATOM 5869 N N . LYS A 1 383 ? 34.203 35.626 24.439 1.00 72.38 383 LYS A N 1
ATOM 5870 C CA . LYS A 1 383 ? 34.210 34.468 25.324 1.00 70.65 383 LYS A CA 1
ATOM 5871 C C . LYS A 1 383 ? 32.831 33.812 25.369 1.00 78.94 383 LYS A C 1
ATOM 5872 O O . LYS A 1 383 ? 32.662 32.743 25.954 1.00 70.62 383 LYS A O 1
ATOM 5891 N N . LEU A 1 384 ? 31.849 34.465 24.753 1.00 89.92 384 LEU A N 1
ATOM 5892 C CA . LEU A 1 384 ? 30.506 33.909 24.632 1.00 86.67 384 LEU A CA 1
ATOM 5893 C C . LEU A 1 384 ? 30.167 33.605 23.174 1.00 85.39 384 LEU A C 1
ATOM 5894 O O . LEU A 1 384 ? 29.209 32.887 22.889 1.00 77.77 384 LEU A O 1
ATOM 5910 N N . GLY A 1 385 ? 30.955 34.154 22.253 1.00 80.61 385 GLY A N 1
ATOM 5911 C CA . GLY A 1 385 ? 30.730 33.945 20.835 1.00 80.75 385 GLY A CA 1
ATOM 5912 C C . GLY A 1 385 ? 29.676 34.878 20.269 1.00 88.00 385 GLY A C 1
ATOM 5913 O O . GLY A 1 385 ? 29.348 34.806 19.085 1.00 92.85 385 GLY A O 1
ATOM 5917 N N . GLU A 1 386 ? 29.149 35.761 21.112 1.00 89.31 386 GLU A N 1
ATOM 5918 C CA . GLU A 1 386 ? 28.100 36.684 20.694 1.00 94.35 386 GLU A CA 1
ATOM 5919 C C . GLU A 1 386 ? 28.666 38.060 20.354 1.00 82.78 386 GLU A C 1
ATOM 5920 O O . GLU A 1 386 ? 28.079 39.085 20.702 1.00 66.86 386 GLU A O 1
ATOM 5932 N N . THR A 1 387 ? 29.808 38.078 19.674 1.00 81.74 387 THR A N 1
ATOM 5933 C CA . THR A 1 387 ? 30.391 39.326 19.203 1.00 87.83 387 THR A CA 1
ATOM 5934 C C . THR A 1 387 ? 29.477 39.928 18.146 1.00 79.87 387 THR A C 1
ATOM 5935 O O . THR A 1 387 ? 29.376 41.147 18.012 1.00 69.17 387 THR A O 1
ATOM 5946 N N . GLU A 1 388 ? 28.812 39.055 17.397 1.00 96.82 388 GLU A N 1
ATOM 5947 C CA . GLU A 1 388 ? 27.867 39.474 16.373 1.00 100.78 388 GLU A CA 1
ATOM 5948 C C . GLU A 1 388 ? 26.654 40.140 17.012 1.00 86.23 388 GLU A C 1
ATOM 5949 O O . GLU A 1 388 ? 26.198 41.188 16.558 1.00 79.28 388 GLU A O 1
ATOM 5961 N N . LYS A 1 389 ? 26.140 39.524 18.072 1.00 82.38 389 LYS A N 1
ATOM 5962 C CA . LYS A 1 389 ? 24.959 40.031 18.759 1.00 87.98 389 LYS A CA 1
ATOM 5963 C C . LYS A 1 389 ? 25.218 41.420 19.336 1.00 86.51 389 LYS A C 1
ATOM 5964 O O . LYS A 1 389 ? 24.316 42.255 19.392 1.00 73.02 389 LYS A O 1
ATOM 5983 N N . LEU A 1 390 ? 26.454 41.661 19.762 1.00 82.03 390 LEU A N 1
ATOM 5984 C CA . LEU A 1 390 ? 26.832 42.953 20.324 1.00 73.67 390 LEU A CA 1
ATOM 5985 C C . LEU A 1 390 ? 26.942 44.013 19.233 1.00 71.02 390 LEU A C 1
ATOM 5986 O O . LEU A 1 390 ? 26.426 45.122 19.379 1.00 63.39 390 LEU A O 1
ATOM 6002 N N . SER A 1 391 ? 27.616 43.668 18.141 1.00 78.64 391 SER A N 1
ATOM 6003 C CA . SER A 1 391 ? 27.774 44.583 17.017 1.00 76.27 391 SER A CA 1
ATOM 6004 C C . SER A 1 391 ? 26.421 45.128 16.576 1.00 77.91 391 SER A C 1
ATOM 6005 O O . SER A 1 391 ? 26.289 46.308 16.254 1.00 73.61 391 SER A O 1
ATOM 6013 N N . ILE A 1 392 ? 25.418 44.256 16.566 1.00 77.86 392 ILE A N 1
ATOM 6014 C CA . ILE A 1 392 ? 24.076 44.634 16.144 1.00 82.49 392 ILE A CA 1
ATOM 6015 C C . ILE A 1 392 ? 23.477 45.665 17.095 1.00 88.48 392 ILE A C 1
ATOM 6016 O O . ILE A 1 392 ? 22.942 46.684 16.659 1.00 85.95 392 ILE A O 1
ATOM 6032 N N . MET A 1 393 ? 23.571 45.397 18.393 1.00 87.31 393 MET A N 1
ATOM 6033 C CA . MET A 1 393 ? 23.050 46.315 19.401 1.00 76.66 393 MET A CA 1
ATOM 6034 C C . MET A 1 393 ? 23.685 47.696 19.266 1.00 79.62 393 MET A C 1
ATOM 6035 O O . MET A 1 393 ? 23.018 48.714 19.447 1.00 76.09 393 MET A O 1
ATOM 6049 N N . ILE A 1 394 ? 24.975 47.724 18.946 1.00 75.53 394 ILE A N 1
ATOM 6050 C CA . ILE A 1 394 ? 25.688 48.980 18.744 1.00 81.09 394 ILE A CA 1
ATOM 6051 C C . ILE A 1 394 ? 25.231 49.652 17.453 1.00 88.99 394 ILE A C 1
ATOM 6052 O O . ILE A 1 394 ? 25.200 50.879 17.357 1.00 82.79 394 ILE A O 1
ATOM 6068 N N . GLU A 1 395 ? 24.876 48.839 16.464 1.00 89.70 395 GLU A N 1
ATOM 6069 C CA . GLU A 1 395 ? 24.454 49.343 15.162 1.00 103.60 395 GLU A CA 1
ATOM 6070 C C . GLU A 1 395 ? 23.035 49.905 15.204 1.00 94.30 395 GLU A C 1
ATOM 6071 O O . GLU A 1 395 ? 22.704 50.829 14.461 1.00 86.38 395 GLU A O 1
ATOM 6083 N N . GLU A 1 396 ? 22.201 49.344 16.074 1.00 88.18 396 GLU A N 1
ATOM 6084 C CA . GLU A 1 396 ? 20.794 49.727 16.143 1.00 90.57 396 GLU A CA 1
ATOM 6085 C C . GLU A 1 396 ? 20.574 51.039 16.894 1.00 87.17 396 GLU A C 1
ATOM 6086 O O . GLU A 1 396 ? 19.479 51.601 16.859 1.00 96.06 396 GLU A O 1
ATOM 6098 N N . CYS A 1 397 ? 21.609 51.524 17.574 1.00 90.36 397 CYS A N 1
ATOM 6099 C CA . CYS A 1 397 ? 21.506 52.769 18.328 1.00 79.31 397 CYS A CA 1
ATOM 6100 C C . CYS A 1 397 ? 22.428 53.840 17.753 1.00 94.54 397 CYS A C 1
ATOM 6101 O O . CYS A 1 397 ? 22.891 54.724 18.473 1.00 98.16 397 CYS A O 1
ATOM 6109 N N . GLY A 1 398 ? 22.688 53.757 16.451 1.00 94.18 398 GLY A N 1
ATOM 6110 C CA . GLY A 1 398 ? 23.545 54.718 15.783 1.00 99.97 398 GLY A CA 1
ATOM 6111 C C . GLY A 1 398 ? 24.915 54.812 16.425 1.00 95.80 398 GLY A C 1
ATOM 6112 O O . GLY A 1 398 ? 25.520 55.883 16.464 1.00 89.84 398 GLY A O 1
ATOM 6116 N N . GLY A 1 399 ? 25.407 53.685 16.930 1.00 79.94 399 GLY A N 1
ATOM 6117 C CA . GLY A 1 399 ? 26.706 53.641 17.576 1.00 89.08 399 GLY A CA 1
ATOM 6118 C C . GLY A 1 399 ? 27.832 53.456 16.578 1.00 96.24 399 GLY A C 1
ATOM 6119 O O . GLY A 1 399 ? 28.815 54.197 16.593 1.00 85.62 399 GLY A O 1
ATOM 6123 N N . LEU A 1 400 ? 27.687 52.462 15.708 1.00 97.65 400 LEU A N 1
ATOM 6124 C CA . LEU A 1 400 ? 28.698 52.168 14.699 1.00 96.22 400 LEU A CA 1
ATOM 6125 C C . LEU A 1 400 ? 28.976 53.384 13.821 1.00 97.16 400 LEU A C 1
ATOM 6126 O O . LEU A 1 400 ? 30.119 53.635 13.438 1.00 89.22 400 LEU A O 1
ATOM 6142 N N . ASP A 1 401 ? 27.926 54.135 13.507 1.00 96.44 401 ASP A N 1
ATOM 6143 C CA . ASP A 1 401 ? 28.052 55.309 12.651 1.00 97.24 401 ASP A CA 1
ATOM 6144 C C . ASP A 1 401 ? 28.969 56.357 13.274 1.00 98.89 401 ASP A C 1
ATOM 6145 O O . ASP A 1 401 ? 29.573 57.164 12.567 1.00 102.14 401 ASP A O 1
ATOM 6154 N N . LYS A 1 402 ? 29.071 56.341 14.599 1.00 100.89 402 LYS A N 1
ATOM 6155 C CA . LYS A 1 402 ? 29.885 57.317 15.316 1.00 102.80 402 LYS A CA 1
ATOM 6156 C C . LYS A 1 402 ? 31.316 56.820 15.501 1.00 104.72 402 LYS A C 1
ATOM 6157 O O . LYS A 1 402 ? 32.257 57.613 15.507 1.00 106.49 402 LYS A O 1
ATOM 6176 N N . ILE A 1 403 ? 31.476 55.509 15.649 1.00 94.06 403 ILE A N 1
ATOM 6177 C CA . ILE A 1 403 ? 32.804 54.912 15.718 1.00 87.64 403 ILE A CA 1
ATOM 6178 C C . ILE A 1 403 ? 33.472 55.032 14.353 1.00 101.74 403 ILE A C 1
ATOM 6179 O O . ILE A 1 403 ? 34.698 55.060 14.247 1.00 99.66 403 ILE A O 1
ATOM 6195 N N . GLU A 1 404 ? 32.649 55.110 13.312 1.00 107.64 404 GLU A N 1
ATOM 6196 C CA . GLU A 1 404 ? 33.137 55.242 11.947 1.00 106.21 404 GLU A CA 1
ATOM 6197 C C . GLU A 1 404 ? 33.877 56.565 11.773 1.00 102.98 404 GLU A C 1
ATOM 6198 O O . GLU A 1 404 ? 34.837 56.655 11.008 1.00 100.52 404 GLU A O 1
ATOM 6210 N N . ALA A 1 405 ? 33.421 57.590 12.487 1.00 108.84 405 ALA A N 1
ATOM 6211 C CA . ALA A 1 405 ? 34.026 58.915 12.404 1.00 112.78 405 ALA A CA 1
ATOM 6212 C C . ALA A 1 405 ? 35.290 58.997 13.253 1.00 107.55 405 ALA A C 1
ATOM 6213 O O . ALA A 1 405 ? 36.260 59.654 12.873 1.00 110.92 405 ALA A O 1
ATOM 6220 N N . LEU A 1 406 ? 35.275 58.333 14.404 1.00 108.84 406 LEU A N 1
ATOM 6221 C CA . LEU A 1 406 ? 36.433 58.321 15.290 1.00 107.71 406 LEU A CA 1
ATOM 6222 C C . LEU A 1 406 ? 37.567 57.506 14.678 1.00 114.81 406 LEU A C 1
ATOM 6223 O O . LEU A 1 406 ? 38.720 57.621 15.092 1.00 114.94 406 LEU A O 1
ATOM 6239 N N . GLN A 1 407 ? 37.232 56.680 13.692 1.00 118.13 407 GLN A N 1
ATOM 6240 C CA . GLN A 1 407 ? 38.231 55.923 12.951 1.00 118.40 407 GLN A CA 1
ATOM 6241 C C . GLN A 1 407 ? 39.157 56.876 12.201 1.00 112.97 407 GLN A C 1
ATOM 6242 O O . GLN A 1 407 ? 40.256 56.500 11.796 1.00 109.77 407 GLN A O 1
ATOM 6256 N N . ARG A 1 408 ? 38.697 58.110 12.013 1.00 106.38 408 ARG A N 1
ATOM 6257 C CA . ARG A 1 408 ? 39.482 59.138 11.341 1.00 109.03 408 ARG A CA 1
ATOM 6258 C C . ARG A 1 408 ? 39.619 60.364 12.239 1.00 105.01 408 ARG A C 1
ATOM 6259 O O . ARG A 1 408 ? 39.397 61.494 11.803 1.00 72.56 408 ARG A O 1
ATOM 6280 N N . HIS A 1 409 ? 39.988 60.131 13.495 1.00 115.60 409 HIS A N 1
ATOM 6281 C CA . HIS A 1 409 ? 40.099 61.206 14.475 1.00 114.05 409 HIS A CA 1
ATOM 6282 C C . HIS A 1 409 ? 41.531 61.729 14.547 1.00 116.55 409 HIS A C 1
ATOM 6283 O O . HIS A 1 409 ? 42.472 61.048 14.139 1.00 108.35 409 HIS A O 1
ATOM 6298 N N . GLU A 1 410 ? 41.688 62.943 15.068 1.00 114.99 410 GLU A N 1
ATOM 6299 C CA . GLU A 1 410 ? 42.996 63.588 15.133 1.00 114.13 410 GLU A CA 1
ATOM 6300 C C . GLU A 1 410 ? 43.924 62.900 16.131 1.00 112.57 410 GLU A C 1
ATOM 6301 O O . GLU A 1 410 ? 45.024 62.478 15.772 1.00 123.91 410 GLU A O 1
ATOM 6313 N N . ASN A 1 411 ? 43.485 62.792 17.382 1.00 118.57 411 ASN A N 1
ATOM 6314 C CA . ASN A 1 411 ? 44.272 62.115 18.407 1.00 115.74 411 ASN A CA 1
ATOM 6315 C C . ASN A 1 411 ? 44.671 60.722 17.935 1.00 103.43 411 ASN A C 1
ATOM 6316 O O . ASN A 1 411 ? 43.846 59.984 17.397 1.00 101.92 411 ASN A O 1
ATOM 6327 N N . GLU A 1 412 ? 45.934 60.362 18.138 1.00 104.61 412 GLU A N 1
ATOM 6328 C CA . GLU A 1 412 ? 46.449 59.101 17.618 1.00 120.83 412 GLU A CA 1
ATOM 6329 C C . GLU A 1 412 ? 45.831 57.897 18.323 1.00 113.92 412 GLU A C 1
ATOM 6330 O O . GLU A 1 412 ? 45.461 56.917 17.678 1.00 117.09 412 GLU A O 1
ATOM 6342 N N . SER A 1 413 ? 45.713 57.978 19.644 1.00 106.49 413 SER A N 1
ATOM 6343 C CA . SER A 1 413 ? 45.230 56.853 20.436 1.00 110.50 413 SER A CA 1
ATOM 6344 C C . SER A 1 413 ? 43.763 56.548 20.150 1.00 99.95 413 SER A C 1
ATOM 6345 O O . SER A 1 413 ? 43.295 55.436 20.393 1.00 89.34 413 SER A O 1
ATOM 6353 N N . VAL A 1 414 ? 43.040 57.536 19.633 1.00 96.59 414 VAL A N 1
ATOM 6354 C CA . VAL A 1 414 ? 41.620 57.373 19.350 1.00 96.30 414 VAL A CA 1
ATOM 6355 C C . VAL A 1 414 ? 41.383 56.473 18.141 1.00 98.08 414 VAL A C 1
ATOM 6356 O O . VAL A 1 414 ? 40.693 55.458 18.243 1.00 86.65 414 VAL A O 1
ATOM 6369 N N . TYR A 1 415 ? 41.953 56.843 16.999 1.00 102.62 415 TYR A N 1
ATOM 6370 C CA . TYR A 1 415 ? 41.713 56.104 15.764 1.00 105.04 415 TYR A CA 1
ATOM 6371 C C . TYR A 1 415 ? 42.321 54.703 15.818 1.00 97.86 415 TYR A C 1
ATOM 6372 O O . TYR A 1 415 ? 41.933 53.824 15.048 1.00 99.50 415 TYR A O 1
ATOM 6390 N N . LYS A 1 416 ? 43.272 54.498 16.724 1.00 93.09 416 LYS A N 1
ATOM 6391 C CA . LYS A 1 416 ? 43.862 53.179 16.918 1.00 101.59 416 LYS A CA 1
ATOM 6392 C C . LYS A 1 416 ? 42.791 52.174 17.327 1.00 101.12 416 LYS A C 1
ATOM 6393 O O . LYS A 1 416 ? 42.570 51.174 16.645 1.00 91.80 416 LYS A O 1
ATOM 6412 N N . ALA A 1 417 ? 42.127 52.451 18.445 1.00 104.42 417 ALA A N 1
ATOM 6413 C CA . ALA A 1 417 ? 41.099 51.561 18.969 1.00 98.94 417 ALA A CA 1
ATOM 6414 C C . ALA A 1 417 ? 39.881 51.523 18.051 1.00 93.61 417 ALA A C 1
ATOM 6415 O O . ALA A 1 417 ? 39.228 50.488 17.919 1.00 96.69 417 ALA A O 1
ATOM 6422 N N . SER A 1 418 ? 39.579 52.653 17.420 1.00 85.35 418 SER A N 1
ATOM 6423 C CA . SER A 1 418 ? 38.434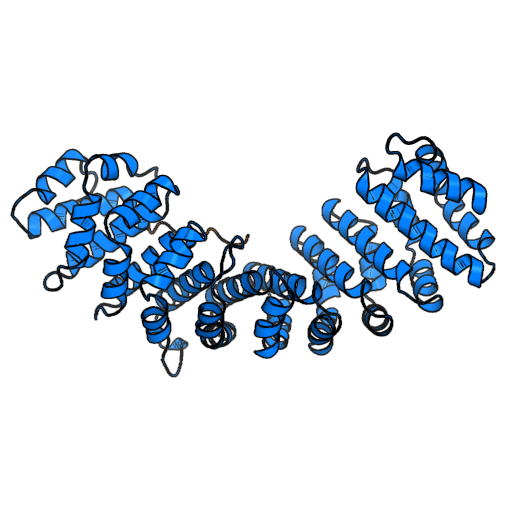 52.742 16.521 1.00 85.50 418 SER A CA 1
ATOM 6424 C C . SER A 1 418 ? 38.612 51.808 15.330 1.00 105.53 418 SER A C 1
ATOM 6425 O O . SER A 1 418 ? 37.801 50.910 15.108 1.00 97.50 418 SER A O 1
ATOM 6433 N N . LEU A 1 419 ? 39.677 52.027 14.565 1.00 108.12 419 LEU A N 1
ATOM 6434 C CA . LEU A 1 419 ? 39.984 51.181 13.418 1.00 100.96 419 LEU A CA 1
ATOM 6435 C C . LEU A 1 419 ? 40.101 49.722 13.842 1.00 98.22 419 LEU A C 1
ATOM 6436 O O . LEU A 1 419 ? 39.711 48.818 13.104 1.00 97.16 419 LEU A O 1
ATOM 6452 N N . ASN A 1 420 ? 40.640 49.499 15.037 1.00 95.97 420 ASN A N 1
ATOM 6453 C CA . ASN A 1 420 ? 40.803 48.150 15.559 1.00 102.61 420 ASN A CA 1
ATOM 6454 C C . ASN A 1 420 ? 39.454 47.512 15.879 1.00 102.22 420 ASN A C 1
ATOM 6455 O O . ASN A 1 420 ? 39.305 46.294 15.816 1.00 90.00 420 ASN A O 1
ATOM 6466 N N . LEU A 1 421 ? 38.475 48.343 16.222 1.00 102.62 421 LEU A N 1
ATOM 6467 C CA . LEU A 1 421 ? 37.129 47.863 16.514 1.00 96.15 421 LEU A CA 1
ATOM 6468 C C . LEU A 1 421 ? 36.346 47.613 15.229 1.00 102.46 421 LEU A C 1
ATOM 6469 O O . LEU A 1 421 ? 35.656 46.602 15.100 1.00 99.42 421 LEU A O 1
ATOM 6485 N N . ILE A 1 422 ? 36.457 48.540 14.282 1.00 104.48 422 ILE A N 1
ATOM 6486 C CA . ILE A 1 422 ? 35.775 48.409 13.000 1.00 101.93 422 ILE A CA 1
ATOM 6487 C C . ILE A 1 422 ? 36.238 47.146 12.284 1.00 101.19 422 ILE A C 1
ATOM 6488 O O . ILE A 1 422 ? 35.434 46.413 11.712 1.00 97.92 422 ILE A O 1
ATOM 6504 N N . GLU A 1 423 ? 37.543 46.902 12.323 1.00 104.17 423 GLU A N 1
ATOM 6505 C CA . GLU A 1 423 ? 38.144 45.776 11.619 1.00 108.98 423 GLU A CA 1
ATOM 6506 C C . GLU A 1 423 ? 37.831 44.441 12.287 1.00 106.48 423 GLU A C 1
ATOM 6507 O O . GLU A 1 423 ? 37.442 43.480 11.622 1.00 107.76 423 GLU A O 1
ATOM 6519 N N . LYS A 1 424 ? 38.000 44.388 13.603 1.00 99.83 424 LYS A N 1
ATOM 6520 C CA . LYS A 1 424 ? 37.919 43.129 14.336 1.00 95.27 424 LYS A CA 1
ATOM 6521 C C . LYS A 1 424 ? 36.485 42.630 14.500 1.00 90.51 424 LYS A C 1
ATOM 6522 O O . LYS A 1 424 ? 36.247 41.423 14.547 1.00 90.48 424 LYS A O 1
ATOM 6541 N N . TYR A 1 425 ? 35.532 43.555 14.589 1.00 94.58 425 TYR A N 1
ATOM 6542 C CA . TYR A 1 425 ? 34.152 43.190 14.899 1.00 98.48 425 TYR A CA 1
ATOM 6543 C C . TYR A 1 425 ? 33.143 43.636 13.840 1.00 94.51 425 TYR A C 1
ATOM 6544 O O . TYR A 1 425 ? 32.193 42.911 13.543 1.00 90.10 425 TYR A O 1
ATOM 6562 N N . PHE A 1 426 ? 33.343 44.821 13.274 1.00 94.18 426 PHE A N 1
ATOM 6563 C CA . PHE A 1 426 ? 32.433 45.336 12.256 1.00 99.94 426 PHE A CA 1
ATOM 6564 C C . PHE A 1 426 ? 32.999 45.131 10.854 1.00 111.70 426 PHE A C 1
ATOM 6565 O O . PHE A 1 426 ? 34.005 44.447 10.668 1.00 113.56 426 PHE A O 1
ATOM 6583 N N . GLU B 2 1 ? 40.121 71.731 49.755 1.00 70.47 1 GLU B N 1
ATOM 6584 C CA . GLU B 2 1 ? 39.458 72.532 48.685 1.00 90.49 1 GLU B CA 1
ATOM 6585 C C . GLU B 2 1 ? 38.126 73.116 49.161 1.00 88.29 1 GLU B C 1
ATOM 6586 O O . GLU B 2 1 ? 37.502 73.909 48.457 1.00 82.55 1 GLU B O 1
ATOM 6600 N N . GLY B 2 2 ? 37.706 72.738 50.364 1.00 67.23 2 GLY B N 1
ATOM 6601 C CA . GLY B 2 2 ? 36.407 73.134 50.878 1.00 74.17 2 GLY B CA 1
ATOM 6602 C C . GLY B 2 2 ? 36.295 74.609 51.226 1.00 72.75 2 GLY B C 1
ATOM 6603 O O . GLY B 2 2 ? 36.486 75.467 50.365 1.00 63.58 2 GLY B O 1
ATOM 6607 N N . PRO B 2 3 ? 35.983 74.913 52.496 1.00 70.29 3 PRO B N 1
ATOM 6608 C CA . PRO B 2 3 ? 35.699 76.284 52.938 1.00 75.64 3 PRO B CA 1
ATOM 6609 C C . PRO B 2 3 ? 36.926 77.190 52.920 1.00 72.03 3 PRO B C 1
ATOM 6610 O O . PRO B 2 3 ? 38.055 76.702 52.952 1.00 68.93 3 PRO B O 1
ATOM 6621 N N . SER B 2 4 ? 36.695 78.499 52.866 1.00 85.51 4 SER B N 1
ATOM 6622 C CA . SER B 2 4 ? 37.779 79.473 52.876 1.00 74.19 4 SER B CA 1
ATOM 6623 C C . SER B 2 4 ? 38.726 79.208 54.041 1.00 50.11 4 SER B C 1
ATOM 6624 O O . SER B 2 4 ? 38.287 78.965 55.165 1.00 45.75 4 SER B O 1
ATOM 6632 N N . ALA B 2 5 ? 40.025 79.256 53.765 1.00 48.50 5 ALA B N 1
ATOM 6633 C CA . ALA B 2 5 ? 41.034 78.971 54.777 1.00 40.04 5 ALA B CA 1
ATOM 6634 C C . ALA B 2 5 ? 41.330 80.193 55.644 1.00 39.70 5 ALA B C 1
ATOM 6635 O O . ALA B 2 5 ? 42.154 80.125 56.557 1.00 45.14 5 ALA B O 1
ATOM 6642 N N . LYS B 2 6 ? 40.662 81.307 55.360 1.00 37.14 6 LYS B N 1
ATOM 6643 C CA . LYS B 2 6 ? 40.870 82.532 56.124 1.00 31.83 6 LYS B CA 1
ATOM 6644 C C . LYS B 2 6 ? 39.551 83.228 56.446 1.00 39.85 6 LYS B C 1
ATOM 6645 O O . LYS B 2 6 ? 38.733 83.472 55.560 1.00 48.88 6 LYS B O 1
ATOM 6664 N N . LYS B 2 7 ? 39.355 83.544 57.723 1.00 49.07 7 LYS B N 1
ATOM 6665 C CA . LYS B 2 7 ? 38.161 84.249 58.173 1.00 47.62 7 LYS B CA 1
ATOM 6666 C C . LYS B 2 7 ? 38.519 85.619 58.735 1.00 43.07 7 LYS B C 1
ATOM 6667 O O . LYS B 2 7 ? 39.342 85.720 59.644 1.00 49.50 7 LYS B O 1
ATOM 6686 N N . PRO B 2 8 ? 37.908 86.681 58.191 1.00 56.22 8 PRO B N 1
ATOM 6687 C CA . PRO B 2 8 ? 38.022 88.002 58.813 1.00 55.85 8 PRO B CA 1
ATOM 6688 C C . PRO B 2 8 ? 36.869 88.246 59.782 1.00 45.86 8 PRO B C 1
ATOM 6689 O O . PRO B 2 8 ? 35.711 88.127 59.379 1.00 63.84 8 PRO B O 1
ATOM 6700 N N . LYS B 2 9 ? 37.173 88.576 61.034 1.00 46.46 9 LYS B N 1
ATOM 6701 C CA . LYS B 2 9 ? 36.126 88.869 62.007 1.00 47.19 9 LYS B CA 1
ATOM 6702 C C . LYS B 2 9 ? 35.652 90.308 61.852 1.00 49.77 9 LYS B C 1
ATOM 6703 O O . LYS B 2 9 ? 36.126 91.208 62.545 1.00 60.81 9 LYS B O 1
ATOM 6722 N N . LYS B 2 10 ? 34.716 90.513 60.933 1.00 57.80 10 LYS B N 1
ATOM 6723 C CA . LYS B 2 10 ? 34.129 91.828 60.704 1.00 78.91 10 LYS B CA 1
ATOM 6724 C C . LYS B 2 10 ? 32.617 91.761 60.897 1.00 81.60 10 LYS B C 1
ATOM 6725 O O . LYS B 2 10 ? 31.855 91.721 59.932 1.00 107.48 10 LYS B O 1
ATOM 6744 N N . GLU B 2 11 ? 32.194 91.760 62.157 1.00 81.87 11 GLU B N 1
ATOM 6745 C CA . GLU B 2 11 ? 30.788 91.606 62.501 1.00 115.85 11 GLU B CA 1
ATOM 6746 C C . GLU B 2 11 ? 30.034 92.908 62.281 1.00 121.51 11 GLU B C 1
ATOM 6747 O O . GLU B 2 11 ? 30.430 93.959 62.781 1.00 101.95 11 GLU B O 1
ATOM 6759 N N . ALA B 2 12 ? 28.930 92.814 61.548 1.00 126.49 12 ALA B N 1
ATOM 6760 C CA . ALA B 2 12 ? 28.150 93.972 61.114 1.00 120.52 12 ALA B CA 1
ATOM 6761 C C . ALA B 2 12 ? 28.986 95.238 60.923 1.00 111.15 12 ALA B C 1
ATOM 6762 O O . ALA B 2 12 ? 30.046 95.217 60.295 1.00 105.95 12 ALA B O 1
#

InterPro domains:
  IPR000225 Armadillo [PF00514] (109-149)
  IPR000225 Armadillo [PF00514] (151-190)
  IPR000225 Armadillo [PF00514] (248-280)
  IPR000225 Armadillo [PF00514] (283-321)
  IPR000225 Armadillo [PF00514] (324-364)
  IPR000225 Armadillo [PF00514] (367-405)
  IPR000225 Armadillo [PF00514] (410-447)
  IPR000225 Armadillo [PS50176] (119-162)
  IPR000225 Armadillo [PS50176] (162-204)
  IPR000225 Armadillo [PS50176] (204-230)
  IPR000225 Armadillo [PS50176] (251-293)
  IPR000225 Armadillo [PS50176] (293-335)
  IPR000225 Armadillo [PS50176] (335-377)
  IPR000225 Armadillo [SM00185] (108-149)
  IPR000225 Armadillo [SM00185] (151-191)
  IPR000225 Armadillo [SM00185] (193-231)
  IPR000225 Armadillo [SM00185] (241-280)
  IPR000225 Armadillo [SM00185] (282-322)
  IPR000225 Armadillo [SM00185] (324-364)
  IPR000225 Armadillo [SM00185] (366-406)